Protein AF-A0A2I0W6A7-F1 (afdb_monomer)

Foldseek 3Di:
DDDDCVVFKDWDAWPAADLQATKTWIAGPVPRDIWIKGKGFCPPPSDDPVLVVQLLVLQCLLCVPDPQAKDFPDWDDDPTIIITTIHDQPDDFQVVVCVVPPADDLLVLLQLLLLLLVSLVSCVVQQKAQQADDRNQWTAHPVRGTHGHDSSVMDGAPDPGFWDFEQDYDLLQFALCSLVRHTDGNLRSLSSSLQVSCCNHQVDGQADDPDSVRSSVRNNVLDQRDDDCVRHVPDDPLSSVLSRLSSPNPSVSHDRSVVSCVRPSSVVSPLVNVLVVVLVLLLVVLVVVVVVLVVDDPDDPPDLSVVLNVLSVVLNVCSVPDDSVCVVVSVVSVVVSVVSVVRVVVVLVVDDDDPVRVVVVVVVVVVVVVVVVVVVVCCVVPVVPD

Radius of gyration: 25.46 Å; Cα contacts (8 Å, |Δi|>4): 555; chains: 1; bounding box: 53×70×63 Å

Secondary structure (DSSP, 8-state):
----HHHHEEEEEEEEEETTEEEEEEEETTT--EEEEEEEETTSTT--HHHHHHHHHHHHHHHTT-TTBPPEEEEEE-SSEEEEEE----S--HHHHHHHH-SPPHHHHHHHHHHHHHHHHHHHHTTEE-----GGGEEE-TTS-EEE--GGG-EEPPTT---B----S-TTTS-HHHHTT--B-TTHHHHHHHHHHHHHHHSS-SS--SSHHHHHHHHHHTPPP---TTT-TT--HHHHHHHHHHT-SSTTTSPPHHHHTTSHHHHHHHHHHHHHHHHHHHHHHHHHHHHHHHHS--PPTTSHHHHHHHHHHHHHHHHHT--GGGHHHHHHHHHHHHHHHHHHHHHHTTS---HHHHHHHHHHHHHHHHHHHHHHHHHHHHTT--

Structure (mmCIF, N/CA/C/O backbone):
data_AF-A0A2I0W6A7-F1
#
_entry.id   AF-A0A2I0W6A7-F1
#
loop_
_atom_site.group_PDB
_atom_site.id
_atom_site.type_symbol
_atom_site.label_atom_id
_atom_site.label_alt_id
_atom_site.label_comp_id
_atom_site.label_asym_id
_atom_site.label_entity_id
_atom_site.label_seq_id
_atom_site.pdbx_PDB_ins_code
_atom_site.Cartn_x
_atom_site.Cartn_y
_atom_site.Cartn_z
_atom_site.occupancy
_atom_site.B_iso_or_equiv
_atom_site.auth_seq_id
_atom_site.auth_comp_id
_atom_site.auth_asym_id
_atom_site.auth_atom_id
_atom_site.pdbx_PDB_model_num
ATOM 1 N N . MET A 1 1 ? 17.912 -22.467 -19.927 1.00 40.47 1 MET A N 1
ATOM 2 C CA . MET A 1 1 ? 18.731 -21.477 -19.197 1.00 40.47 1 MET A CA 1
ATOM 3 C C . MET A 1 1 ? 19.440 -20.663 -20.254 1.00 40.47 1 MET A C 1
ATOM 5 O O . MET A 1 1 ? 20.305 -21.221 -20.913 1.00 40.47 1 MET A O 1
ATOM 9 N N . GLY A 1 2 ? 18.998 -19.439 -20.529 1.00 49.84 2 GLY A N 1
ATOM 10 C CA . GLY A 1 2 ? 19.563 -18.687 -21.646 1.00 49.84 2 GLY A CA 1
ATOM 11 C C . GLY A 1 2 ? 18.756 -17.466 -22.045 1.00 49.84 2 GLY A C 1
ATOM 12 O O . GLY A 1 2 ? 18.435 -17.345 -23.213 1.00 49.84 2 GLY A O 1
ATOM 13 N N . GLU A 1 3 ? 18.447 -16.593 -21.092 1.00 61.25 3 GLU A N 1
ATOM 14 C CA . GLU A 1 3 ? 18.225 -15.171 -21.362 1.00 61.25 3 GLU A CA 1
ATOM 15 C C . GLU A 1 3 ? 18.923 -14.424 -20.219 1.00 61.25 3 GLU A C 1
ATOM 17 O O . GLU A 1 3 ? 18.825 -14.831 -19.059 1.00 61.25 3 GLU A O 1
ATOM 22 N N . SER A 1 4 ? 19.740 -13.431 -20.558 1.00 84.62 4 SER A N 1
ATOM 23 C CA . SER A 1 4 ? 20.513 -12.640 -19.599 1.00 84.62 4 SER A CA 1
ATOM 24 C C . SER A 1 4 ? 19.864 -11.270 -19.509 1.00 84.62 4 SER A C 1
ATOM 26 O O . SER A 1 4 ? 19.593 -10.663 -20.543 1.00 84.62 4 SER A O 1
ATOM 28 N N . PHE A 1 5 ? 19.644 -10.792 -18.284 1.00 91.69 5 PHE A N 1
ATOM 29 C CA . PHE A 1 5 ? 19.105 -9.460 -18.010 1.00 91.69 5 PHE A CA 1
ATOM 30 C C . PHE A 1 5 ? 19.785 -8.370 -18.861 1.00 91.69 5 PHE A C 1
ATOM 32 O O . PHE A 1 5 ? 19.096 -7.533 -19.440 1.00 91.69 5 PHE A O 1
ATOM 39 N N . ASP A 1 6 ? 21.112 -8.436 -19.014 1.00 91.44 6 ASP A N 1
ATOM 40 C CA . ASP A 1 6 ? 21.915 -7.431 -19.723 1.00 91.44 6 ASP A CA 1
ATOM 41 C C . ASP A 1 6 ? 21.699 -7.404 -21.250 1.00 91.44 6 ASP A C 1
ATOM 43 O O . ASP A 1 6 ? 22.098 -6.444 -21.913 1.00 91.44 6 ASP A O 1
ATOM 47 N N . LEU A 1 7 ? 21.092 -8.447 -21.832 1.00 92.69 7 LEU A N 1
ATOM 48 C CA . LEU A 1 7 ? 20.740 -8.468 -23.258 1.00 92.69 7 LEU A CA 1
ATOM 49 C C . LEU A 1 7 ? 19.461 -7.672 -23.535 1.00 92.69 7 LEU A C 1
ATOM 51 O O . LEU A 1 7 ? 19.378 -6.969 -24.544 1.00 92.69 7 LEU A O 1
ATOM 55 N N . ASP A 1 8 ? 18.490 -7.766 -22.629 1.00 95.06 8 ASP A N 1
ATOM 56 C CA . ASP A 1 8 ? 17.147 -7.219 -22.828 1.00 95.06 8 ASP A CA 1
ATOM 57 C C . ASP A 1 8 ? 16.949 -5.870 -22.128 1.00 95.06 8 ASP A C 1
ATOM 59 O O . ASP A 1 8 ? 16.109 -5.071 -22.554 1.00 95.06 8 ASP A O 1
ATOM 63 N N . TYR A 1 9 ? 17.732 -5.581 -21.085 1.00 97.06 9 TYR A N 1
ATOM 64 C CA . TYR A 1 9 ? 17.586 -4.393 -20.250 1.00 97.06 9 TYR A CA 1
ATOM 65 C C . TYR A 1 9 ? 18.928 -3.722 -19.950 1.00 97.06 9 TYR A C 1
ATOM 67 O O . TYR A 1 9 ? 19.964 -4.360 -19.796 1.00 97.06 9 TYR A O 1
ATOM 75 N N . ARG A 1 10 ? 18.898 -2.393 -19.809 1.00 96.81 10 ARG A N 1
ATOM 76 C CA . ARG A 1 10 ? 20.014 -1.601 -19.273 1.00 96.81 10 ARG A CA 1
ATOM 77 C C . ARG A 1 10 ? 19.687 -1.148 -17.861 1.00 96.81 10 ARG A C 1
ATOM 79 O O . ARG A 1 10 ? 18.650 -0.516 -17.650 1.00 96.81 10 ARG A O 1
ATOM 86 N N . LEU A 1 11 ? 20.573 -1.440 -16.915 1.00 97.00 11 LEU A N 1
ATOM 87 C CA . LEU A 1 11 ? 20.452 -0.983 -15.532 1.00 97.00 11 LEU A CA 1
ATOM 88 C C . LEU A 1 11 ? 20.645 0.539 -15.435 1.00 97.00 11 LEU A C 1
ATOM 90 O O . LEU A 1 11 ? 21.492 1.115 -16.118 1.00 97.00 11 LEU A O 1
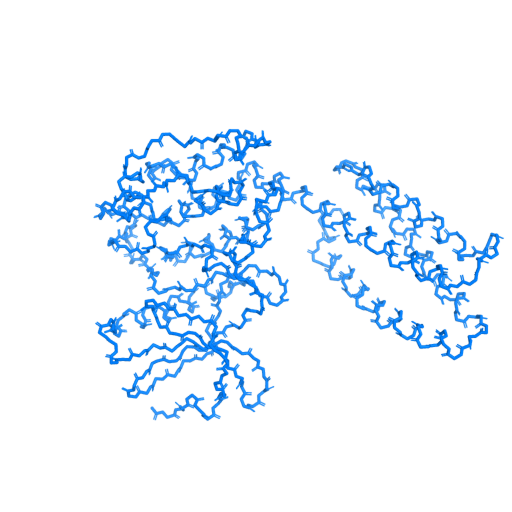ATOM 94 N N . GLY A 1 12 ? 19.854 1.181 -14.583 1.00 95.75 12 GLY A N 1
ATOM 95 C CA . GLY A 1 12 ? 19.884 2.614 -14.314 1.00 95.75 12 GLY A CA 1
ATOM 96 C C . GLY A 1 12 ? 20.157 2.930 -12.843 1.00 95.75 12 GLY A C 1
ATOM 97 O O . GLY A 1 12 ? 20.858 2.204 -12.139 1.00 95.75 12 GLY A O 1
ATOM 98 N N . GLU A 1 13 ? 19.612 4.055 -12.386 1.00 94.62 13 GLU A N 1
ATOM 99 C CA . GLU A 1 13 ? 19.776 4.541 -11.015 1.00 94.62 13 GLU A CA 1
ATOM 100 C C . GLU A 1 13 ? 19.100 3.633 -9.977 1.00 94.62 13 GLU A C 1
ATOM 102 O O . GLU A 1 13 ? 18.096 2.972 -10.251 1.00 94.62 13 GLU A O 1
ATOM 107 N N . ARG A 1 14 ? 19.656 3.598 -8.763 1.00 95.00 14 ARG A N 1
ATOM 108 C CA . ARG A 1 14 ? 19.065 2.868 -7.637 1.00 95.00 14 ARG A CA 1
ATOM 109 C C . ARG A 1 14 ? 17.842 3.623 -7.131 1.00 95.00 14 ARG A C 1
ATOM 111 O O . ARG A 1 14 ? 17.944 4.806 -6.827 1.00 95.00 14 ARG A O 1
ATOM 118 N N . LEU A 1 15 ? 16.727 2.914 -7.006 1.00 90.69 15 LEU A N 1
ATOM 119 C CA . LEU A 1 15 ? 15.462 3.449 -6.502 1.00 90.69 15 LEU A CA 1
ATOM 120 C C . LEU A 1 15 ? 15.289 3.159 -5.010 1.00 90.69 15 LEU A C 1
ATOM 122 O O . LEU A 1 15 ? 14.778 3.992 -4.277 1.00 90.69 15 LEU A O 1
ATOM 126 N N . GLY A 1 16 ? 15.755 1.998 -4.543 1.00 86.31 16 GLY A N 1
ATOM 127 C CA . GLY A 1 16 ? 15.613 1.612 -3.143 1.00 86.31 16 GLY A CA 1
ATOM 128 C C . GLY A 1 16 ? 16.399 0.359 -2.784 1.00 86.31 16 GLY A C 1
ATOM 129 O O . GLY A 1 16 ? 17.004 -0.295 -3.635 1.00 86.31 16 GLY A O 1
ATOM 130 N N . SER A 1 17 ? 16.422 0.022 -1.499 1.00 84.44 17 SER A N 1
ATOM 131 C CA . SER A 1 17 ? 16.997 -1.229 -0.995 1.00 84.44 17 SER A CA 1
ATOM 132 C C . SER A 1 17 ? 16.334 -1.655 0.295 1.00 84.44 17 SER A C 1
ATOM 134 O O . SER A 1 17 ? 16.123 -0.816 1.168 1.00 84.44 17 SER A O 1
ATOM 136 N N . GLY A 1 18 ? 16.138 -2.956 0.460 1.00 73.38 18 GLY A N 1
ATOM 137 C CA . GLY A 1 18 ? 15.632 -3.521 1.699 1.00 73.38 18 GLY A CA 1
ATOM 138 C C . GLY A 1 18 ? 16.130 -4.940 1.930 1.00 73.38 18 GLY A C 1
ATOM 139 O O . GLY A 1 18 ? 17.030 -5.435 1.251 1.00 73.38 18 GLY A O 1
ATOM 140 N N . GLN A 1 19 ? 15.500 -5.606 2.894 1.00 70.50 19 GLN A N 1
ATOM 141 C CA . GLN A 1 19 ? 15.791 -6.994 3.257 1.00 70.50 19 GLN A CA 1
ATOM 142 C C . GLN A 1 19 ? 15.612 -7.969 2.081 1.00 70.50 19 GLN A C 1
ATOM 144 O O . GLN A 1 19 ? 16.300 -8.985 2.015 1.00 70.50 19 GLN A O 1
ATOM 149 N N . PHE A 1 20 ? 14.709 -7.650 1.152 1.00 72.44 20 PHE A N 1
ATOM 150 C CA . PHE A 1 20 ? 14.312 -8.521 0.044 1.00 72.44 20 PHE A CA 1
ATOM 151 C C . PHE A 1 20 ? 15.063 -8.234 -1.262 1.00 72.44 20 PHE A C 1
ATOM 153 O O . PHE A 1 20 ? 14.671 -8.737 -2.309 1.00 72.44 20 PHE A O 1
ATOM 160 N N . GLY A 1 21 ? 16.118 -7.417 -1.226 1.00 87.06 21 GLY A N 1
ATOM 161 C CA . GLY A 1 21 ? 16.925 -7.075 -2.397 1.00 87.06 21 GLY A CA 1
ATOM 162 C C . GLY A 1 21 ? 17.026 -5.574 -2.650 1.00 87.06 21 GLY A C 1
ATOM 163 O O . GLY A 1 21 ? 16.557 -4.741 -1.870 1.00 87.06 21 GLY A O 1
ATOM 164 N N . THR A 1 22 ? 17.673 -5.228 -3.760 1.00 93.00 22 THR A N 1
ATOM 165 C CA . THR A 1 22 ? 17.881 -3.834 -4.177 1.00 93.00 22 THR A CA 1
ATOM 166 C C . THR A 1 22 ? 17.104 -3.554 -5.453 1.00 93.00 22 THR A C 1
ATOM 168 O O . THR A 1 22 ? 17.131 -4.357 -6.383 1.00 93.00 22 THR A O 1
ATOM 171 N N . VAL A 1 23 ? 16.408 -2.419 -5.496 1.00 94.88 23 VAL A N 1
ATOM 172 C CA . VAL A 1 23 ? 15.572 -2.021 -6.629 1.00 94.88 23 VAL A CA 1
ATOM 173 C C . VAL A 1 23 ? 16.264 -0.908 -7.404 1.00 94.88 23 VAL A C 1
ATOM 175 O O . VAL A 1 23 ? 16.701 0.092 -6.830 1.00 94.88 23 VAL A O 1
ATOM 178 N N . TYR A 1 24 ? 16.339 -1.076 -8.717 1.00 96.12 24 TYR A N 1
ATOM 179 C CA . TYR A 1 24 ? 16.897 -0.110 -9.655 1.00 96.12 24 TYR A CA 1
ATOM 180 C C . TYR A 1 24 ? 15.876 0.219 -10.731 1.00 96.12 24 TYR A C 1
ATOM 182 O O . TYR A 1 24 ? 14.994 -0.581 -11.034 1.00 96.12 24 TYR A O 1
ATOM 190 N N . LYS A 1 25 ? 16.030 1.373 -11.363 1.00 96.75 25 LYS A N 1
ATOM 191 C CA . LYS A 1 25 ? 15.416 1.630 -12.658 1.00 96.75 25 LYS A CA 1
ATOM 192 C C . LYS A 1 25 ? 16.128 0.786 -13.710 1.00 96.75 25 LYS A C 1
ATOM 194 O O . LYS A 1 25 ? 17.342 0.606 -13.639 1.00 96.75 25 LYS A O 1
ATOM 199 N N . CYS A 1 26 ? 15.407 0.308 -14.709 1.00 97.44 26 CYS A N 1
ATOM 200 C CA . CYS A 1 26 ? 16.001 -0.263 -15.910 1.00 97.44 26 CYS A CA 1
ATOM 201 C C . CYS A 1 26 ? 15.224 0.169 -17.156 1.00 97.44 26 CYS A C 1
ATOM 203 O O . CYS A 1 26 ? 14.093 0.649 -17.072 1.00 97.44 26 CYS A O 1
ATOM 205 N N . VAL A 1 27 ? 15.856 0.049 -18.319 1.00 97.50 27 VAL A N 1
ATOM 206 C CA . VAL A 1 27 ? 15.267 0.434 -19.607 1.00 97.50 27 VAL A CA 1
ATOM 207 C C . VAL A 1 27 ? 15.344 -0.749 -20.554 1.00 97.50 27 VAL A C 1
ATOM 209 O O . VAL A 1 27 ? 16.429 -1.301 -20.738 1.00 97.50 27 VAL A O 1
ATOM 212 N N . SER A 1 28 ? 14.219 -1.128 -21.159 1.00 97.25 28 SER A N 1
ATOM 213 C CA . SER A 1 28 ? 14.199 -2.169 -22.189 1.00 97.25 28 SER A CA 1
ATOM 214 C C . SER A 1 28 ? 15.022 -1.730 -23.401 1.00 97.25 28 SER A C 1
ATOM 216 O O . SER A 1 28 ? 14.834 -0.634 -23.934 1.00 97.25 28 SER A O 1
ATOM 218 N N . VAL A 1 29 ? 15.933 -2.586 -23.860 1.00 96.00 29 VAL A N 1
ATOM 219 C CA . VAL A 1 29 ? 16.783 -2.323 -25.028 1.00 96.00 29 VAL A CA 1
ATOM 220 C C . VAL A 1 29 ? 15.956 -2.276 -26.313 1.00 96.00 29 VAL A C 1
ATOM 222 O O . VAL A 1 29 ? 16.261 -1.476 -27.199 1.00 96.00 29 VAL A O 1
ATOM 225 N N . SER A 1 30 ? 14.916 -3.106 -26.418 1.00 95.12 30 SER A N 1
ATOM 226 C CA . SER A 1 30 ? 14.098 -3.237 -27.626 1.00 95.12 30 SER A CA 1
ATOM 227 C C . SER A 1 30 ? 13.021 -2.157 -27.734 1.00 95.12 30 SER A C 1
ATOM 229 O O . SER A 1 30 ? 12.813 -1.627 -28.826 1.00 95.12 30 SER A O 1
ATOM 231 N N . THR A 1 31 ? 12.362 -1.796 -26.628 1.00 95.81 31 THR A N 1
ATOM 232 C CA . THR A 1 31 ? 11.237 -0.839 -26.641 1.00 95.81 31 THR A CA 1
ATOM 233 C C . THR A 1 31 ? 11.605 0.556 -26.141 1.00 95.81 31 THR A C 1
ATOM 235 O O . THR A 1 31 ? 10.860 1.503 -26.380 1.00 95.81 31 THR A O 1
ATOM 238 N N . SER A 1 32 ? 12.757 0.721 -25.480 1.00 95.38 32 SER A N 1
ATOM 239 C CA . SER A 1 32 ? 13.132 1.945 -24.746 1.00 95.38 32 SER A CA 1
ATOM 240 C C . SER A 1 32 ? 12.166 2.334 -23.615 1.00 95.38 32 SER A C 1
ATOM 242 O O . SER A 1 32 ? 12.236 3.451 -23.099 1.00 95.38 32 SER A O 1
ATOM 244 N N . GLU A 1 33 ? 11.275 1.431 -23.204 1.00 95.44 33 GLU A N 1
ATOM 245 C CA . GLU A 1 33 ? 10.370 1.653 -22.077 1.00 95.44 33 GLU A CA 1
ATOM 246 C C . GLU A 1 33 ? 11.101 1.492 -20.740 1.00 95.44 33 GLU A C 1
ATOM 248 O O . GLU A 1 33 ? 12.051 0.712 -20.616 1.00 95.44 33 GLU A O 1
ATOM 253 N N . ASN A 1 34 ? 10.660 2.250 -19.734 1.00 95.75 34 ASN A N 1
ATOM 254 C CA . ASN A 1 34 ? 11.258 2.241 -18.403 1.00 95.75 34 ASN A CA 1
ATOM 255 C C . ASN A 1 34 ? 10.524 1.264 -17.479 1.00 95.75 34 ASN A C 1
ATOM 257 O O . ASN A 1 34 ? 9.296 1.269 -17.416 1.00 95.75 34 ASN A O 1
ATOM 261 N N . PHE A 1 35 ? 11.296 0.516 -16.698 1.00 97.00 35 PHE A N 1
ATOM 262 C CA . PHE A 1 35 ? 10.833 -0.461 -15.718 1.00 97.00 35 PHE A CA 1
ATOM 263 C C . PHE A 1 35 ? 11.599 -0.295 -14.402 1.00 97.00 35 PHE A C 1
ATOM 265 O O . PHE A 1 35 ? 12.577 0.458 -14.315 1.00 97.00 35 PHE A O 1
ATOM 272 N N . ALA A 1 36 ? 11.145 -0.998 -13.371 1.00 96.94 36 ALA A N 1
ATOM 273 C CA . ALA A 1 36 ? 11.948 -1.262 -12.188 1.00 96.94 36 ALA A CA 1
ATOM 274 C C . ALA A 1 36 ? 12.500 -2.692 -12.265 1.00 96.94 36 ALA A C 1
ATOM 276 O O . ALA A 1 36 ? 11.854 -3.588 -12.800 1.00 96.94 36 ALA A O 1
ATOM 277 N N . VAL A 1 37 ? 13.688 -2.925 -11.718 1.00 97.12 37 VAL A N 1
ATOM 278 C CA . VAL A 1 37 ? 14.241 -4.264 -11.518 1.00 97.12 37 VAL A CA 1
ATOM 279 C C . VAL A 1 37 ? 14.593 -4.453 -10.053 1.00 97.12 37 VAL A C 1
ATOM 281 O O . VAL A 1 37 ? 15.402 -3.707 -9.500 1.00 97.12 37 VAL A O 1
ATOM 284 N N . LYS A 1 38 ? 13.985 -5.458 -9.419 1.00 95.81 38 LYS A N 1
ATOM 285 C CA . LYS A 1 38 ? 14.373 -5.926 -8.084 1.00 95.81 38 LYS A CA 1
ATOM 286 C C . LYS A 1 38 ? 15.414 -7.028 -8.249 1.00 95.81 38 LYS A C 1
ATOM 288 O O . LYS A 1 38 ? 15.130 -8.062 -8.851 1.00 95.81 38 LYS A O 1
ATOM 293 N N . ILE A 1 39 ? 16.616 -6.780 -7.739 1.00 95.12 39 ILE A N 1
ATOM 294 C CA . ILE A 1 39 ? 17.758 -7.694 -7.800 1.00 95.12 39 ILE A CA 1
ATOM 295 C C . ILE A 1 39 ? 17.943 -8.331 -6.425 1.00 95.12 39 ILE A C 1
ATOM 297 O O . ILE A 1 39 ? 18.153 -7.633 -5.426 1.00 95.12 39 ILE A O 1
ATOM 301 N N . ILE A 1 40 ? 17.874 -9.659 -6.387 1.00 93.19 40 ILE A N 1
ATOM 302 C CA . ILE A 1 40 ? 18.017 -10.470 -5.179 1.00 93.19 40 ILE A CA 1
ATOM 303 C C . ILE A 1 40 ? 19.320 -11.263 -5.284 1.00 93.19 40 ILE A C 1
ATOM 305 O O . ILE A 1 40 ? 19.425 -12.183 -6.095 1.00 93.19 40 ILE A O 1
ATOM 309 N N . ASP A 1 41 ? 20.306 -10.895 -4.468 1.00 91.31 41 ASP A N 1
ATOM 310 C CA . ASP A 1 41 ? 21.627 -11.528 -4.431 1.00 91.31 41 ASP A CA 1
ATOM 311 C C . ASP A 1 41 ? 21.563 -12.912 -3.761 1.00 91.31 41 ASP A C 1
ATOM 313 O O . ASP A 1 41 ? 21.126 -13.040 -2.613 1.00 91.31 41 ASP A O 1
ATOM 317 N N . LYS A 1 42 ? 22.030 -13.946 -4.470 1.00 90.94 42 LYS A N 1
ATOM 318 C CA . LYS A 1 42 ? 22.073 -15.341 -4.002 1.00 90.94 42 LYS A CA 1
ATOM 319 C C . LYS A 1 42 ? 23.164 -15.612 -2.977 1.00 90.94 42 LYS A C 1
ATOM 321 O O . LYS A 1 42 ? 23.071 -16.593 -2.242 1.00 90.94 42 LYS A O 1
ATOM 326 N N . PHE A 1 43 ? 24.196 -14.778 -2.946 1.00 87.00 43 PHE A N 1
ATOM 327 C CA . PHE A 1 43 ? 25.291 -14.869 -1.984 1.00 87.00 43 PHE A CA 1
ATOM 328 C C . PHE A 1 43 ? 25.035 -14.033 -0.732 1.00 87.00 43 PHE A C 1
ATOM 330 O O . PHE A 1 43 ? 25.819 -14.093 0.218 1.00 87.00 43 PHE A O 1
ATOM 337 N N . SER A 1 44 ? 23.924 -13.295 -0.691 1.00 81.62 44 SER A N 1
ATOM 338 C CA . SER A 1 44 ? 23.464 -12.675 0.543 1.00 81.62 44 SER A CA 1
ATOM 339 C C . SER A 1 44 ? 23.129 -13.753 1.580 1.00 81.62 44 SER A C 1
ATOM 341 O O . SER A 1 44 ? 22.531 -14.785 1.274 1.00 81.62 44 SER A O 1
ATOM 343 N N . GLY A 1 45 ? 23.485 -13.516 2.845 1.00 74.19 45 GLY A N 1
ATOM 344 C CA . GLY A 1 45 ? 23.195 -14.456 3.937 1.00 74.19 45 GLY A CA 1
ATOM 345 C C . GLY A 1 45 ? 21.698 -14.661 4.217 1.00 74.19 45 GLY A C 1
ATOM 346 O O . GLY A 1 45 ? 21.344 -15.510 5.029 1.00 74.19 45 GLY A O 1
ATOM 347 N N . CYS A 1 46 ? 20.825 -13.887 3.566 1.00 72.12 46 CYS A N 1
ATOM 348 C CA . CYS A 1 46 ? 19.370 -13.954 3.676 1.00 72.12 46 CYS A CA 1
ATOM 349 C C . CYS A 1 46 ? 18.688 -14.638 2.478 1.00 72.12 46 CYS A C 1
ATOM 351 O O . CYS A 1 46 ? 17.459 -14.730 2.467 1.00 72.12 46 CYS A O 1
ATOM 353 N N . PHE A 1 47 ? 19.438 -15.124 1.481 1.00 82.94 47 PHE A N 1
ATOM 354 C CA . PHE A 1 47 ? 18.841 -15.779 0.322 1.00 82.94 47 PHE A CA 1
ATOM 355 C C . PHE A 1 47 ? 18.238 -17.144 0.681 1.00 82.94 47 PHE A C 1
ATOM 357 O O . PHE A 1 47 ? 18.942 -18.086 1.045 1.00 82.94 47 PHE A O 1
ATOM 364 N N . ASP A 1 48 ? 16.930 -17.280 0.472 1.00 85.81 48 ASP A N 1
ATOM 365 C CA . ASP A 1 48 ? 16.248 -18.570 0.404 1.00 85.81 48 ASP A CA 1
ATOM 366 C C . ASP A 1 48 ? 15.458 -18.646 -0.901 1.00 85.81 48 ASP A C 1
ATOM 368 O O . ASP A 1 48 ? 14.512 -17.889 -1.148 1.00 85.81 48 ASP A O 1
ATOM 372 N N . ARG A 1 49 ? 15.824 -19.621 -1.736 1.00 88.38 49 ARG A N 1
ATOM 373 C CA . ARG A 1 49 ? 15.173 -19.866 -3.022 1.00 88.38 49 ARG A CA 1
ATOM 374 C C . ARG A 1 49 ? 13.662 -20.078 -2.873 1.00 88.38 49 ARG A C 1
ATOM 376 O O . ARG A 1 49 ? 12.907 -19.691 -3.757 1.00 88.38 49 ARG A O 1
ATOM 383 N N . ARG A 1 50 ? 13.189 -20.682 -1.782 1.00 88.81 50 ARG A N 1
ATOM 384 C CA . ARG A 1 50 ? 11.753 -20.917 -1.561 1.00 88.81 50 ARG A CA 1
ATOM 385 C C . ARG A 1 50 ? 10.999 -19.606 -1.375 1.00 88.81 50 ARG A C 1
ATOM 387 O O . ARG A 1 50 ? 9.932 -19.462 -1.965 1.00 88.81 50 ARG A O 1
ATOM 394 N N . PHE A 1 51 ? 11.558 -18.655 -0.625 1.00 88.25 51 PHE A N 1
ATOM 395 C CA . PHE A 1 51 ? 10.929 -17.347 -0.426 1.00 88.25 51 PHE A CA 1
ATOM 396 C C . PHE A 1 51 ? 10.890 -16.543 -1.725 1.00 88.25 51 PHE A C 1
ATOM 398 O O . PHE A 1 51 ? 9.825 -16.051 -2.082 1.00 88.25 51 PHE A O 1
ATOM 405 N N . VAL A 1 52 ? 11.979 -16.525 -2.501 1.00 91.56 52 VAL A N 1
ATOM 406 C CA . VAL A 1 52 ? 12.018 -15.809 -3.791 1.00 91.56 52 VAL A CA 1
ATOM 407 C C . VAL A 1 52 ? 10.999 -16.365 -4.790 1.00 91.56 52 VAL A C 1
ATOM 409 O O . VAL A 1 52 ? 10.236 -15.621 -5.401 1.00 91.56 52 VAL A O 1
ATOM 412 N N . TYR A 1 53 ? 10.932 -17.689 -4.942 1.00 91.69 53 TYR A N 1
ATOM 413 C CA . TYR A 1 53 ? 9.967 -18.308 -5.855 1.00 91.69 53 TYR A CA 1
ATOM 414 C C . TYR A 1 53 ? 8.519 -18.152 -5.361 1.00 91.69 53 TYR A C 1
ATOM 416 O O . TYR A 1 53 ? 7.599 -18.048 -6.177 1.00 91.69 53 TYR A O 1
ATOM 424 N N . SER A 1 54 ? 8.309 -18.122 -4.041 1.00 92.75 54 SER A N 1
ATOM 425 C CA . SER A 1 54 ? 7.008 -17.806 -3.447 1.00 92.75 54 SER A CA 1
ATOM 426 C C . SER A 1 54 ? 6.595 -16.369 -3.758 1.00 92.75 54 SER A C 1
ATOM 428 O O . SER A 1 54 ? 5.480 -16.164 -4.231 1.00 92.75 54 SER A O 1
ATOM 430 N N . GLU A 1 55 ? 7.491 -15.396 -3.582 1.00 94.25 55 GLU A N 1
ATOM 431 C CA . GLU A 1 55 ? 7.252 -13.988 -3.917 1.00 94.25 55 GLU A CA 1
ATOM 432 C C . GLU A 1 55 ? 6.856 -13.831 -5.390 1.00 94.25 55 GLU A C 1
ATOM 434 O O . GLU A 1 55 ? 5.820 -13.231 -5.681 1.00 94.25 55 GLU A O 1
ATOM 439 N N . ILE A 1 56 ? 7.613 -14.432 -6.316 1.00 95.06 56 ILE A N 1
ATOM 440 C CA . ILE A 1 56 ? 7.315 -14.380 -7.758 1.00 95.06 56 ILE A CA 1
ATOM 441 C C . ILE A 1 56 ? 5.909 -14.926 -8.029 1.00 95.06 56 ILE A C 1
ATOM 443 O O . ILE A 1 56 ? 5.089 -14.271 -8.675 1.00 95.06 56 ILE A O 1
ATOM 447 N N . LYS A 1 57 ? 5.602 -16.119 -7.504 1.00 95.44 57 LYS A N 1
ATOM 448 C CA . LYS A 1 57 ? 4.294 -16.760 -7.686 1.00 95.44 57 LYS A CA 1
ATOM 449 C C . LYS A 1 57 ? 3.161 -15.898 -7.126 1.00 95.44 57 LYS A C 1
ATOM 451 O O . LYS A 1 57 ? 2.135 -15.747 -7.787 1.00 95.44 57 LYS A O 1
ATOM 456 N N . ILE A 1 58 ? 3.322 -15.369 -5.916 1.00 95.75 58 ILE A N 1
ATOM 457 C CA . ILE A 1 58 ? 2.287 -14.585 -5.239 1.00 95.75 58 ILE A CA 1
ATOM 458 C C . ILE A 1 58 ? 2.077 -13.250 -5.943 1.00 95.75 58 ILE A C 1
ATOM 460 O O . ILE A 1 58 ? 0.931 -12.897 -6.194 1.00 95.75 58 ILE A O 1
ATOM 464 N N . THR A 1 59 ? 3.146 -12.562 -6.340 1.00 95.38 59 THR A N 1
ATOM 465 C CA . THR A 1 59 ? 3.057 -11.291 -7.074 1.00 95.38 59 THR A CA 1
ATOM 466 C C . THR A 1 59 ? 2.311 -11.476 -8.393 1.00 95.38 59 THR A C 1
ATOM 468 O O . THR A 1 59 ? 1.368 -10.740 -8.680 1.00 95.38 59 THR A O 1
ATOM 471 N N . LEU A 1 60 ? 2.644 -12.520 -9.165 1.00 94.94 60 LEU A N 1
ATOM 472 C CA . LEU A 1 60 ? 1.927 -12.853 -10.402 1.00 94.94 60 LEU A CA 1
ATOM 473 C C . LEU A 1 60 ? 0.433 -13.125 -10.153 1.00 94.94 60 LEU A C 1
ATOM 475 O O . LEU A 1 60 ? -0.422 -12.676 -10.920 1.00 94.94 60 LEU A O 1
ATOM 479 N N . LEU A 1 61 ? 0.097 -13.849 -9.080 1.00 94.25 61 LEU A N 1
ATOM 480 C CA . LEU A 1 61 ? -1.294 -14.139 -8.717 1.00 94.25 61 LEU A CA 1
ATOM 481 C C . LEU A 1 61 ? -2.048 -12.894 -8.240 1.00 94.25 61 LEU A C 1
ATOM 483 O O . LEU A 1 61 ? -3.208 -12.718 -8.623 1.00 94.25 61 LEU A O 1
ATOM 487 N N . ALA A 1 62 ? -1.403 -12.049 -7.435 1.00 92.81 62 ALA A N 1
ATOM 488 C CA . ALA A 1 62 ? -1.957 -10.811 -6.905 1.00 92.81 62 ALA A CA 1
ATOM 489 C C . ALA A 1 62 ? -2.256 -9.816 -8.028 1.00 92.81 62 ALA A C 1
ATOM 491 O O . ALA A 1 62 ? -3.346 -9.253 -8.053 1.00 92.81 62 ALA A O 1
ATOM 492 N N . ALA A 1 63 ? -1.336 -9.669 -8.986 1.00 90.69 63 ALA A N 1
ATOM 493 C CA . ALA A 1 63 ? -1.456 -8.769 -10.131 1.00 90.69 63 ALA A CA 1
ATOM 494 C C . ALA A 1 63 ? -2.381 -9.292 -11.248 1.00 90.69 63 ALA A C 1
ATOM 496 O O . ALA A 1 63 ? -2.886 -8.522 -12.066 1.00 90.69 63 ALA A O 1
ATOM 497 N N . SER A 1 64 ? -2.647 -10.601 -11.315 1.00 86.31 64 SER A N 1
ATOM 498 C CA . SER A 1 64 ? -3.449 -11.189 -12.395 1.00 86.31 64 SER A CA 1
ATOM 499 C C . SER A 1 64 ? -4.867 -10.601 -12.437 1.00 86.31 64 SER A C 1
ATOM 501 O O . SER A 1 64 ? -5.700 -10.925 -11.599 1.00 86.31 64 SER A O 1
ATOM 503 N N . LYS A 1 65 ? -5.185 -9.762 -13.432 1.00 76.00 65 LYS A N 1
ATOM 504 C CA . LYS A 1 65 ? -6.455 -9.000 -13.532 1.00 76.00 65 LYS A CA 1
ATOM 505 C C . LYS A 1 65 ? -6.678 -7.964 -12.414 1.00 76.00 65 LYS A C 1
ATOM 507 O O . LYS A 1 65 ? -7.768 -7.403 -12.337 1.00 76.00 65 LYS A O 1
ATOM 512 N N . ASN A 1 66 ? -5.675 -7.696 -11.580 1.00 74.38 66 ASN A N 1
ATOM 513 C CA . ASN A 1 66 ? -5.706 -6.652 -10.564 1.00 74.38 66 ASN A CA 1
ATOM 514 C C . ASN A 1 66 ? -4.830 -5.482 -11.016 1.00 74.38 66 ASN A C 1
ATOM 516 O O . ASN A 1 66 ? -3.621 -5.621 -11.155 1.00 74.38 66 ASN A O 1
ATOM 520 N N . GLN A 1 67 ? -5.434 -4.317 -11.227 1.00 84.25 67 GLN A N 1
ATOM 521 C CA . GLN A 1 67 ? -4.703 -3.113 -11.635 1.00 84.25 67 GLN A CA 1
ATOM 522 C C . GLN A 1 67 ? -4.117 -2.323 -10.452 1.00 84.25 67 GLN A C 1
ATOM 524 O O . GLN A 1 67 ? -3.589 -1.240 -10.669 1.00 84.25 67 GLN A O 1
ATOM 529 N N . ARG A 1 68 ? -4.246 -2.825 -9.214 1.00 91.00 68 ARG A N 1
ATOM 530 C CA . ARG A 1 68 ? -3.782 -2.167 -7.977 1.00 91.00 68 ARG A CA 1
ATOM 531 C C . ARG A 1 68 ? -2.628 -2.909 -7.291 1.00 91.00 68 ARG A C 1
ATOM 533 O O . ARG A 1 68 ? -2.359 -2.681 -6.116 1.00 91.00 68 ARG A O 1
ATOM 540 N N . SER A 1 69 ? -1.948 -3.804 -8.000 1.00 94.94 69 SER A N 1
ATOM 541 C CA . SER A 1 69 ? -0.720 -4.457 -7.536 1.00 94.94 69 SER A CA 1
ATOM 542 C C . SER A 1 69 ? 0.341 -4.357 -8.618 1.00 94.94 69 SER A C 1
ATOM 544 O O . SER A 1 69 ? 0.011 -4.434 -9.802 1.00 94.94 69 SER A O 1
ATOM 546 N N . VAL A 1 70 ? 1.597 -4.194 -8.208 1.00 94.50 70 VAL A N 1
ATOM 547 C CA . VAL A 1 70 ? 2.739 -4.154 -9.128 1.00 94.50 70 VAL A CA 1
ATOM 548 C C . VAL A 1 70 ? 2.813 -5.454 -9.930 1.00 94.50 70 VAL A C 1
ATOM 550 O O . VAL A 1 70 ? 2.720 -6.551 -9.373 1.00 94.50 70 VAL A O 1
ATOM 553 N N . GLN A 1 71 ? 2.986 -5.330 -11.244 1.00 94.12 71 GLN A N 1
ATOM 554 C CA . GLN A 1 71 ? 3.111 -6.461 -12.155 1.00 94.12 71 GL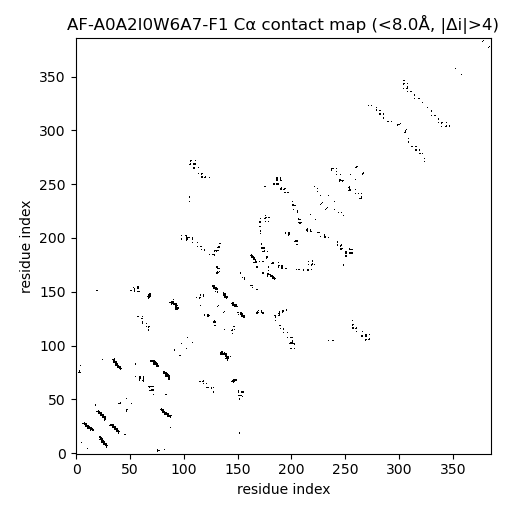N A CA 1
ATOM 555 C C . GLN A 1 71 ? 4.562 -6.917 -12.284 1.00 94.12 71 GLN A C 1
ATOM 557 O O . GLN A 1 71 ? 5.478 -6.098 -12.300 1.00 94.12 71 GLN A O 1
ATOM 562 N N . ILE A 1 72 ? 4.753 -8.230 -12.438 1.00 95.94 72 ILE A N 1
ATOM 563 C CA . ILE A 1 72 ? 6.002 -8.806 -12.947 1.00 95.94 72 ILE A CA 1
ATOM 564 C C . ILE A 1 72 ? 5.864 -8.958 -14.459 1.00 95.94 72 ILE A C 1
ATOM 566 O O . ILE A 1 72 ? 4.984 -9.678 -14.932 1.00 95.94 72 ILE A O 1
ATOM 570 N N . HIS A 1 73 ? 6.760 -8.312 -15.197 1.00 95.06 73 HIS A N 1
ATOM 571 C CA . HIS A 1 73 ? 6.844 -8.385 -16.657 1.00 95.06 73 HIS A CA 1
ATOM 572 C C . HIS A 1 73 ? 7.718 -9.545 -17.115 1.00 95.06 73 HIS A C 1
ATOM 574 O O . HIS A 1 73 ? 7.389 -10.223 -18.083 1.00 95.06 73 HIS A O 1
ATOM 580 N N . GLN A 1 74 ? 8.829 -9.774 -16.413 1.00 95.31 74 GLN A N 1
ATOM 581 C CA . GLN A 1 74 ? 9.795 -10.811 -16.754 1.00 95.31 74 GLN A CA 1
ATOM 582 C C . GLN A 1 74 ? 10.642 -11.188 -15.536 1.00 95.31 74 GLN A C 1
ATOM 584 O O . GLN A 1 74 ? 10.829 -10.377 -14.625 1.00 95.31 74 GLN A O 1
ATOM 589 N N . VAL A 1 75 ? 11.166 -12.415 -15.519 1.00 95.94 75 VAL A N 1
AT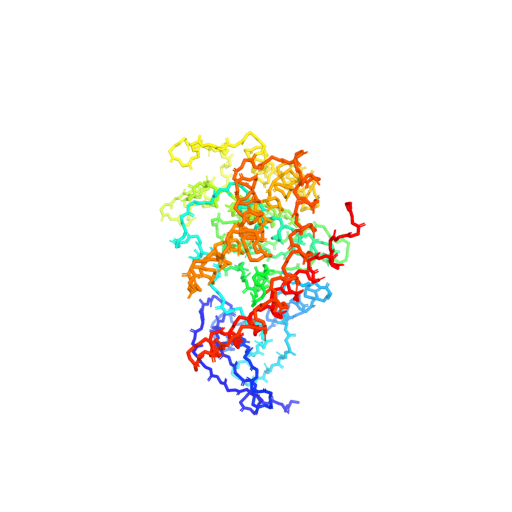OM 590 C CA . VAL A 1 75 ? 12.091 -12.890 -14.481 1.00 95.94 75 VAL A CA 1
ATOM 591 C C . VAL A 1 75 ? 13.343 -13.477 -15.123 1.00 95.94 75 VAL A C 1
ATOM 593 O O . VAL A 1 75 ? 13.242 -14.365 -15.967 1.00 95.94 75 VAL A O 1
ATOM 596 N N . TYR A 1 76 ? 14.513 -13.035 -14.665 1.00 95.75 76 TYR A N 1
ATOM 597 C CA . TYR A 1 76 ? 15.806 -13.622 -15.020 1.00 95.75 76 TYR A CA 1
ATOM 598 C C . TYR A 1 76 ? 16.467 -14.237 -13.791 1.00 95.75 76 TYR A C 1
ATOM 600 O O . TYR A 1 76 ? 16.284 -13.781 -12.663 1.00 95.75 76 TYR A O 1
ATOM 608 N N . GLU A 1 77 ? 17.272 -15.268 -14.010 1.00 94.19 77 GLU A N 1
ATOM 609 C CA . GLU A 1 77 ? 18.047 -15.912 -12.957 1.00 94.19 77 GLU A CA 1
ATOM 610 C C . GLU A 1 77 ? 19.400 -16.349 -13.519 1.00 94.19 77 GLU A C 1
ATOM 612 O O . GLU A 1 77 ? 19.459 -17.111 -14.488 1.00 94.19 77 GLU A O 1
ATOM 617 N N . ASP A 1 78 ? 20.482 -15.897 -12.887 1.00 91.75 78 ASP A N 1
ATOM 618 C CA . ASP A 1 78 ? 21.844 -16.341 -13.188 1.00 91.75 78 ASP A CA 1
ATOM 619 C C . ASP A 1 78 ? 22.517 -16.968 -11.958 1.00 91.75 78 ASP A C 1
ATOM 621 O O . ASP A 1 78 ? 21.856 -17.318 -10.979 1.00 91.75 78 ASP A O 1
ATOM 625 N N . ILE A 1 79 ? 23.829 -17.204 -12.010 1.00 90.88 79 ILE A N 1
ATOM 626 C CA . ILE A 1 79 ? 24.557 -17.839 -10.900 1.00 90.88 79 ILE A CA 1
ATOM 627 C C . ILE A 1 79 ? 24.660 -16.947 -9.652 1.00 90.88 79 ILE A C 1
ATOM 629 O O . ILE A 1 79 ? 24.884 -17.469 -8.564 1.00 90.88 79 ILE A O 1
ATOM 633 N N . THR A 1 80 ? 24.496 -15.634 -9.806 1.00 91.06 80 THR A N 1
ATOM 634 C CA . THR A 1 80 ? 24.698 -14.617 -8.770 1.00 91.06 80 THR A CA 1
ATOM 635 C C . THR A 1 80 ? 23.398 -14.051 -8.215 1.00 91.06 80 THR A C 1
ATOM 637 O O . THR A 1 80 ? 23.331 -13.771 -7.022 1.00 91.06 80 THR A O 1
ATOM 640 N N . ALA A 1 81 ? 22.353 -13.914 -9.034 1.00 93.31 81 ALA A N 1
ATOM 641 C CA . ALA A 1 81 ? 21.156 -13.185 -8.638 1.00 93.31 81 ALA A CA 1
ATOM 642 C C . ALA A 1 81 ? 19.874 -13.671 -9.331 1.00 93.31 81 ALA A C 1
ATOM 644 O O . ALA A 1 81 ? 19.890 -14.435 -10.303 1.00 93.31 81 ALA A O 1
ATOM 645 N N . VAL A 1 82 ? 18.743 -13.217 -8.789 1.00 94.69 82 VAL A N 1
ATOM 646 C CA . VAL A 1 82 ? 17.418 -13.262 -9.422 1.00 94.69 82 VAL A CA 1
ATOM 647 C C . VAL A 1 82 ? 16.978 -11.824 -9.705 1.00 94.69 82 VAL A C 1
ATOM 649 O O . VAL A 1 82 ? 17.108 -10.962 -8.836 1.00 94.69 82 VAL A O 1
ATOM 652 N N . TYR A 1 83 ? 16.457 -11.572 -10.905 1.00 96.00 83 TYR A N 1
ATOM 653 C CA . TYR A 1 83 ? 16.045 -10.254 -11.390 1.00 96.00 83 TYR A CA 1
ATOM 654 C C . TYR A 1 83 ? 14.555 -10.284 -11.709 1.00 96.00 83 TYR A C 1
ATOM 656 O O . TYR A 1 83 ? 14.123 -11.046 -12.575 1.00 96.00 83 TYR A O 1
ATOM 664 N N . LEU A 1 84 ? 13.769 -9.459 -11.027 1.00 96.25 84 LEU A N 1
ATOM 665 C CA . LEU A 1 84 ? 12.333 -9.332 -11.259 1.00 96.25 84 LEU A CA 1
ATOM 666 C C . LEU A 1 84 ? 12.095 -7.998 -11.963 1.00 96.25 84 LEU A C 1
ATOM 668 O O . LEU A 1 84 ? 12.328 -6.952 -11.358 1.00 96.25 84 LEU A O 1
ATOM 672 N N . ILE A 1 85 ? 11.657 -8.030 -13.223 1.00 97.31 85 ILE A N 1
ATOM 673 C CA . ILE A 1 85 ? 11.262 -6.829 -13.967 1.00 97.31 85 ILE A CA 1
ATOM 674 C C . ILE A 1 85 ? 9.834 -6.466 -13.572 1.00 97.31 85 ILE A C 1
ATOM 676 O O . ILE A 1 85 ? 8.919 -7.271 -13.745 1.00 97.31 85 ILE A O 1
ATOM 680 N N . LEU A 1 86 ? 9.656 -5.261 -13.045 1.00 96.00 86 LEU A N 1
ATOM 681 C CA . LEU A 1 86 ? 8.441 -4.765 -12.412 1.00 96.00 86 LEU A CA 1
ATOM 682 C C . LEU A 1 86 ? 7.958 -3.464 -13.062 1.00 96.00 86 LEU A C 1
ATOM 684 O O . LEU A 1 86 ? 8.727 -2.770 -13.735 1.00 96.00 86 LEU A O 1
ATOM 688 N N . ASP A 1 87 ? 6.698 -3.103 -12.811 1.00 94.31 87 ASP A N 1
ATOM 689 C CA . ASP A 1 87 ? 6.201 -1.758 -13.124 1.00 94.31 87 ASP A CA 1
ATOM 690 C C . ASP A 1 87 ? 7.106 -0.684 -12.505 1.00 94.31 87 ASP A C 1
ATOM 692 O O . ASP A 1 87 ? 7.421 -0.723 -11.313 1.00 94.31 87 ASP A O 1
ATOM 696 N N . LEU A 1 88 ? 7.487 0.320 -13.300 1.00 94.44 88 LEU A N 1
ATOM 697 C CA . LEU A 1 88 ? 8.107 1.523 -12.757 1.00 94.44 88 LEU A CA 1
ATOM 698 C C . LEU A 1 88 ? 7.024 2.466 -12.228 1.00 94.44 88 LEU A C 1
ATOM 700 O O . LEU A 1 88 ? 6.197 2.966 -12.992 1.00 94.44 88 LEU A O 1
ATOM 704 N N . CYS A 1 89 ? 7.082 2.770 -10.935 1.00 93.00 89 CYS A N 1
ATOM 705 C CA . CYS A 1 89 ? 6.282 3.821 -10.314 1.00 93.00 89 CYS A CA 1
ATOM 706 C C . CYS A 1 89 ? 7.109 5.120 -10.298 1.00 93.00 89 CYS A C 1
ATOM 708 O O . CYS A 1 89 ? 8.090 5.190 -9.564 1.00 93.00 89 CYS A O 1
ATOM 710 N N . PRO A 1 90 ? 6.791 6.130 -11.133 1.00 81.00 90 PRO A N 1
ATOM 711 C CA . PRO A 1 90 ? 7.644 7.311 -11.299 1.00 81.00 90 PRO A CA 1
ATOM 712 C C . PRO A 1 90 ? 7.476 8.360 -10.190 1.00 81.00 90 PRO A C 1
ATOM 714 O O . PRO A 1 90 ? 8.270 9.296 -10.118 1.00 81.00 90 PRO A O 1
ATOM 717 N N . GLY A 1 91 ? 6.413 8.258 -9.388 1.00 81.44 91 GLY A N 1
ATOM 718 C CA . GLY A 1 91 ? 6.142 9.166 -8.276 1.00 81.44 91 GLY A CA 1
ATOM 719 C C . GLY A 1 91 ? 6.699 8.656 -6.944 1.00 81.44 91 GLY A C 1
ATOM 720 O O . GLY A 1 91 ? 7.058 7.482 -6.852 1.00 81.44 91 GLY A O 1
ATOM 721 N N . PRO A 1 92 ? 6.721 9.518 -5.910 1.00 86.19 92 PRO A N 1
ATOM 722 C CA . PRO A 1 92 ? 7.060 9.100 -4.554 1.00 86.19 92 PRO A CA 1
ATOM 723 C C . PRO A 1 92 ? 6.079 8.036 -4.056 1.00 86.19 92 PRO A C 1
ATOM 725 O O . PRO A 1 92 ? 4.885 8.077 -4.399 1.00 86.19 92 PRO A O 1
ATOM 728 N N . ASP A 1 93 ? 6.586 7.126 -3.227 1.00 92.00 93 ASP A N 1
ATOM 729 C CA . ASP A 1 93 ? 5.761 6.219 -2.434 1.00 92.00 93 ASP A CA 1
ATOM 730 C C . ASP A 1 93 ? 4.907 6.996 -1.413 1.00 92.00 93 ASP A C 1
ATOM 732 O O . ASP A 1 93 ? 4.979 8.227 -1.294 1.00 92.00 93 ASP A O 1
ATOM 736 N N . LEU A 1 94 ? 4.025 6.298 -0.697 1.00 94.19 94 LEU A N 1
ATOM 737 C CA . LEU A 1 94 ? 3.168 6.959 0.279 1.00 94.19 94 LEU A CA 1
ATOM 738 C C . LEU A 1 94 ? 3.971 7.528 1.455 1.00 94.19 94 LEU A C 1
ATOM 740 O O . LEU A 1 94 ? 3.549 8.545 1.997 1.00 94.19 94 LEU A O 1
ATOM 744 N N . PHE A 1 95 ? 5.106 6.931 1.830 1.00 90.12 95 PHE A N 1
ATOM 745 C CA . PHE A 1 95 ? 5.959 7.437 2.907 1.00 90.12 95 PHE A CA 1
ATOM 746 C C . PHE A 1 95 ? 6.520 8.821 2.568 1.00 90.12 95 PHE A C 1
ATOM 748 O O . PHE A 1 95 ? 6.389 9.754 3.359 1.00 90.12 95 PHE A O 1
ATOM 755 N N . ASP A 1 96 ? 7.061 8.987 1.366 1.00 84.12 96 ASP A N 1
ATOM 756 C CA . ASP A 1 96 ? 7.591 10.260 0.878 1.00 84.12 96 ASP A CA 1
ATOM 757 C C . ASP A 1 96 ? 6.478 11.305 0.674 1.00 84.12 96 ASP A C 1
ATOM 759 O O . ASP A 1 96 ? 6.664 12.503 0.931 1.00 84.12 96 ASP A O 1
ATOM 763 N N . ARG A 1 97 ? 5.280 10.877 0.249 1.00 86.69 97 ARG A N 1
ATOM 764 C CA . ARG A 1 97 ? 4.101 11.765 0.176 1.00 86.69 97 ARG A CA 1
ATOM 765 C C . ARG A 1 97 ? 3.673 12.254 1.549 1.00 86.69 97 ARG A C 1
ATOM 767 O O . ARG A 1 97 ? 3.408 13.438 1.707 1.00 86.69 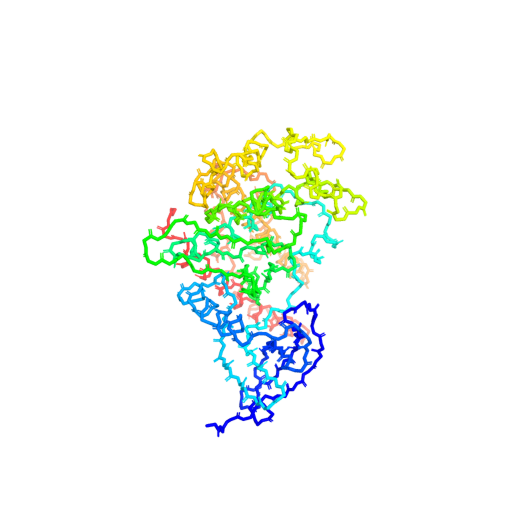97 ARG A O 1
ATOM 774 N N . ILE A 1 98 ? 3.639 11.351 2.522 1.00 81.19 98 ILE A N 1
ATOM 775 C CA . ILE A 1 98 ? 3.442 11.647 3.937 1.00 81.19 98 ILE A CA 1
ATOM 776 C C . ILE A 1 98 ? 4.508 12.683 4.343 1.00 81.19 98 ILE A C 1
ATOM 778 O O . ILE A 1 98 ? 4.149 13.815 4.666 1.00 81.19 98 ILE A O 1
ATOM 782 N N . ALA A 1 99 ? 5.804 12.382 4.201 1.00 76.56 99 ALA A N 1
ATOM 783 C CA . ALA A 1 99 ? 6.921 13.259 4.598 1.00 76.56 99 ALA A CA 1
ATOM 784 C C . ALA A 1 99 ? 6.850 14.683 4.028 1.00 76.56 99 ALA A C 1
ATOM 786 O O . ALA A 1 99 ? 7.230 15.641 4.703 1.00 76.56 99 ALA A O 1
ATOM 787 N N . SER A 1 100 ? 6.369 14.827 2.793 1.00 74.12 100 SER A N 1
ATOM 788 C CA . SER A 1 100 ? 6.283 16.116 2.102 1.00 74.12 100 SER A CA 1
ATOM 789 C C . SER A 1 100 ? 4.977 16.881 2.344 1.00 74.12 100 SER A C 1
ATOM 791 O O . SER A 1 100 ? 4.997 18.112 2.313 1.00 74.12 100 SER A O 1
ATOM 793 N N . HIS A 1 101 ? 3.857 16.190 2.578 1.00 71.31 101 HIS A N 1
ATOM 794 C CA . HIS A 1 101 ? 2.536 16.805 2.748 1.00 71.31 101 HIS A CA 1
ATOM 795 C C . HIS A 1 101 ? 2.197 17.117 4.214 1.00 71.31 101 HIS A C 1
ATOM 797 O O . HIS A 1 101 ? 1.504 18.096 4.488 1.00 71.31 101 HIS A O 1
ATOM 803 N N . GLY A 1 102 ? 2.686 16.308 5.159 1.00 70.50 102 GLY A N 1
ATOM 804 C CA . GLY A 1 102 ? 2.204 16.308 6.540 1.00 70.50 102 GLY A CA 1
ATOM 805 C C . GLY A 1 102 ? 0.887 15.534 6.678 1.00 70.50 102 GLY A C 1
ATOM 806 O O . GLY A 1 102 ? 0.689 14.515 6.014 1.00 70.50 102 GLY A O 1
ATOM 807 N N . SER A 1 103 ? -0.016 15.994 7.549 1.00 65.50 103 SER A N 1
ATOM 808 C CA . SER A 1 103 ? -1.333 15.368 7.716 1.00 65.50 103 SER A CA 1
ATOM 809 C C . SER A 1 103 ? -2.225 15.571 6.487 1.00 65.50 103 SER A C 1
ATOM 811 O O . SER A 1 103 ? -2.144 16.576 5.776 1.00 65.50 103 SER A O 1
ATOM 813 N N . PHE A 1 104 ? -3.082 14.586 6.235 1.00 79.69 104 PHE A N 1
ATOM 814 C CA . PHE A 1 104 ? -4.064 14.594 5.158 1.00 79.69 104 PHE A CA 1
ATOM 815 C C . PHE A 1 104 ? -5.432 14.986 5.699 1.00 79.69 104 PHE A C 1
ATOM 817 O O . PHE A 1 104 ? -5.810 14.601 6.809 1.00 79.69 104 PHE A O 1
ATOM 824 N N . TYR A 1 105 ? -6.217 15.685 4.882 1.00 83.88 105 TYR A N 1
ATOM 825 C CA . TYR A 1 105 ? -7.640 15.814 5.170 1.00 83.88 105 TYR A CA 1
ATOM 826 C C . TYR A 1 105 ? -8.340 14.465 4.972 1.00 83.88 105 TYR A C 1
ATOM 828 O O . TYR A 1 105 ? -7.928 13.643 4.150 1.00 83.88 105 TYR A O 1
ATOM 836 N N . GLU A 1 106 ? -9.448 14.242 5.682 1.00 88.50 106 GLU A N 1
ATOM 837 C CA . GLU A 1 106 ? -10.173 12.966 5.623 1.00 88.50 106 GLU A CA 1
ATOM 838 C C . GLU A 1 106 ? -10.582 12.561 4.206 1.00 88.50 106 GLU A C 1
ATOM 840 O O . GLU A 1 106 ? -10.470 11.395 3.842 1.00 88.50 106 GLU A O 1
ATOM 845 N N . ASN A 1 107 ? -10.993 13.518 3.372 1.00 82.75 107 ASN A N 1
ATOM 846 C CA . ASN A 1 107 ? -11.355 13.251 1.983 1.00 82.75 107 ASN A CA 1
ATOM 847 C C . ASN A 1 107 ? -10.162 12.788 1.135 1.00 82.75 107 ASN A C 1
ATOM 849 O O . ASN A 1 107 ? -10.354 11.987 0.227 1.00 82.75 107 ASN A O 1
ATOM 853 N N . GLU A 1 108 ? -8.952 13.278 1.408 1.00 84.19 108 GLU A N 1
ATOM 854 C CA . GLU A 1 108 ? -7.734 12.871 0.696 1.00 84.19 108 GLU A CA 1
ATOM 855 C C . GLU A 1 108 ? -7.277 11.489 1.172 1.00 84.19 108 GLU A C 1
ATOM 857 O O . GLU A 1 108 ? -7.025 10.594 0.361 1.00 84.19 108 GLU A O 1
ATOM 862 N N . ALA A 1 109 ? -7.249 11.285 2.493 1.00 90.50 109 ALA A N 1
ATOM 863 C CA . ALA A 1 109 ? -6.913 10.003 3.102 1.00 90.50 109 ALA A CA 1
ATOM 864 C C . ALA A 1 109 ? -7.883 8.897 2.661 1.00 90.50 109 ALA A C 1
ATOM 866 O O . ALA A 1 109 ? -7.454 7.785 2.353 1.00 90.50 109 ALA A O 1
ATOM 867 N N . ALA A 1 110 ? -9.179 9.203 2.558 1.00 92.31 110 ALA A N 1
ATOM 868 C CA . ALA A 1 110 ? -10.192 8.250 2.121 1.00 92.31 110 ALA A CA 1
ATOM 869 C C . ALA A 1 110 ? -9.933 7.714 0.709 1.00 92.31 110 ALA A C 1
ATOM 871 O O . ALA A 1 110 ? -10.195 6.540 0.464 1.00 92.31 110 ALA A O 1
ATOM 872 N N . VAL A 1 111 ? -9.390 8.516 -0.212 1.00 88.69 111 VAL A N 1
ATOM 873 C CA . VAL A 1 111 ? -9.046 8.051 -1.570 1.00 88.69 111 VAL A CA 1
ATOM 874 C C . VAL A 1 111 ? -7.946 7.004 -1.512 1.00 88.69 111 VAL A C 1
ATOM 876 O O . VAL A 1 111 ? -8.087 5.921 -2.079 1.00 88.69 111 VAL A O 1
ATOM 879 N N . ILE A 1 112 ? -6.874 7.316 -0.784 1.00 92.75 112 ILE A N 1
ATOM 880 C CA . ILE A 1 112 ? -5.711 6.439 -0.641 1.00 92.75 112 ILE A CA 1
ATOM 881 C C . ILE A 1 112 ? -6.128 5.138 0.047 1.00 92.75 112 ILE A C 1
ATOM 883 O O . ILE A 1 112 ? -5.828 4.053 -0.448 1.00 92.75 112 ILE A O 1
ATOM 887 N N . ILE A 1 113 ? -6.877 5.234 1.148 1.00 97.38 113 ILE A N 1
ATOM 888 C CA . ILE A 1 113 ? -7.336 4.067 1.905 1.00 97.38 113 ILE A CA 1
ATOM 889 C C . ILE A 1 113 ? -8.352 3.243 1.123 1.00 97.38 113 ILE A C 1
ATOM 891 O O . ILE A 1 113 ? -8.281 2.019 1.166 1.00 97.38 113 ILE A O 1
ATOM 895 N N . THR A 1 114 ? -9.248 3.865 0.355 1.00 95.88 114 THR A N 1
ATOM 896 C CA . THR A 1 114 ? -10.171 3.115 -0.508 1.00 95.88 114 THR A CA 1
ATOM 897 C C . THR A 1 114 ? -9.391 2.281 -1.519 1.00 95.88 114 THR A C 1
ATOM 899 O O . THR A 1 114 ? -9.607 1.075 -1.600 1.00 95.88 114 THR A O 1
ATOM 902 N N . GLU A 1 115 ? -8.436 2.876 -2.242 1.00 94.56 115 GLU A N 1
ATOM 903 C CA . GLU A 1 115 ? -7.650 2.130 -3.232 1.00 94.56 115 GLU A CA 1
ATOM 904 C C . GLU A 1 115 ? -6.755 1.059 -2.594 1.00 94.56 115 GLU A C 1
ATOM 906 O O . GLU A 1 115 ? -6.634 -0.041 -3.141 1.00 94.56 115 GLU A O 1
ATOM 911 N N . LEU A 1 116 ? -6.177 1.344 -1.423 1.00 97.94 116 LEU A N 1
ATOM 912 C CA . LEU A 1 116 ? -5.387 0.383 -0.655 1.00 97.94 116 LEU A CA 1
ATOM 913 C C . LEU A 1 116 ? -6.237 -0.822 -0.247 1.00 97.94 116 LEU A C 1
ATOM 915 O O . LEU A 1 116 ? -5.858 -1.966 -0.487 1.00 97.94 116 LEU A O 1
ATOM 919 N N . VAL A 1 117 ? -7.406 -0.578 0.343 1.00 98.19 117 VAL A N 1
ATOM 920 C CA . VAL A 1 117 ? -8.292 -1.643 0.819 1.00 98.19 117 VAL A CA 1
ATOM 921 C C . VAL A 1 117 ? -8.898 -2.414 -0.357 1.00 98.19 117 VAL A C 1
ATOM 923 O O . VAL A 1 117 ? -9.060 -3.626 -0.258 1.00 98.19 117 VAL A O 1
ATOM 926 N N . GLU A 1 118 ? -9.162 -1.775 -1.500 1.00 96.38 118 GLU A N 1
ATOM 927 C CA . GLU A 1 118 ? -9.535 -2.476 -2.737 1.00 96.38 118 GLU A CA 1
ATOM 928 C C . GLU A 1 118 ? -8.431 -3.436 -3.211 1.00 96.38 118 GLU A C 1
ATOM 930 O O . GLU A 1 118 ? -8.735 -4.560 -3.626 1.00 96.38 118 GLU A O 1
ATOM 935 N N . ALA A 1 119 ? -7.160 -3.020 -3.142 1.00 97.00 119 ALA A N 1
ATOM 936 C CA . ALA A 1 119 ? -6.019 -3.874 -3.471 1.00 97.00 119 ALA A CA 1
ATOM 937 C C . ALA A 1 119 ? -5.910 -5.062 -2.500 1.00 97.00 119 ALA A C 1
ATOM 939 O O . ALA A 1 119 ? -5.780 -6.208 -2.936 1.00 97.00 119 ALA A O 1
ATOM 940 N N . ILE A 1 120 ? -6.041 -4.796 -1.197 1.00 98.06 120 ILE A N 1
ATOM 941 C CA . ILE A 1 120 ? -6.029 -5.809 -0.134 1.00 98.06 120 ILE A CA 1
ATOM 942 C C . ILE A 1 120 ? -7.181 -6.807 -0.323 1.00 98.06 120 ILE A C 1
ATOM 944 O O . ILE A 1 120 ? -6.947 -8.012 -0.330 1.00 98.06 120 ILE A O 1
ATOM 948 N N . ALA A 1 121 ? -8.406 -6.335 -0.565 1.00 97.12 121 ALA A N 1
ATOM 949 C CA . ALA A 1 121 ? -9.572 -7.191 -0.784 1.00 97.12 121 ALA A CA 1
ATOM 950 C C . ALA A 1 121 ? -9.403 -8.113 -2.006 1.00 97.12 121 ALA A C 1
ATOM 952 O O . ALA A 1 121 ? -9.848 -9.260 -2.001 1.00 97.12 121 ALA A O 1
ATOM 953 N N . GLU A 1 122 ? -8.759 -7.646 -3.080 1.00 95.81 122 GLU A N 1
ATOM 954 C CA . GLU A 1 122 ? -8.449 -8.500 -4.235 1.00 95.81 122 GLU A CA 1
ATOM 955 C C . GLU A 1 122 ? -7.412 -9.583 -3.895 1.00 95.81 122 GLU A C 1
ATOM 957 O O . GLU A 1 122 ? -7.588 -10.732 -4.310 1.00 95.81 122 GLU A O 1
ATOM 962 N N . CYS A 1 123 ? -6.385 -9.260 -3.102 1.00 96.19 123 CYS A N 1
ATOM 963 C CA . CYS A 1 123 ? -5.451 -10.253 -2.563 1.00 96.19 123 CYS A CA 1
ATOM 964 C C . CYS A 1 123 ? -6.180 -11.280 -1.682 1.00 96.19 123 CYS A C 1
ATOM 966 O O . CYS A 1 123 ? -6.051 -12.488 -1.897 1.00 96.19 123 CYS A O 1
ATOM 968 N N . HIS A 1 124 ? -7.018 -10.815 -0.754 1.00 96.12 124 HIS A N 1
ATOM 969 C CA . HIS A 1 124 ? -7.761 -11.658 0.187 1.00 96.12 124 HIS A CA 1
ATOM 970 C C . HIS A 1 124 ? -8.708 -12.619 -0.536 1.00 96.12 124 HIS A C 1
ATOM 972 O O . HIS A 1 124 ? -8.709 -13.817 -0.251 1.00 96.12 124 HIS A O 1
ATOM 978 N N . ARG A 1 125 ? -9.419 -12.153 -1.574 1.00 94.12 125 ARG A N 1
ATOM 979 C CA . ARG A 1 125 ? -10.263 -13.006 -2.438 1.00 94.12 125 ARG A CA 1
ATOM 980 C C . ARG A 1 125 ? -9.496 -14.113 -3.162 1.00 94.12 125 ARG A C 1
ATOM 982 O O . ARG A 1 125 ? -10.099 -15.107 -3.568 1.00 94.12 125 ARG A O 1
ATOM 989 N N . ARG A 1 126 ? -8.183 -13.960 -3.327 1.00 92.94 126 ARG A N 1
ATOM 990 C CA . ARG A 1 126 ? -7.283 -14.958 -3.930 1.00 92.94 126 ARG A CA 1
ATOM 991 C C . ARG A 1 126 ? -6.589 -15.831 -2.892 1.00 92.94 126 ARG A C 1
ATOM 993 O O . ARG A 1 126 ? -5.754 -16.653 -3.262 1.00 92.94 126 ARG A O 1
ATOM 1000 N N . GLY A 1 127 ? -6.930 -15.663 -1.617 1.00 94.25 127 GLY A N 1
ATOM 1001 C CA . GLY A 1 127 ? -6.272 -16.344 -0.514 1.00 94.25 127 GLY A CA 1
ATOM 1002 C C . GLY A 1 127 ? -4.832 -15.879 -0.320 1.00 94.25 127 GLY A C 1
ATOM 1003 O O . GLY A 1 127 ? -3.995 -16.696 0.047 1.00 94.25 127 GLY A O 1
ATOM 1004 N N . ILE A 1 128 ? -4.528 -14.609 -0.595 1.00 95.88 128 ILE A N 1
ATOM 1005 C CA . ILE A 1 128 ? -3.212 -14.001 -0.370 1.00 95.88 128 ILE A CA 1
ATOM 1006 C C . ILE A 1 128 ? -3.318 -13.040 0.813 1.00 95.88 128 ILE A C 1
ATOM 1008 O O . ILE A 1 128 ? -4.150 -12.139 0.774 1.00 95.88 128 ILE A O 1
ATOM 1012 N N . ALA A 1 129 ? -2.446 -13.188 1.810 1.00 97.25 129 ALA A N 1
ATOM 1013 C CA . ALA A 1 129 ? -2.179 -12.157 2.815 1.00 97.25 129 ALA A CA 1
ATOM 1014 C C . ALA A 1 129 ? -0.830 -11.491 2.507 1.00 97.25 129 ALA A C 1
ATOM 1016 O O . ALA A 1 129 ? 0.160 -12.192 2.274 1.00 97.25 129 ALA A O 1
ATOM 1017 N N . HIS A 1 130 ? -0.780 -10.158 2.496 1.00 97.62 130 HIS A N 1
ATOM 1018 C CA . HIS A 1 130 ? 0.419 -9.390 2.144 1.00 97.62 130 HIS A CA 1
ATOM 1019 C C . HIS A 1 130 ? 1.460 -9.386 3.273 1.00 97.62 130 HIS A C 1
ATOM 1021 O O . HIS A 1 130 ? 2.646 -9.610 3.037 1.00 97.62 130 HIS A O 1
ATOM 1027 N N . ARG A 1 131 ? 1.008 -9.179 4.514 1.00 97.19 131 ARG A N 1
ATOM 1028 C CA . ARG A 1 131 ? 1.768 -9.225 5.777 1.00 97.19 131 ARG A CA 1
ATOM 1029 C C . ARG A 1 131 ? 2.870 -8.175 5.970 1.00 97.19 131 ARG A C 1
ATOM 1031 O O . ARG A 1 131 ? 3.498 -8.169 7.022 1.00 97.19 131 ARG A O 1
ATOM 1038 N N . ASP A 1 132 ? 3.094 -7.282 5.009 1.00 96.81 132 ASP A N 1
ATOM 1039 C CA . ASP A 1 132 ? 3.981 -6.112 5.164 1.00 96.81 132 ASP A CA 1
ATOM 1040 C C . ASP A 1 132 ? 3.392 -4.850 4.506 1.00 96.81 132 ASP A C 1
ATOM 1042 O O . ASP A 1 132 ? 4.032 -4.188 3.692 1.00 96.81 132 ASP A O 1
ATOM 1046 N N . ILE A 1 133 ? 2.116 -4.552 4.784 1.00 98.44 133 ILE A N 1
ATOM 1047 C CA . ILE A 1 133 ? 1.497 -3.288 4.354 1.00 98.44 133 ILE A CA 1
ATOM 1048 C C . ILE A 1 133 ? 2.084 -2.146 5.190 1.00 98.44 133 ILE A C 1
ATOM 1050 O O . ILE A 1 133 ? 1.980 -2.149 6.416 1.00 98.44 133 ILE A O 1
ATOM 1054 N N . LYS A 1 134 ? 2.674 -1.165 4.513 1.00 96.50 134 LYS A N 1
ATOM 1055 C CA . LYS A 1 134 ? 3.255 0.050 5.094 1.00 96.50 134 LYS A CA 1
ATOM 1056 C C . LYS A 1 134 ? 3.389 1.127 4.011 1.00 96.50 134 LYS A C 1
ATOM 1058 O O . LYS A 1 134 ? 3.346 0.768 2.831 1.00 96.50 134 LYS A O 1
ATOM 1063 N N . PRO A 1 135 ? 3.543 2.413 4.365 1.00 95.50 135 PRO A N 1
ATOM 1064 C CA . PRO A 1 135 ? 3.608 3.501 3.390 1.00 95.50 135 PRO A CA 1
ATOM 1065 C C . PRO A 1 135 ? 4.664 3.313 2.285 1.00 95.50 135 PRO A C 1
ATOM 1067 O O . PRO A 1 135 ? 4.394 3.616 1.127 1.00 95.50 135 PRO A O 1
ATOM 1070 N N . GLU A 1 136 ? 5.818 2.729 2.601 1.00 94.69 136 GLU A N 1
ATOM 1071 C CA . GLU A 1 136 ? 6.911 2.456 1.654 1.00 94.69 136 GLU A CA 1
ATOM 1072 C C . GLU A 1 136 ? 6.518 1.441 0.562 1.00 94.69 136 GLU A C 1
ATOM 1074 O O . GLU A 1 136 ? 7.033 1.472 -0.552 1.00 94.69 136 GLU A O 1
ATOM 1079 N N . ASN A 1 137 ? 5.571 0.547 0.865 1.00 96.00 137 ASN A N 1
ATOM 1080 C CA . ASN A 1 137 ? 5.084 -0.484 -0.058 1.00 96.00 137 ASN A CA 1
ATOM 1081 C C . ASN A 1 137 ? 3.819 -0.044 -0.819 1.00 96.00 137 ASN A C 1
ATOM 1083 O O . ASN A 1 137 ? 3.238 -0.824 -1.578 1.00 96.00 137 ASN A O 1
ATOM 1087 N N . ILE A 1 138 ? 3.372 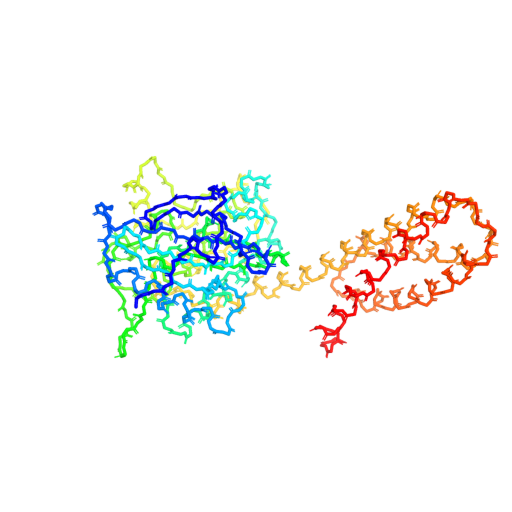1.199 -0.622 1.00 97.44 138 ILE A N 1
ATOM 1088 C CA . ILE A 1 138 ? 2.208 1.783 -1.289 1.00 97.44 138 ILE A CA 1
ATOM 1089 C C . ILE A 1 138 ? 2.716 2.789 -2.320 1.00 97.44 138 ILE A C 1
ATOM 1091 O O . ILE A 1 138 ? 3.043 3.931 -2.000 1.00 97.44 138 ILE A O 1
ATOM 1095 N N . LEU A 1 139 ? 2.799 2.344 -3.572 1.00 95.19 139 LEU A N 1
ATOM 1096 C CA . LEU A 1 139 ? 3.344 3.125 -4.677 1.00 95.19 139 LEU A CA 1
ATOM 1097 C C . LEU A 1 139 ? 2.230 3.740 -5.522 1.00 95.19 139 LEU A C 1
ATOM 1099 O O . LEU A 1 139 ? 1.052 3.407 -5.383 1.00 95.19 139 LEU A O 1
ATOM 1103 N N . PHE A 1 140 ? 2.612 4.621 -6.443 1.00 89.75 140 PHE A N 1
ATOM 1104 C CA . PHE A 1 140 ? 1.683 5.251 -7.372 1.00 89.75 140 PHE A CA 1
ATOM 1105 C C . PHE A 1 140 ? 2.191 5.131 -8.805 1.00 89.75 140 PHE A C 1
ATOM 1107 O O . PHE A 1 140 ? 3.295 5.575 -9.133 1.00 89.75 140 PHE A O 1
ATOM 1114 N N . GLY A 1 141 ? 1.363 4.540 -9.666 1.00 86.12 141 GLY A N 1
ATOM 1115 C CA . GLY A 1 141 ? 1.647 4.414 -11.090 1.00 86.12 141 GLY A CA 1
ATOM 1116 C C . GLY A 1 141 ? 1.667 5.770 -11.803 1.00 86.12 141 GLY A C 1
ATOM 1117 O O . GLY A 1 141 ? 1.288 6.805 -11.255 1.00 86.12 141 GLY A O 1
ATOM 1118 N N . SER A 1 142 ? 2.062 5.770 -13.077 1.00 80.25 142 SER A N 1
ATOM 1119 C CA . SER A 1 142 ? 2.099 6.981 -13.918 1.00 80.25 142 SER A CA 1
ATOM 1120 C C . SER A 1 142 ? 0.736 7.667 -14.085 1.00 80.25 142 SER A C 1
ATOM 1122 O O . SER A 1 142 ? 0.668 8.869 -14.325 1.00 80.25 142 SER A O 1
ATOM 1124 N N . ASN A 1 143 ? -0.354 6.919 -13.917 1.00 78.31 143 ASN A N 1
ATOM 1125 C CA . ASN A 1 143 ? -1.731 7.415 -13.910 1.00 78.31 143 ASN A CA 1
ATOM 1126 C C . ASN A 1 143 ? -2.185 7.953 -12.535 1.00 78.31 143 ASN A C 1
ATOM 1128 O O . ASN A 1 143 ? -3.360 8.278 -12.372 1.00 78.31 143 ASN A O 1
ATOM 1132 N N . GLY A 1 144 ? -1.290 7.998 -11.543 1.00 81.25 144 GLY A N 1
ATOM 1133 C CA . GLY A 1 144 ? -1.571 8.438 -10.177 1.00 81.25 144 GLY A CA 1
ATOM 1134 C C . GLY A 1 144 ? -2.349 7.435 -9.322 1.00 81.25 144 GLY A C 1
ATOM 1135 O O . GLY A 1 144 ? -2.663 7.757 -8.179 1.00 81.25 144 GLY A O 1
ATOM 1136 N N . ARG A 1 145 ? -2.659 6.241 -9.844 1.00 85.62 145 ARG A N 1
ATOM 1137 C CA . ARG A 1 145 ? -3.382 5.183 -9.122 1.00 85.62 145 ARG A CA 1
ATOM 1138 C C . ARG A 1 145 ? -2.447 4.425 -8.192 1.00 85.62 145 ARG A C 1
ATOM 1140 O O . ARG A 1 145 ? -1.279 4.218 -8.529 1.00 85.62 145 ARG A O 1
ATOM 1147 N N . LEU A 1 146 ? -2.985 3.973 -7.066 1.00 93.06 146 LEU A N 1
ATOM 1148 C CA . LEU A 1 146 ? -2.258 3.172 -6.092 1.00 93.06 146 LEU A CA 1
ATOM 1149 C C . LEU A 1 146 ? -1.876 1.803 -6.672 1.00 93.06 146 LEU A C 1
ATOM 1151 O O . LEU A 1 146 ? -2.704 1.102 -7.260 1.00 93.06 146 LEU A O 1
ATOM 1155 N N . LEU A 1 147 ? -0.623 1.415 -6.450 1.00 95.31 147 LEU A N 1
ATOM 1156 C CA . LEU A 1 147 ? -0.085 0.089 -6.716 1.00 95.31 147 LEU A CA 1
ATOM 1157 C C . LEU A 1 147 ? 0.535 -0.458 -5.431 1.00 95.31 147 LEU A C 1
ATOM 1159 O O . LEU A 1 147 ? 1.504 0.091 -4.912 1.00 95.31 147 LEU A O 1
ATOM 1163 N N . LEU A 1 148 ? -0.022 -1.557 -4.927 1.00 97.00 148 LEU A N 1
ATOM 1164 C CA . LEU A 1 148 ? 0.563 -2.295 -3.818 1.00 97.00 148 LEU A CA 1
ATOM 1165 C C . LEU A 1 148 ? 1.794 -3.075 -4.300 1.00 97.00 148 LEU A C 1
ATOM 1167 O O . LEU A 1 148 ? 1.714 -3.815 -5.289 1.00 97.00 148 LEU A O 1
ATOM 1171 N N . ALA A 1 149 ? 2.913 -2.901 -3.606 1.00 95.19 149 ALA A N 1
ATOM 1172 C CA . ALA A 1 149 ? 4.216 -3.447 -3.961 1.00 95.19 149 ALA A CA 1
ATOM 1173 C C . ALA A 1 149 ? 4.811 -4.316 -2.841 1.00 95.19 149 ALA A C 1
ATOM 1175 O O . ALA A 1 149 ? 4.341 -4.303 -1.712 1.00 95.19 149 ALA A O 1
ATOM 1176 N N . ASP A 1 150 ? 5.887 -5.026 -3.184 1.00 92.69 150 ASP A N 1
ATOM 1177 C CA . ASP A 1 150 ? 6.713 -5.855 -2.293 1.00 92.69 150 ASP A CA 1
ATOM 1178 C C . ASP A 1 150 ? 5.984 -7.002 -1.567 1.00 92.69 150 ASP A C 1
ATOM 1180 O O . ASP A 1 150 ? 5.773 -7.009 -0.356 1.00 92.69 150 ASP A O 1
ATOM 1184 N N . PHE A 1 151 ? 5.700 -8.064 -2.321 1.00 94.81 151 PHE A N 1
ATOM 1185 C CA . PHE A 1 151 ? 5.099 -9.297 -1.808 1.00 94.81 151 PHE A CA 1
ATOM 1186 C C . PHE A 1 151 ? 6.127 -10.256 -1.172 1.00 94.81 151 PHE A C 1
ATOM 1188 O O . PHE A 1 151 ? 5.841 -11.446 -1.020 1.00 94.81 151 PHE A O 1
ATOM 1195 N N . GLY A 1 152 ? 7.317 -9.779 -0.783 1.00 92.12 152 GLY A N 1
ATOM 1196 C CA . GLY A 1 152 ? 8.374 -10.609 -0.186 1.00 92.12 152 GLY A CA 1
ATOM 1197 C C . GLY A 1 152 ? 7.966 -11.284 1.131 1.00 92.12 152 GLY A C 1
ATOM 1198 O O . GLY A 1 152 ? 8.411 -12.393 1.430 1.00 92.12 152 GLY A O 1
ATOM 1199 N N . CYS A 1 153 ? 7.061 -10.659 1.894 1.00 93.44 153 CYS A N 1
ATOM 1200 C CA . CYS A 1 153 ? 6.459 -11.244 3.097 1.00 93.44 153 CYS A CA 1
ATOM 1201 C C . CYS A 1 153 ? 5.133 -11.967 2.835 1.00 93.44 153 CYS A C 1
ATOM 1203 O O . CYS A 1 153 ? 4.586 -12.566 3.762 1.00 93.44 153 CYS A O 1
ATOM 1205 N N . ALA A 1 154 ? 4.583 -11.928 1.624 1.00 95.50 154 ALA A N 1
ATOM 1206 C CA . ALA A 1 154 ? 3.236 -12.419 1.379 1.00 95.50 154 ALA A CA 1
ATOM 1207 C C . ALA A 1 154 ? 3.150 -13.951 1.462 1.00 95.50 154 ALA A C 1
ATOM 1209 O O . ALA A 1 154 ? 4.132 -14.672 1.267 1.00 95.50 154 ALA A O 1
ATOM 1210 N N . ALA A 1 155 ? 1.960 -14.466 1.766 1.00 95.31 155 ALA A N 1
ATOM 1211 C CA . ALA A 1 155 ? 1.696 -15.901 1.806 1.00 95.31 155 ALA A CA 1
ATOM 1212 C C . ALA A 1 155 ? 0.321 -16.245 1.233 1.00 95.31 155 ALA A C 1
ATOM 1214 O O . ALA A 1 155 ? -0.616 -15.450 1.298 1.00 95.31 155 ALA A O 1
ATOM 1215 N N . LEU A 1 156 ? 0.223 -17.457 0.685 1.00 94.38 156 LEU A N 1
ATOM 1216 C CA . LEU A 1 156 ? -1.036 -18.065 0.269 1.00 94.38 156 LEU A CA 1
ATOM 1217 C C . LEU A 1 156 ? -1.587 -18.926 1.403 1.00 94.38 156 LEU A C 1
ATOM 1219 O O . LEU A 1 156 ? -0.838 -19.709 1.985 1.00 94.38 156 LEU A O 1
ATOM 1223 N N . PHE A 1 157 ? -2.889 -18.846 1.658 1.00 91.06 157 PHE A N 1
ATOM 1224 C CA . PHE A 1 157 ? -3.568 -19.836 2.492 1.00 91.06 157 PHE A CA 1
ATOM 1225 C C . PHE A 1 157 ? -3.587 -21.181 1.759 1.00 91.06 157 PHE A C 1
ATOM 1227 O O . PHE A 1 157 ? -4.031 -21.271 0.607 1.00 91.06 157 PHE A O 1
ATOM 1234 N N . GLU A 1 158 ? -3.089 -22.235 2.406 1.00 82.12 158 GLU A N 1
ATOM 1235 C CA . GLU A 1 158 ? -3.150 -23.576 1.836 1.00 82.12 158 GLU A CA 1
ATOM 1236 C C . GLU A 1 158 ? -4.602 -24.056 1.714 1.00 82.12 158 GLU A C 1
ATOM 1238 O O . GLU A 1 158 ? -5.522 -23.583 2.386 1.00 82.12 158 GLU A O 1
ATOM 1243 N N . LYS A 1 159 ? -4.846 -25.007 0.808 1.00 75.38 159 LYS A N 1
ATOM 1244 C CA . LYS A 1 159 ? -6.203 -25.469 0.512 1.00 75.38 159 LYS A CA 1
ATOM 1245 C C . LYS A 1 159 ? -6.837 -26.107 1.753 1.00 75.38 159 LYS A C 1
ATOM 1247 O O . LYS A 1 159 ? -6.492 -27.224 2.120 1.00 75.38 159 LYS A O 1
ATOM 1252 N N . GLY A 1 160 ? -7.837 -25.432 2.316 1.00 72.25 160 GLY A N 1
ATOM 1253 C CA . GLY A 1 160 ? -8.555 -25.882 3.513 1.00 72.25 160 GLY A CA 1
ATOM 1254 C C . GLY A 1 160 ? -8.033 -25.273 4.814 1.00 72.25 160 GLY A C 1
ATOM 1255 O O . GLY A 1 160 ? -8.693 -25.417 5.842 1.00 72.25 160 GLY A O 1
ATOM 1256 N N . GLU A 1 161 ? -6.919 -24.545 4.767 1.00 81.81 161 GLU A N 1
ATOM 1257 C CA . GLU A 1 161 ? -6.418 -23.760 5.888 1.00 81.81 161 GLU A CA 1
ATOM 1258 C C . GLU A 1 161 ? -7.029 -22.356 5.883 1.00 81.81 161 GLU A C 1
ATOM 1260 O O . GLU A 1 161 ? -7.370 -21.797 4.840 1.00 81.81 161 GLU A O 1
ATOM 1265 N N . ARG A 1 162 ? -7.200 -21.790 7.079 1.00 79.19 162 ARG A N 1
ATOM 1266 C CA . ARG A 1 162 ? -7.710 -20.422 7.285 1.00 79.19 162 ARG A CA 1
ATOM 1267 C C . ARG A 1 162 ? -6.766 -19.566 8.120 1.00 79.19 162 ARG A C 1
ATOM 1269 O O . ARG A 1 162 ? -7.150 -18.496 8.572 1.00 79.19 162 ARG A O 1
ATOM 1276 N N . SER A 1 163 ? -5.563 -20.063 8.385 1.00 89.56 163 SER A N 1
ATOM 1277 C CA . SER A 1 163 ? -4.610 -19.383 9.245 1.00 89.56 163 SER A CA 1
ATOM 1278 C C . SER A 1 163 ? -3.190 -19.581 8.757 1.00 89.56 163 SER A C 1
ATOM 1280 O O . SER A 1 163 ? -2.823 -20.676 8.347 1.00 89.56 163 SER A O 1
ATOM 1282 N N . LEU A 1 164 ? -2.397 -18.532 8.881 1.00 92.00 164 LEU A N 1
ATOM 1283 C CA . LEU A 1 164 ? -0.963 -18.501 8.664 1.00 92.00 164 LEU A CA 1
ATOM 1284 C C . LEU A 1 164 ? -0.251 -18.420 10.016 1.00 92.00 164 LEU A C 1
ATOM 1286 O O . LEU A 1 164 ? -0.862 -18.110 11.041 1.00 92.00 164 LEU A O 1
ATOM 1290 N N . LYS A 1 165 ? 1.056 -18.680 10.006 1.00 90.50 165 LYS A N 1
ATOM 1291 C CA . LYS A 1 165 ? 1.934 -18.520 11.166 1.00 90.50 165 LYS A CA 1
ATOM 1292 C C . LYS A 1 165 ? 3.229 -17.813 10.767 1.00 90.50 165 LYS A C 1
ATOM 1294 O O . LYS A 1 165 ? 3.637 -17.839 9.604 1.00 90.50 165 LYS A O 1
ATOM 1299 N N . GLY A 1 166 ? 3.883 -17.218 11.758 1.00 90.44 166 GLY A N 1
ATOM 1300 C CA . GLY A 1 166 ? 5.224 -16.664 11.662 1.00 90.44 166 GLY A CA 1
ATOM 1301 C C . GLY A 1 166 ? 5.222 -15.158 11.857 1.00 90.44 166 GLY A C 1
ATOM 1302 O O . GLY A 1 166 ? 4.387 -14.446 11.293 1.00 90.44 166 GLY A O 1
ATOM 1303 N N . LYS A 1 167 ? 6.188 -14.688 12.643 1.00 92.56 167 LYS A N 1
ATOM 1304 C CA . LYS A 1 167 ? 6.446 -13.272 12.889 1.00 92.56 167 LYS A CA 1
ATOM 1305 C C . LYS A 1 167 ? 7.194 -12.650 11.703 1.00 92.56 167 LYS A C 1
ATOM 1307 O O . LYS A 1 167 ? 8.399 -12.843 11.561 1.00 92.56 167 LYS A O 1
ATOM 1312 N N . VAL A 1 168 ? 6.470 -11.924 10.854 1.00 91.88 168 VAL A N 1
ATOM 1313 C CA . VAL A 1 168 ? 6.984 -11.245 9.650 1.00 91.88 168 VAL A CA 1
ATOM 1314 C C . VAL A 1 168 ? 6.447 -9.815 9.563 1.00 91.88 168 VAL A C 1
ATOM 1316 O O . VAL A 1 168 ? 5.530 -9.455 10.301 1.00 91.88 168 VAL A O 1
ATOM 1319 N N . GLY A 1 169 ? 7.009 -9.025 8.648 1.00 90.38 169 GLY A N 1
ATOM 1320 C CA . GLY A 1 169 ? 6.602 -7.644 8.407 1.00 90.38 169 GLY A CA 1
ATOM 1321 C C . GLY A 1 169 ? 7.233 -6.634 9.365 1.00 90.38 169 GLY A C 1
ATOM 1322 O O . GLY A 1 169 ? 8.034 -6.961 10.246 1.00 90.38 169 GLY A O 1
ATOM 1323 N N . THR A 1 170 ? 6.876 -5.371 9.164 1.00 92.25 170 THR A N 1
ATOM 1324 C CA . THR A 1 170 ? 7.434 -4.233 9.900 1.00 92.25 170 THR A CA 1
ATOM 1325 C C . THR A 1 170 ? 6.695 -4.020 11.225 1.00 92.25 170 THR A C 1
ATOM 1327 O O . THR A 1 170 ? 5.486 -3.802 11.238 1.00 92.25 170 THR A O 1
ATOM 1330 N N . ALA A 1 171 ? 7.420 -4.044 12.351 1.00 92.94 171 ALA A N 1
ATOM 1331 C CA . ALA A 1 171 ? 6.833 -4.117 13.697 1.00 92.94 171 ALA A CA 1
ATOM 1332 C C . ALA A 1 171 ? 5.794 -3.027 14.019 1.00 92.94 171 ALA A C 1
ATOM 1334 O O . ALA A 1 171 ? 4.791 -3.324 14.660 1.00 92.94 171 ALA A O 1
ATOM 1335 N N . ALA A 1 172 ? 6.002 -1.794 13.547 1.00 93.19 172 ALA A N 1
ATOM 1336 C CA . ALA A 1 172 ? 5.083 -0.674 13.771 1.00 93.19 172 ALA A CA 1
ATOM 1337 C C . ALA A 1 172 ? 3.711 -0.840 13.086 1.00 93.19 172 ALA A C 1
ATOM 1339 O O . ALA A 1 172 ? 2.732 -0.242 13.524 1.00 93.19 172 ALA A O 1
ATOM 1340 N N . TYR A 1 173 ? 3.637 -1.657 12.033 1.00 96.81 173 TYR A N 1
ATOM 1341 C CA . TYR A 1 173 ? 2.426 -1.887 11.238 1.00 96.81 173 TYR A CA 1
ATOM 1342 C C . TYR A 1 173 ? 1.857 -3.298 11.421 1.00 96.81 173 TYR A C 1
ATOM 1344 O O . TYR A 1 173 ? 0.739 -3.570 10.989 1.00 96.81 173 TYR A O 1
ATOM 1352 N N . ALA A 1 174 ? 2.611 -4.210 12.036 1.00 96.69 174 ALA A N 1
ATOM 1353 C CA . ALA A 1 174 ? 2.211 -5.598 12.215 1.00 96.69 174 ALA A CA 1
ATOM 1354 C C . ALA A 1 174 ? 1.122 -5.748 13.290 1.00 96.69 174 ALA A C 1
ATOM 1356 O O . ALA A 1 174 ? 1.145 -5.084 14.327 1.00 96.69 174 ALA A O 1
ATOM 1357 N N . ALA A 1 175 ? 0.182 -6.664 13.053 1.00 96.88 175 ALA A N 1
ATOM 1358 C CA . ALA A 1 175 ? -0.900 -6.944 13.989 1.00 96.88 175 ALA A CA 1
ATOM 1359 C C . ALA A 1 175 ? -0.399 -7.622 15.287 1.00 96.88 175 ALA A C 1
ATOM 1361 O O . ALA A 1 175 ? 0.606 -8.348 15.258 1.00 96.88 175 ALA A O 1
ATOM 1362 N N . PRO A 1 176 ? -1.100 -7.457 16.428 1.00 96.31 176 PRO A N 1
ATOM 1363 C CA . PRO A 1 176 ? -0.695 -8.015 17.719 1.00 96.31 176 PRO A CA 1
ATOM 1364 C C . PRO A 1 176 ? -0.461 -9.527 17.682 1.00 96.31 176 PRO A C 1
ATOM 1366 O O . PRO A 1 176 ? 0.508 -10.020 18.262 1.00 96.31 176 PRO A O 1
ATOM 1369 N N . GLU A 1 177 ? -1.321 -10.261 16.976 1.00 96.31 177 GLU A N 1
ATOM 1370 C CA . GLU A 1 177 ? -1.246 -11.712 16.820 1.00 96.31 177 GLU A CA 1
ATOM 1371 C C . GLU A 1 177 ? -0.027 -12.168 15.997 1.00 96.31 177 GLU A C 1
ATOM 1373 O O . GLU A 1 177 ? 0.562 -13.202 16.312 1.00 96.31 177 GLU A O 1
ATOM 1378 N N . VAL A 1 178 ? 0.434 -11.366 15.027 1.00 96.31 178 VAL A N 1
ATOM 1379 C CA . VAL A 1 178 ? 1.676 -11.629 14.273 1.00 96.31 178 VAL A CA 1
ATOM 1380 C C . VAL A 1 178 ? 2.886 -11.460 15.190 1.00 96.31 178 VAL A C 1
ATOM 1382 O O . VAL A 1 178 ? 3.765 -12.320 15.250 1.00 96.31 178 VAL A O 1
ATOM 1385 N N . LEU A 1 179 ? 2.922 -10.368 15.961 1.00 94.94 179 LEU A N 1
ATOM 1386 C CA . LEU A 1 179 ? 4.028 -10.077 16.876 1.00 94.94 179 LEU A CA 1
ATOM 1387 C C . LEU A 1 179 ? 4.091 -11.051 18.060 1.00 94.94 179 LEU A C 1
ATOM 1389 O O . LEU A 1 179 ? 5.160 -11.230 18.657 1.00 94.94 179 LEU A O 1
ATOM 1393 N N . ALA A 1 180 ? 2.955 -11.646 18.423 1.00 93.25 180 ALA A N 1
ATOM 1394 C CA . ALA A 1 180 ? 2.828 -12.684 19.439 1.00 93.25 180 ALA A CA 1
ATOM 1395 C C . ALA A 1 180 ? 3.100 -14.108 18.909 1.00 93.25 180 ALA A C 1
ATOM 1397 O O . ALA A 1 180 ? 2.961 -15.056 19.678 1.00 93.25 180 ALA A O 1
ATOM 1398 N N . ASP A 1 181 ? 3.484 -14.257 17.633 1.00 93.12 181 ASP A N 1
ATOM 1399 C CA . ASP A 1 181 ? 3.707 -15.544 16.948 1.00 93.12 181 ASP A CA 1
ATOM 1400 C C . ASP A 1 181 ? 2.506 -16.511 17.049 1.00 93.12 181 ASP A C 1
ATOM 1402 O O . ASP A 1 181 ? 2.645 -17.731 17.179 1.00 93.12 181 ASP A O 1
ATOM 1406 N N . GLN A 1 182 ? 1.296 -15.949 17.014 1.00 93.56 182 GLN A N 1
ATOM 1407 C CA . GLN A 1 182 ? 0.043 -16.700 17.005 1.00 93.56 182 GLN A CA 1
ATOM 1408 C C . GLN A 1 182 ? -0.367 -17.051 15.570 1.00 93.56 182 GLN A C 1
ATOM 1410 O O . GLN A 1 182 ? 0.203 -16.559 14.598 1.00 93.56 182 GLN A O 1
ATOM 1415 N N . ASN A 1 183 ? -1.369 -17.919 15.439 1.00 94.12 183 ASN A N 1
ATOM 1416 C CA . ASN A 1 183 ? -2.013 -18.159 14.152 1.00 94.12 183 ASN A CA 1
ATOM 1417 C C . ASN A 1 183 ? -2.916 -16.970 13.806 1.00 94.12 183 ASN A C 1
ATOM 1419 O O . ASN A 1 183 ? -3.653 -16.495 14.671 1.00 94.12 183 ASN A O 1
ATOM 1423 N N . TYR A 1 184 ? -2.892 -16.526 12.553 1.00 95.44 184 TYR A N 1
ATOM 1424 C CA . TYR A 1 184 ? -3.634 -15.346 12.104 1.00 95.44 184 TYR A CA 1
ATOM 1425 C C . TYR A 1 184 ? -4.216 -15.526 10.702 1.00 95.44 184 TYR A C 1
ATOM 1427 O O . TYR A 1 184 ? -3.728 -16.343 9.926 1.00 95.44 184 TYR A O 1
ATOM 1435 N N . ASP A 1 185 ? -5.270 -14.779 10.383 1.00 95.88 185 ASP A N 1
ATOM 1436 C CA . ASP A 1 185 ? -5.915 -14.783 9.069 1.00 95.88 185 ASP A CA 1
ATOM 1437 C C . ASP A 1 185 ? -5.483 -13.561 8.233 1.00 95.88 185 ASP A C 1
ATOM 1439 O O . ASP A 1 185 ? -4.498 -12.885 8.539 1.00 95.88 185 ASP A O 1
ATOM 1443 N N . GLU A 1 186 ? -6.189 -13.285 7.140 1.00 96.75 186 GLU A N 1
ATOM 1444 C CA . GLU A 1 186 ? -5.883 -12.183 6.229 1.00 96.75 186 GLU A CA 1
ATOM 1445 C C . GLU A 1 186 ? -6.088 -10.787 6.850 1.00 96.75 186 GLU A C 1
ATOM 1447 O O . GLU A 1 186 ? -5.534 -9.799 6.361 1.00 96.75 186 GLU A O 1
ATOM 1452 N N . LYS A 1 187 ? -6.826 -10.676 7.966 1.00 98.06 187 LYS A N 1
ATOM 1453 C CA . LYS A 1 187 ? -7.153 -9.388 8.608 1.00 98.06 187 LYS A CA 1
ATOM 1454 C C . LYS A 1 187 ? -5.955 -8.726 9.277 1.00 98.06 187 LYS A C 1
ATOM 1456 O O . LYS A 1 187 ? -6.073 -7.597 9.758 1.00 98.06 187 LYS A O 1
ATOM 1461 N N . VAL A 1 188 ? -4.795 -9.378 9.292 1.00 98.25 188 VAL A N 1
ATOM 1462 C CA . VAL A 1 188 ? -3.524 -8.723 9.628 1.00 98.25 188 VAL A CA 1
ATOM 1463 C C . VAL A 1 188 ? -3.220 -7.569 8.671 1.00 98.25 188 VAL A C 1
ATOM 1465 O O . VAL A 1 188 ? -2.730 -6.538 9.116 1.00 98.25 188 VAL A O 1
ATOM 1468 N N . ASP A 1 189 ? -3.607 -7.678 7.395 1.00 98.69 189 ASP A N 1
ATOM 1469 C CA . ASP A 1 189 ? -3.422 -6.594 6.423 1.00 98.69 189 ASP A CA 1
ATOM 1470 C C . ASP A 1 189 ? -4.373 -5.419 6.692 1.00 98.69 189 ASP A C 1
ATOM 1472 O O . ASP A 1 189 ? -4.017 -4.264 6.461 1.00 98.69 189 ASP A O 1
ATOM 1476 N N . VAL A 1 190 ? -5.575 -5.698 7.214 1.00 98.81 190 VAL A N 1
ATOM 1477 C CA . VAL A 1 190 ? -6.546 -4.658 7.595 1.00 98.81 190 VAL A CA 1
ATOM 1478 C C . VAL A 1 190 ? -6.047 -3.874 8.805 1.00 98.81 190 VAL A C 1
ATOM 1480 O O . VAL A 1 190 ? -6.169 -2.652 8.822 1.00 98.81 190 VAL A O 1
ATOM 1483 N N . TRP A 1 191 ? -5.422 -4.548 9.776 1.00 98.62 191 TRP A N 1
ATOM 1484 C CA . TRP A 1 191 ? -4.745 -3.868 10.881 1.00 98.62 191 TRP A CA 1
ATOM 1485 C C . TRP A 1 191 ? -3.677 -2.907 10.358 1.00 98.62 191 TRP A C 1
ATOM 1487 O O . TRP A 1 191 ? -3.690 -1.723 10.688 1.00 98.62 191 TRP A O 1
ATOM 1497 N N . SER A 1 192 ? -2.787 -3.391 9.489 1.00 98.69 192 SER A N 1
ATOM 1498 C CA . SER A 1 192 ? -1.726 -2.565 8.914 1.00 98.69 192 SER A CA 1
ATOM 1499 C C . SER A 1 192 ? -2.279 -1.373 8.123 1.00 98.69 192 SER A C 1
ATOM 1501 O O . SER A 1 192 ? -1.786 -0.257 8.276 1.00 98.69 192 SER A O 1
ATOM 1503 N N . ALA A 1 193 ? -3.351 -1.561 7.346 1.00 98.81 193 ALA A N 1
ATOM 1504 C CA . ALA A 1 193 ? -4.048 -0.464 6.671 1.00 98.81 193 ALA A CA 1
ATOM 1505 C C . ALA A 1 193 ? -4.684 0.537 7.658 1.00 98.81 193 ALA A C 1
ATOM 1507 O O . ALA A 1 193 ? -4.703 1.734 7.382 1.00 98.81 193 ALA A O 1
ATOM 1508 N N . GLY A 1 194 ? -5.157 0.075 8.820 1.00 98.56 194 GLY A N 1
ATOM 1509 C CA . GLY A 1 194 ? -5.654 0.931 9.900 1.00 98.56 194 GLY A CA 1
ATOM 1510 C C . GLY A 1 194 ? -4.549 1.793 10.514 1.00 98.56 194 GLY A C 1
ATOM 1511 O O . GLY A 1 194 ? -4.762 2.979 10.762 1.00 98.56 194 GLY A O 1
ATOM 1512 N N . VAL A 1 195 ? -3.342 1.236 10.678 1.00 98.12 195 VAL A N 1
ATOM 1513 C CA . VAL A 1 195 ? -2.157 1.997 11.114 1.00 98.12 195 VAL A CA 1
ATOM 1514 C C . VAL A 1 195 ? -1.799 3.066 10.077 1.00 98.12 195 VAL A C 1
ATOM 1516 O O . VAL A 1 195 ? -1.530 4.206 10.450 1.00 98.12 195 VAL A O 1
ATOM 1519 N N . VAL A 1 196 ? -1.853 2.731 8.781 1.00 98.19 196 VAL A N 1
ATOM 1520 C CA . VAL A 1 196 ? -1.642 3.701 7.691 1.00 98.19 196 VAL A CA 1
ATOM 1521 C C . VAL A 1 196 ? -2.699 4.810 7.721 1.00 98.19 196 VAL A C 1
ATOM 1523 O O . VAL A 1 196 ? -2.337 5.978 7.627 1.00 98.19 196 VAL A O 1
ATOM 1526 N N . LEU A 1 197 ? -3.985 4.487 7.898 1.00 98.06 197 LEU A N 1
ATOM 1527 C CA . LEU A 1 197 ? -5.055 5.489 7.996 1.00 98.06 197 LEU A CA 1
ATOM 1528 C C . LEU A 1 197 ? -4.845 6.433 9.190 1.00 98.06 197 LEU A C 1
ATOM 1530 O O . LEU A 1 197 ? -4.939 7.650 9.034 1.00 98.06 197 LEU A O 1
ATOM 1534 N N . TYR A 1 198 ? -4.515 5.886 10.361 1.00 96.31 198 TYR A N 1
ATOM 1535 C CA . TYR A 1 198 ? -4.206 6.686 11.546 1.00 96.31 198 TYR A CA 1
ATOM 1536 C C . TYR A 1 198 ? -3.014 7.624 11.288 1.00 96.31 198 TYR A C 1
ATOM 1538 O O . TYR A 1 198 ? -3.082 8.810 11.613 1.00 96.31 198 TYR A O 1
ATOM 1546 N N . LEU A 1 199 ? -1.955 7.123 10.639 1.00 93.44 199 LEU A N 1
ATOM 1547 C CA . LEU A 1 199 ? -0.783 7.919 10.272 1.00 93.44 199 LEU A CA 1
ATOM 1548 C C . LEU A 1 199 ? -1.128 9.051 9.294 1.00 93.44 199 LEU A C 1
ATOM 1550 O O . LEU A 1 199 ? -0.652 10.169 9.476 1.00 93.44 199 LEU A O 1
ATOM 1554 N N . LEU A 1 200 ? -1.970 8.788 8.290 1.00 90.12 200 LEU A N 1
ATOM 1555 C CA . LEU A 1 200 ? -2.404 9.801 7.323 1.00 90.12 200 LEU A CA 1
ATOM 1556 C C . LEU A 1 200 ? -3.146 10.959 7.998 1.00 90.12 200 LEU A C 1
ATOM 1558 O O . LEU A 1 200 ? -2.893 12.117 7.672 1.00 90.12 200 LEU A O 1
ATOM 1562 N N . LEU A 1 201 ? -4.045 10.656 8.936 1.00 90.44 201 LEU A N 1
ATOM 1563 C CA . LEU A 1 201 ? -4.882 11.669 9.584 1.00 90.44 201 LEU A CA 1
ATOM 1564 C C . LEU A 1 201 ? -4.180 12.381 10.746 1.00 90.44 201 LEU A C 1
ATOM 1566 O O . LEU A 1 201 ? -4.419 13.565 10.962 1.00 90.44 201 LEU A O 1
ATOM 1570 N N . GLY A 1 202 ? -3.321 11.676 11.486 1.00 84.69 202 GLY A N 1
ATOM 1571 C CA . GLY A 1 202 ? -2.711 12.180 12.719 1.00 84.69 202 GLY A CA 1
ATOM 1572 C C . GLY A 1 202 ? -1.238 12.538 12.630 1.00 84.69 202 GLY A C 1
ATOM 1573 O O . GLY A 1 202 ? -0.687 13.055 13.599 1.00 84.69 202 GLY A O 1
ATOM 1574 N N . TRP A 1 203 ? -0.567 12.223 11.518 1.00 87.00 203 TRP A N 1
ATOM 1575 C CA . TRP A 1 203 ? 0.879 12.416 11.368 1.00 87.00 203 TRP A CA 1
ATOM 1576 C C . TRP A 1 203 ? 1.721 11.735 12.473 1.00 87.00 203 TRP A C 1
ATOM 1578 O O . TRP A 1 203 ? 2.837 12.133 12.799 1.00 87.00 203 TRP A O 1
ATOM 1588 N N . THR A 1 204 ? 1.173 10.697 13.099 1.00 87.69 204 THR A N 1
ATOM 1589 C CA . THR A 1 204 ? 1.801 9.952 14.192 1.00 87.69 204 THR A CA 1
ATOM 1590 C C . THR A 1 204 ? 1.333 8.504 14.156 1.00 87.69 204 THR A C 1
ATOM 1592 O O . THR A 1 204 ? 0.331 8.196 13.516 1.00 87.69 204 THR A O 1
ATOM 1595 N N . LEU A 1 205 ? 2.054 7.595 14.809 1.00 91.75 205 LEU A N 1
ATOM 1596 C CA . LEU A 1 205 ? 1.664 6.187 14.890 1.00 91.75 205 LEU A CA 1
ATOM 1597 C C . LEU A 1 205 ? 0.723 5.949 16.083 1.00 91.75 205 LEU A C 1
ATOM 1599 O O . LEU A 1 205 ? 0.883 6.599 17.118 1.00 91.75 205 LEU A O 1
ATOM 1603 N N . PRO A 1 206 ? -0.225 4.996 15.981 1.00 92.12 206 PRO A N 1
ATOM 1604 C CA . PRO A 1 206 ? -1.129 4.660 17.083 1.00 92.12 206 PRO A CA 1
ATOM 1605 C C . PRO A 1 206 ? -0.399 3.961 18.237 1.00 92.12 206 PRO A C 1
ATOM 1607 O O . PRO A 1 206 ? -0.814 4.058 19.388 1.00 92.12 206 PRO A O 1
ATOM 1610 N N . PHE A 1 207 ? 0.709 3.279 17.930 1.00 91.81 207 PHE A N 1
ATOM 1611 C CA . PHE A 1 207 ? 1.584 2.624 18.894 1.00 91.81 207 PHE A CA 1
ATOM 1612 C C . PHE A 1 207 ? 3.022 3.049 18.615 1.00 91.81 207 PHE A C 1
ATOM 1614 O O . PHE A 1 207 ? 3.519 2.892 17.499 1.00 91.81 207 PHE A O 1
ATOM 1621 N N . ASN A 1 208 ? 3.689 3.597 19.623 1.00 82.81 208 ASN A N 1
ATOM 1622 C CA . ASN A 1 208 ? 5.027 4.160 19.512 1.00 82.81 208 ASN A CA 1
ATOM 1623 C C . ASN A 1 208 ? 5.937 3.676 20.652 1.00 82.81 208 ASN A C 1
ATOM 1625 O O . ASN A 1 208 ? 5.486 3.156 21.671 1.00 82.81 208 ASN A O 1
ATOM 1629 N N . GLY A 1 209 ? 7.240 3.815 20.434 1.00 85.75 209 GLY A N 1
ATOM 1630 C CA . GLY A 1 209 ? 8.309 3.429 21.350 1.00 85.75 209 GLY A CA 1
ATOM 1631 C C . GLY A 1 209 ? 9.654 3.862 20.771 1.00 85.75 209 GLY A C 1
ATOM 1632 O O . GLY A 1 209 ? 9.763 4.068 19.560 1.00 85.75 209 GLY A O 1
ATOM 1633 N N . GLU A 1 210 ? 10.668 4.021 21.616 1.00 87.12 210 GLU A N 1
ATOM 1634 C CA . GLU A 1 210 ? 12.021 4.397 21.181 1.00 87.12 210 GLU A CA 1
ATOM 1635 C C . GLU A 1 210 ? 12.752 3.205 20.553 1.00 87.12 210 GLU A C 1
ATOM 1637 O O . GLU A 1 210 ? 13.635 3.366 19.709 1.00 87.12 210 GLU A O 1
ATOM 1642 N N . THR A 1 211 ? 12.359 1.988 20.940 1.00 92.69 211 THR A N 1
ATOM 1643 C CA . THR A 1 211 ? 12.926 0.740 20.427 1.00 92.69 211 THR A CA 1
ATOM 1644 C C . THR A 1 211 ? 11.867 -0.150 19.782 1.00 92.69 211 THR A C 1
ATOM 1646 O O . THR A 1 211 ? 10.684 -0.097 20.115 1.00 92.69 211 THR A O 1
ATOM 1649 N N . VAL A 1 212 ? 12.294 -1.051 18.888 1.00 90.00 212 VAL A N 1
ATOM 1650 C CA . VAL A 1 212 ? 11.402 -2.064 18.287 1.00 90.00 212 VAL A CA 1
ATOM 1651 C C . VAL A 1 212 ? 10.707 -2.902 19.365 1.00 90.00 212 VAL A C 1
ATOM 1653 O O . VAL A 1 212 ? 9.531 -3.221 19.234 1.00 90.00 212 VAL A O 1
ATOM 1656 N N . VAL A 1 213 ? 11.408 -3.221 20.457 1.00 93.25 213 VAL A N 1
ATOM 1657 C CA . VAL A 1 213 ? 10.855 -3.998 21.577 1.00 93.25 213 VAL A CA 1
ATOM 1658 C C . VAL A 1 213 ? 9.731 -3.236 22.280 1.00 93.25 213 VAL A C 1
ATOM 1660 O O . VAL A 1 213 ? 8.707 -3.832 22.611 1.00 93.25 213 VAL A O 1
ATOM 1663 N N . GLU A 1 214 ? 9.895 -1.929 22.479 1.00 93.44 214 GLU A N 1
ATOM 1664 C CA . GLU A 1 214 ? 8.861 -1.070 23.064 1.00 93.44 214 GLU A CA 1
ATOM 1665 C C . GLU A 1 214 ? 7.652 -0.922 22.144 1.00 93.44 214 GLU A C 1
ATOM 1667 O O . GLU A 1 214 ? 6.524 -1.061 22.614 1.00 93.44 214 GLU A O 1
ATOM 1672 N N . ILE A 1 215 ? 7.874 -0.733 20.839 1.00 91.38 215 ILE A N 1
ATOM 1673 C CA . ILE A 1 215 ? 6.796 -0.686 19.841 1.00 91.38 215 ILE A CA 1
ATOM 1674 C C . ILE A 1 215 ? 6.006 -1.998 19.869 1.00 91.38 215 ILE A C 1
ATOM 1676 O O . ILE A 1 215 ? 4.782 -1.988 19.981 1.00 91.38 215 ILE A O 1
ATOM 1680 N N . GLU A 1 216 ? 6.691 -3.144 19.840 1.00 93.44 216 GLU A N 1
ATOM 1681 C CA . GLU A 1 216 ? 6.021 -4.441 19.922 1.00 93.44 216 GLU A CA 1
ATOM 1682 C C . GLU A 1 216 ? 5.232 -4.612 21.222 1.00 93.44 216 GLU A C 1
ATOM 1684 O O . GLU A 1 216 ? 4.136 -5.178 21.207 1.00 93.44 216 GLU A O 1
ATOM 1689 N N . ALA A 1 217 ? 5.782 -4.157 22.349 1.00 92.81 217 ALA A N 1
ATOM 1690 C CA . ALA A 1 217 ? 5.104 -4.213 23.636 1.00 92.81 217 ALA A CA 1
ATOM 1691 C C . ALA A 1 217 ? 3.844 -3.334 23.642 1.00 92.81 217 ALA A C 1
ATOM 1693 O O . ALA A 1 217 ? 2.802 -3.792 24.116 1.00 92.81 217 ALA A O 1
ATOM 1694 N N . ALA A 1 218 ? 3.907 -2.128 23.071 1.00 91.81 218 ALA A N 1
ATOM 1695 C CA . ALA A 1 218 ? 2.770 -1.219 22.938 1.00 91.81 218 ALA A CA 1
ATOM 1696 C C . ALA A 1 218 ? 1.651 -1.833 22.079 1.00 91.81 218 ALA A C 1
ATOM 1698 O O . ALA A 1 218 ? 0.503 -1.910 22.525 1.00 91.81 218 ALA A O 1
ATOM 1699 N N . VAL A 1 219 ? 1.998 -2.375 20.906 1.00 92.62 219 VAL A N 1
ATOM 1700 C CA . VAL A 1 219 ? 1.047 -3.059 20.010 1.00 92.62 219 VAL A CA 1
ATOM 1701 C C . VAL A 1 219 ? 0.401 -4.265 20.709 1.00 92.62 219 VAL A C 1
ATOM 1703 O O . VAL A 1 219 ? -0.815 -4.449 20.660 1.00 92.62 219 VAL A O 1
ATOM 1706 N N . LYS A 1 220 ? 1.194 -5.088 21.410 1.00 90.50 220 LYS A N 1
ATOM 1707 C CA . LYS A 1 220 ? 0.699 -6.280 22.129 1.00 90.50 220 LYS A CA 1
ATOM 1708 C C . LYS A 1 220 ? -0.194 -5.940 23.314 1.00 90.50 220 LYS A C 1
ATOM 1710 O O . LYS A 1 220 ? -1.117 -6.710 23.604 1.00 90.50 220 LYS A O 1
ATOM 1715 N N . LYS A 1 221 ? 0.098 -4.843 24.017 1.00 88.31 221 LYS A N 1
ATOM 1716 C CA . LYS A 1 221 ? -0.700 -4.359 25.148 1.00 88.31 221 LYS A CA 1
ATOM 1717 C C . LYS A 1 221 ? -2.110 -4.011 24.677 1.00 88.31 221 LYS A C 1
ATOM 1719 O O . LYS A 1 221 ? -3.073 -4.450 25.308 1.00 88.31 221 LYS A O 1
ATOM 1724 N N . GLY A 1 222 ? -2.209 -3.345 23.522 1.00 71.69 222 GLY A N 1
ATOM 1725 C CA . GLY A 1 222 ? -3.478 -3.019 22.877 1.00 71.69 222 GLY A CA 1
ATOM 1726 C C . GLY A 1 222 ? -4.335 -2.110 23.747 1.00 71.69 222 GLY A C 1
ATOM 1727 O O . GLY A 1 222 ? -5.516 -2.393 23.950 1.00 71.69 222 GLY A O 1
ATOM 1728 N N . ASP A 1 223 ? -3.709 -1.071 24.308 1.00 76.19 223 ASP A N 1
ATOM 1729 C CA . ASP A 1 223 ? -4.437 0.015 24.960 1.00 76.19 223 ASP A CA 1
ATOM 1730 C C . ASP A 1 223 ? -5.461 0.613 23.973 1.00 76.19 223 ASP A C 1
ATOM 1732 O O . ASP A 1 223 ? -5.254 0.527 22.757 1.00 76.19 223 ASP A O 1
ATOM 1736 N N . PRO A 1 224 ? -6.572 1.196 24.463 1.00 81.94 224 PRO A N 1
ATOM 1737 C CA . PRO A 1 224 ? -7.537 1.867 23.600 1.00 81.94 224 PRO A CA 1
ATOM 1738 C C . PRO A 1 224 ? -6.848 2.856 22.659 1.00 81.94 224 PRO A C 1
ATOM 1740 O O . PRO A 1 224 ? -5.960 3.603 23.083 1.00 81.94 224 PRO A O 1
ATOM 1743 N N . ILE A 1 225 ? -7.270 2.870 21.394 1.00 92.25 225 ILE A N 1
ATOM 1744 C CA . ILE A 1 225 ? -6.757 3.834 20.424 1.00 92.25 225 ILE A CA 1
ATOM 1745 C C . ILE A 1 225 ? -7.118 5.232 20.921 1.00 92.25 225 ILE A C 1
ATOM 1747 O O . ILE A 1 225 ? -8.260 5.507 21.282 1.00 92.25 225 ILE A O 1
ATOM 1751 N N . CYS A 1 226 ? -6.119 6.103 20.999 1.00 91.38 226 CYS A N 1
ATOM 1752 C CA . CYS A 1 226 ? -6.299 7.474 21.447 1.00 91.38 226 CYS A CA 1
ATOM 1753 C C . CYS A 1 226 ? -6.230 8.412 20.246 1.00 91.38 226 CYS A C 1
ATOM 1755 O O . CYS A 1 226 ? -5.403 8.212 19.365 1.00 91.38 226 CYS A O 1
ATOM 1757 N N . PHE A 1 227 ? -7.025 9.481 20.262 1.00 94.44 227 PHE A N 1
ATOM 1758 C CA . PHE A 1 227 ? -7.003 10.525 19.232 1.00 94.44 227 PHE A CA 1
ATOM 1759 C C . PHE A 1 227 ? -6.745 11.892 19.885 1.00 94.44 227 PHE A C 1
ATOM 1761 O O . PHE A 1 227 ? -7.685 12.657 20.123 1.00 94.44 227 PHE A O 1
ATOM 1768 N N . PRO A 1 228 ? -5.490 12.202 20.270 1.00 89.88 228 PRO A N 1
ATOM 1769 C CA . PRO A 1 228 ? -5.172 13.467 20.927 1.00 89.88 228 PRO A CA 1
ATOM 1770 C C . PRO A 1 228 ? -5.488 14.654 20.012 1.00 89.88 228 PRO A C 1
ATOM 1772 O O . PRO A 1 228 ? -5.175 14.632 18.819 1.00 89.88 228 PRO A O 1
ATOM 1775 N N . LYS A 1 229 ? -6.101 15.709 20.560 1.00 88.81 229 LYS A N 1
ATOM 1776 C CA . LYS A 1 229 ? -6.571 16.864 19.776 1.00 88.81 229 LYS A CA 1
ATOM 1777 C C . LYS A 1 229 ? -5.446 17.665 19.126 1.00 88.81 229 LYS A C 1
ATOM 1779 O O . LYS A 1 229 ? -5.704 18.389 18.171 1.00 88.81 229 LYS A O 1
ATOM 1784 N N . GLU A 1 230 ? -4.218 17.505 19.605 1.00 87.12 230 GLU A N 1
ATOM 1785 C CA . GLU A 1 230 ? -3.011 18.093 19.025 1.00 87.12 230 GLU A CA 1
ATOM 1786 C C . GLU A 1 230 ? -2.704 17.520 17.634 1.00 87.12 230 GLU A C 1
ATOM 1788 O O . GLU A 1 230 ? -2.196 18.238 16.777 1.00 87.12 230 GLU A O 1
ATOM 1793 N N . PHE A 1 231 ? -3.035 16.245 17.411 1.00 83.62 231 PHE A N 1
ATOM 1794 C CA . PHE A 1 231 ? -2.820 15.535 16.148 1.00 83.62 231 PHE A CA 1
ATOM 1795 C C . PHE A 1 231 ? -4.109 15.407 15.327 1.00 83.62 231 PHE A C 1
ATOM 1797 O O . PHE A 1 231 ? -4.063 15.402 14.102 1.00 83.62 231 PHE A O 1
ATOM 1804 N N . PHE A 1 232 ? -5.262 15.352 16.001 1.00 89.56 232 PHE A N 1
ATOM 1805 C CA . PHE A 1 232 ? -6.580 15.100 15.411 1.00 89.56 232 PHE A CA 1
ATOM 1806 C C . PHE A 1 232 ? -7.600 16.195 15.783 1.00 89.56 232 PHE A C 1
ATOM 1808 O O . PHE A 1 232 ? -8.601 15.913 16.458 1.00 89.56 232 PHE A O 1
ATOM 1815 N N . PRO A 1 233 ? -7.378 17.464 15.395 1.00 78.19 233 PRO A N 1
ATOM 1816 C CA . PRO A 1 233 ? -8.244 18.567 15.814 1.00 78.19 233 PRO A CA 1
ATOM 1817 C C . PRO A 1 233 ? -9.695 18.377 15.339 1.00 78.19 233 PRO A C 1
ATOM 1819 O O . PRO A 1 233 ? -10.623 18.439 16.156 1.00 78.19 233 PRO A O 1
ATOM 1822 N N . ASP A 1 234 ? -9.863 18.030 14.060 1.00 83.38 234 ASP A N 1
ATOM 1823 C CA . ASP A 1 234 ? -11.146 18.004 13.344 1.00 83.38 234 ASP A CA 1
ATOM 1824 C C . ASP A 1 234 ? -11.590 16.593 12.912 1.00 83.38 234 ASP A C 1
ATOM 1826 O O . ASP A 1 234 ? -12.411 16.456 12.008 1.00 83.38 234 ASP A O 1
ATOM 1830 N N . LEU A 1 235 ? -11.052 15.547 13.548 1.00 92.19 235 LEU A N 1
ATOM 1831 C CA . LEU A 1 235 ? -11.375 14.157 13.217 1.00 92.19 235 LEU A CA 1
ATOM 1832 C C . LEU A 1 235 ? -12.864 13.849 13.460 1.00 92.19 235 LEU A C 1
ATOM 1834 O O . LEU A 1 235 ? -13.408 14.138 14.533 1.00 92.19 235 LEU A O 1
ATOM 1838 N N . SER A 1 236 ? -13.515 13.269 12.455 1.00 94.44 236 SER A N 1
ATOM 1839 C CA . SER A 1 236 ? -14.915 12.857 12.485 1.00 94.44 236 SER A CA 1
ATOM 1840 C C . SER A 1 236 ? -15.119 11.595 13.321 1.00 94.44 236 SER A C 1
ATOM 1842 O O . SER A 1 236 ? -14.223 10.764 13.481 1.00 94.44 236 SER A O 1
ATOM 1844 N N . ARG A 1 237 ? -16.339 11.417 13.841 1.00 95.69 237 ARG A N 1
ATOM 1845 C CA . ARG A 1 237 ? -16.688 10.209 14.605 1.00 95.69 237 ARG A CA 1
ATOM 1846 C C . ARG A 1 237 ? -16.664 8.967 13.728 1.00 95.69 237 ARG A C 1
ATOM 1848 O O . ARG A 1 237 ? -16.318 7.895 14.200 1.00 95.69 237 ARG A O 1
ATOM 1855 N N . GLU A 1 238 ? -17.000 9.122 12.457 1.00 96.12 238 GLU A N 1
ATOM 1856 C CA . GLU A 1 238 ? -16.979 8.060 11.463 1.00 96.12 238 GLU A CA 1
ATOM 1857 C C . GLU A 1 238 ? -15.542 7.617 11.137 1.00 96.12 238 GLU A C 1
ATOM 1859 O O . GLU A 1 238 ? -15.318 6.432 10.882 1.00 96.12 238 GLU A O 1
ATOM 1864 N N . ALA A 1 239 ? -14.569 8.537 11.162 1.00 96.50 239 ALA A N 1
ATOM 1865 C CA . ALA A 1 239 ? -13.152 8.207 11.013 1.00 96.50 239 ALA A CA 1
ATOM 1866 C C . ALA A 1 239 ? -12.607 7.474 12.247 1.00 96.50 239 ALA A C 1
ATOM 1868 O O . ALA A 1 239 ? -11.945 6.446 12.094 1.00 96.50 239 ALA A O 1
ATOM 1869 N N . GLU A 1 240 ? -12.908 7.976 13.453 1.00 97.50 240 GLU A N 1
ATOM 1870 C CA . GLU A 1 240 ? -12.560 7.316 14.723 1.00 97.50 240 GLU A CA 1
ATOM 1871 C C . GLU A 1 240 ? -13.098 5.877 14.749 1.00 97.50 240 GLU A C 1
ATOM 1873 O O . GLU A 1 240 ? -12.328 4.935 14.934 1.00 97.50 240 GLU A O 1
ATOM 1878 N N . ASP A 1 241 ? -14.393 5.706 14.465 1.00 97.81 241 ASP A N 1
ATOM 1879 C CA . ASP A 1 241 ? -15.079 4.410 14.440 1.00 97.81 241 ASP A CA 1
ATOM 1880 C C . ASP A 1 241 ? -14.439 3.431 13.443 1.00 97.81 241 ASP A C 1
ATOM 1882 O O . ASP A 1 241 ? -14.172 2.273 13.779 1.00 97.81 241 ASP A O 1
ATOM 1886 N N . LEU A 1 242 ? -14.105 3.897 12.231 1.00 98.50 242 LEU A N 1
ATOM 1887 C CA . LEU A 1 242 ? -13.425 3.052 11.250 1.00 98.50 242 LEU A CA 1
ATOM 1888 C C . LEU A 1 242 ? -12.049 2.598 11.752 1.00 98.50 242 LEU A C 1
ATOM 1890 O O . LEU A 1 242 ? -11.718 1.413 11.655 1.00 98.50 242 LEU A O 1
ATOM 1894 N N . ILE A 1 243 ? -11.240 3.529 12.266 1.00 98.25 243 ILE A N 1
ATOM 1895 C CA . ILE A 1 243 ? -9.888 3.232 12.749 1.00 98.25 243 ILE A CA 1
ATOM 1896 C C . ILE A 1 243 ? -9.948 2.236 13.907 1.00 98.25 243 ILE A C 1
ATOM 1898 O O . ILE A 1 243 ? -9.203 1.256 13.898 1.00 98.25 243 ILE A O 1
ATOM 1902 N N . GLU A 1 244 ? -10.842 2.439 14.874 1.00 97.75 244 GLU A N 1
ATOM 1903 C CA . GLU A 1 244 ? -11.018 1.535 16.014 1.00 97.75 244 GLU A CA 1
ATOM 1904 C C . GLU A 1 244 ? -11.406 0.118 15.571 1.00 97.75 244 GLU A C 1
ATOM 1906 O O . GLU A 1 244 ? -10.877 -0.866 16.093 1.00 97.75 244 GLU A O 1
ATOM 1911 N N . GLN A 1 245 ? -12.281 -0.009 14.570 1.00 98.12 245 GLN A N 1
ATOM 1912 C CA . GLN A 1 245 ? -12.700 -1.307 14.040 1.00 98.12 245 GLN A CA 1
ATOM 1913 C C . GLN A 1 245 ? -11.624 -1.987 13.168 1.00 98.12 245 GLN A C 1
ATOM 1915 O O . GLN A 1 245 ? -11.522 -3.219 13.161 1.00 98.12 245 GLN A O 1
ATOM 1920 N N . MET A 1 246 ? -10.790 -1.221 12.455 1.00 98.56 246 MET A N 1
ATOM 1921 C CA . MET A 1 246 ? -9.621 -1.748 11.730 1.00 98.56 246 MET A CA 1
ATOM 1922 C C . MET A 1 246 ? -8.492 -2.162 12.685 1.00 98.56 246 MET A C 1
ATOM 1924 O O . MET A 1 246 ? -7.822 -3.166 12.447 1.00 98.56 246 MET A O 1
ATOM 1928 N N . LEU A 1 247 ? -8.316 -1.431 13.788 1.00 97.81 247 LEU A N 1
ATOM 1929 C CA . LEU A 1 247 ? -7.330 -1.687 14.843 1.00 97.81 247 LEU A CA 1
ATOM 1930 C C . LEU A 1 247 ? -7.919 -2.471 16.025 1.00 97.81 247 LEU A C 1
ATOM 1932 O O . LEU A 1 247 ? -7.398 -2.439 17.143 1.00 97.81 247 LEU A O 1
ATOM 1936 N N . ALA A 1 248 ? -8.993 -3.230 15.793 1.00 96.50 248 ALA A N 1
ATOM 1937 C CA . ALA A 1 248 ? -9.524 -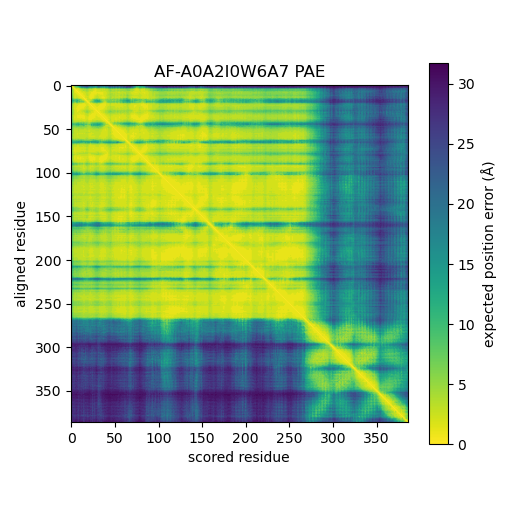4.131 16.800 1.00 96.50 248 ALA A CA 1
ATOM 1938 C C . ALA A 1 248 ? -8.493 -5.229 17.104 1.00 96.50 248 ALA A C 1
ATOM 1940 O O . ALA A 1 248 ? -8.074 -5.994 16.226 1.00 96.50 248 ALA A O 1
ATOM 1941 N N . ARG A 1 249 ? -8.077 -5.315 18.373 1.00 94.19 249 ARG A N 1
ATOM 1942 C CA . ARG A 1 249 ? -7.076 -6.293 18.832 1.00 94.19 249 ARG A CA 1
ATOM 1943 C C . ARG A 1 249 ? -7.525 -7.733 18.605 1.00 94.19 249 ARG A C 1
ATOM 1945 O O . ARG A 1 249 ? -6.714 -8.558 18.215 1.00 94.19 249 A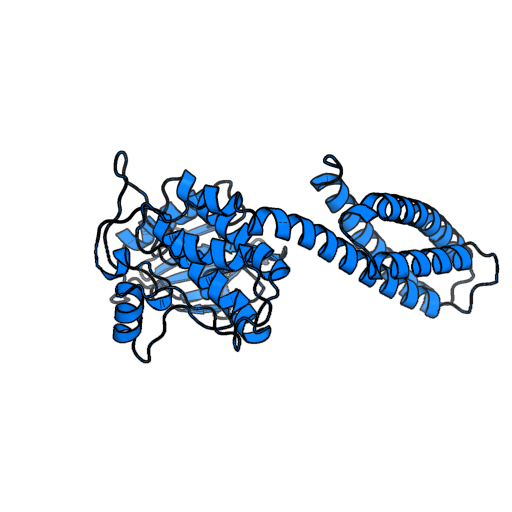RG A O 1
ATOM 1952 N N . ASP A 1 250 ? -8.795 -8.021 18.878 1.00 93.94 250 ASP A N 1
ATOM 1953 C CA . ASP A 1 250 ? -9.403 -9.323 18.611 1.00 93.94 250 ASP A CA 1
ATOM 1954 C C . ASP A 1 250 ? -9.691 -9.452 17.104 1.00 93.94 250 ASP A C 1
ATOM 1956 O O . ASP A 1 250 ? -10.573 -8.736 16.611 1.00 93.94 250 ASP A O 1
ATOM 1960 N N . PRO A 1 251 ? -9.007 -10.352 16.366 1.00 94.50 251 PRO A N 1
ATOM 1961 C CA . PRO A 1 251 ? -9.205 -10.497 14.925 1.00 94.50 251 PRO A CA 1
ATOM 1962 C C . PRO A 1 251 ? -10.647 -10.858 14.547 1.00 94.50 251 PRO A C 1
ATOM 1964 O O . PRO A 1 251 ? -11.098 -10.504 13.462 1.00 94.50 251 PRO A O 1
ATOM 1967 N N . ALA A 1 252 ? -11.408 -11.499 15.446 1.00 95.12 252 ALA A N 1
ATOM 1968 C CA . ALA A 1 252 ? -12.815 -11.820 15.200 1.00 95.12 252 ALA A CA 1
ATOM 1969 C C . ALA A 1 252 ? -13.732 -10.586 15.208 1.00 95.12 252 ALA A C 1
ATOM 1971 O O . ALA A 1 252 ? -14.817 -10.625 14.628 1.00 95.12 252 ALA A O 1
ATOM 1972 N N . LYS A 1 253 ? -13.312 -9.500 15.869 1.00 96.00 253 LYS A N 1
ATOM 1973 C CA . LYS A 1 253 ? -14.017 -8.208 15.881 1.00 96.00 253 LYS A CA 1
ATOM 1974 C C . LYS A 1 253 ? -13.485 -7.244 14.826 1.00 96.00 253 LYS A C 1
ATOM 1976 O O . LYS A 1 253 ? -14.148 -6.256 14.532 1.00 96.00 253 LYS A O 1
ATOM 1981 N N . ARG A 1 254 ? -12.299 -7.522 14.282 1.00 97.94 254 ARG A N 1
ATOM 1982 C CA . ARG A 1 254 ? -11.676 -6.715 13.240 1.00 97.94 254 ARG A CA 1
ATOM 1983 C C . ARG A 1 254 ? -12.436 -6.868 11.932 1.00 97.94 254 ARG A C 1
ATOM 1985 O O . ARG A 1 254 ? -12.831 -7.972 11.552 1.00 97.94 254 ARG A O 1
ATOM 1992 N N . LEU A 1 255 ? -12.628 -5.757 11.231 1.00 98.56 255 LEU A N 1
ATOM 1993 C CA . LEU A 1 255 ? -13.259 -5.783 9.916 1.00 98.56 255 LEU A CA 1
ATOM 1994 C C . LEU A 1 255 ? -12.407 -6.574 8.914 1.00 98.56 255 LEU A C 1
ATOM 1996 O O . LEU A 1 255 ? -11.179 -6.545 8.943 1.00 98.56 255 LEU A O 1
ATOM 2000 N N . SER A 1 256 ? -13.078 -7.258 7.992 1.00 98.69 256 SER A N 1
ATOM 2001 C CA . SER A 1 256 ? -12.482 -7.678 6.717 1.00 98.69 256 SER A CA 1
ATOM 2002 C C . SER A 1 256 ? -12.330 -6.485 5.772 1.00 98.69 256 SER A C 1
ATOM 2004 O O . SER A 1 256 ? -13.022 -5.473 5.920 1.00 98.69 256 SER A O 1
ATOM 2006 N N . ALA A 1 257 ? -11.475 -6.615 4.756 1.00 98.38 257 ALA A N 1
ATOM 2007 C CA . ALA A 1 257 ? -11.289 -5.575 3.747 1.00 98.38 257 ALA A CA 1
ATOM 2008 C C . ALA A 1 257 ? -12.615 -5.215 3.042 1.00 98.38 257 ALA A C 1
ATOM 2010 O O . ALA A 1 257 ? -12.933 -4.043 2.851 1.00 98.38 257 ALA A O 1
ATOM 2011 N N . GLU A 1 258 ? -13.464 -6.203 2.747 1.00 98.12 258 GLU A N 1
ATOM 2012 C CA . GLU A 1 258 ? -14.789 -5.984 2.161 1.00 98.12 258 GLU A CA 1
ATOM 2013 C C . GLU A 1 258 ? -15.747 -5.230 3.088 1.00 98.12 258 GLU A C 1
ATOM 2015 O O . GLU A 1 258 ? -16.613 -4.499 2.604 1.00 98.12 258 GLU A O 1
ATOM 2020 N N . GLN A 1 259 ? -15.635 -5.422 4.405 1.00 98.50 259 GLN A N 1
ATOM 2021 C CA . GLN A 1 259 ? -16.434 -4.671 5.372 1.00 98.50 259 GLN A CA 1
ATOM 2022 C C . GLN A 1 259 ? -15.941 -3.228 5.498 1.00 98.50 259 GLN A C 1
ATOM 2024 O O . GLN A 1 259 ? -16.775 -2.326 5.529 1.00 98.50 259 GLN A O 1
ATOM 2029 N N . VAL A 1 260 ? -14.622 -2.997 5.477 1.00 98.62 260 VAL A N 1
ATOM 2030 C CA . VAL A 1 260 ? -14.043 -1.642 5.452 1.00 98.62 260 VAL A CA 1
ATOM 2031 C C . VAL A 1 260 ? -14.555 -0.851 4.245 1.00 98.62 260 VAL A C 1
ATOM 2033 O O . VAL A 1 260 ? -15.021 0.272 4.407 1.00 98.62 260 VAL A O 1
ATOM 2036 N N . LEU A 1 261 ? -14.590 -1.452 3.049 1.00 97.00 261 LEU A N 1
ATOM 2037 C CA . LEU A 1 261 ? -15.108 -0.790 1.837 1.00 97.00 261 LEU A CA 1
ATOM 2038 C C . LEU A 1 261 ? -16.594 -0.398 1.916 1.00 97.00 261 LEU A C 1
ATOM 2040 O O . LEU A 1 261 ? -17.061 0.421 1.127 1.00 97.00 261 LEU A O 1
ATOM 2044 N N . ARG A 1 262 ? -17.354 -0.987 2.845 1.00 97.06 262 ARG A N 1
ATOM 2045 C CA . ARG A 1 262 ? -18.774 -0.677 3.080 1.00 97.06 262 ARG A CA 1
ATOM 2046 C C . ARG A 1 262 ? -18.984 0.264 4.262 1.00 97.06 262 ARG A C 1
ATOM 2048 O O . ARG A 1 262 ? -20.129 0.599 4.557 1.00 97.06 262 ARG A O 1
ATOM 2055 N N . HIS A 1 263 ? -17.914 0.661 4.944 1.00 97.94 263 HIS A N 1
ATOM 2056 C CA . HIS A 1 263 ? -18.001 1.535 6.100 1.00 97.94 263 HIS A CA 1
ATOM 2057 C C . HIS A 1 263 ? -18.543 2.920 5.699 1.00 97.94 263 HIS A C 1
ATOM 2059 O O . HIS A 1 263 ? -18.137 3.437 4.648 1.00 97.94 263 HIS A O 1
ATOM 2065 N N . PRO A 1 264 ? -19.413 3.554 6.513 1.00 95.31 264 PRO A N 1
ATOM 2066 C CA . PRO A 1 264 ? -19.961 4.878 6.220 1.00 95.31 264 PRO A CA 1
ATOM 2067 C C . PRO A 1 264 ? -18.888 5.896 5.835 1.00 95.31 264 PRO A C 1
ATOM 2069 O O . PRO A 1 264 ? -18.992 6.492 4.767 1.00 95.31 264 PRO A O 1
ATOM 2072 N N . TRP A 1 265 ? -17.795 5.974 6.605 1.00 95.94 265 TRP A N 1
ATOM 2073 C CA . TRP A 1 265 ? -16.672 6.875 6.321 1.00 95.94 265 TRP A CA 1
ATOM 2074 C C . TRP A 1 265 ? -16.124 6.737 4.888 1.00 95.94 265 TRP A C 1
ATOM 2076 O O . TRP A 1 265 ? -16.026 7.726 4.167 1.00 95.94 265 TRP A O 1
ATOM 2086 N N . ILE A 1 266 ? -15.866 5.509 4.419 1.00 93.56 266 ILE A N 1
ATOM 2087 C CA . ILE A 1 266 ? -15.378 5.253 3.052 1.00 93.56 266 ILE A CA 1
ATOM 2088 C C . ILE A 1 266 ? -16.424 5.667 2.009 1.00 93.56 266 ILE A C 1
ATOM 2090 O O . ILE A 1 266 ? -16.119 6.369 1.037 1.00 93.56 266 ILE A O 1
ATOM 2094 N N . THR A 1 267 ? -17.677 5.253 2.208 1.00 88.06 267 THR A N 1
ATOM 2095 C CA . THR A 1 267 ? -18.748 5.474 1.223 1.00 88.06 267 THR A CA 1
ATOM 2096 C C . THR A 1 267 ? -19.208 6.934 1.129 1.00 88.06 267 THR A C 1
ATOM 2098 O O . THR A 1 267 ? -19.652 7.370 0.063 1.00 88.06 267 THR A O 1
ATOM 2101 N N . GLU A 1 268 ? -19.100 7.709 2.208 1.00 82.19 268 GLU A N 1
ATOM 2102 C CA . GLU A 1 268 ? -19.459 9.129 2.251 1.00 82.19 268 GLU A CA 1
ATOM 2103 C C . GLU A 1 268 ? -18.313 10.028 1.778 1.00 82.19 268 GLU A C 1
ATOM 2105 O O . GLU A 1 268 ? -18.540 10.956 0.989 1.00 82.19 268 GLU A O 1
ATOM 2110 N N . MET A 1 269 ? -17.071 9.721 2.163 1.00 78.50 269 MET A N 1
ATOM 2111 C CA . MET A 1 269 ? -15.906 10.482 1.706 1.00 78.50 269 MET A CA 1
ATOM 2112 C C . MET A 1 269 ? -15.652 10.300 0.211 1.00 78.50 269 MET A C 1
ATOM 2114 O O . MET A 1 269 ? -15.330 11.277 -0.463 1.00 78.50 269 MET A O 1
ATOM 2118 N N . SER A 1 270 ? -15.916 9.112 -0.345 1.00 62.97 270 SER A N 1
ATOM 2119 C CA . SER A 1 270 ? -15.840 8.877 -1.796 1.00 62.97 270 SER A CA 1
ATOM 2120 C C . SER A 1 270 ? -16.731 9.843 -2.591 1.00 62.97 270 SER A C 1
ATOM 2122 O O . SER A 1 270 ? -16.291 10.429 -3.578 1.00 62.97 270 SER A O 1
ATOM 2124 N N . LYS A 1 271 ? -17.963 10.091 -2.126 1.00 62.69 271 LYS A N 1
ATOM 2125 C CA . LYS A 1 271 ? -18.890 11.050 -2.763 1.00 62.69 271 LYS A CA 1
ATOM 2126 C C . LYS A 1 271 ? -18.389 12.491 -2.643 1.00 62.69 271 LYS A C 1
ATOM 2128 O O . LYS A 1 271 ? -18.549 13.294 -3.560 1.00 62.69 271 LYS A O 1
ATOM 2133 N N . THR A 1 272 ? -17.782 12.822 -1.507 1.00 61.12 272 THR A N 1
ATOM 2134 C CA . THR A 1 272 ? -17.244 14.161 -1.231 1.00 61.12 272 THR A CA 1
ATOM 2135 C C . THR A 1 272 ? -16.000 14.448 -2.071 1.00 61.12 272 THR A C 1
ATOM 2137 O O . THR A 1 272 ? -15.859 15.547 -2.610 1.00 61.12 272 THR A O 1
ATOM 2140 N N . TRP A 1 273 ? -15.138 13.447 -2.260 1.00 57.94 273 TRP A N 1
ATOM 2141 C CA . TRP A 1 273 ? -13.970 13.534 -3.129 1.00 57.94 273 TRP A CA 1
ATOM 2142 C C . TRP A 1 273 ? -14.346 13.702 -4.601 1.00 57.94 273 TRP A C 1
ATOM 2144 O O . TRP A 1 273 ? -13.786 14.565 -5.271 1.00 57.94 273 TRP A O 1
ATOM 2154 N N . GLU A 1 274 ? -15.335 12.954 -5.103 1.00 55.81 274 GLU A N 1
ATOM 2155 C CA . GLU A 1 274 ? -15.817 13.123 -6.482 1.00 55.81 274 GLU A CA 1
ATOM 2156 C C . GLU A 1 274 ? -16.251 14.568 -6.761 1.00 55.81 274 GLU A C 1
ATOM 2158 O O . GLU A 1 274 ? -15.946 15.122 -7.818 1.00 55.81 274 GLU A O 1
ATOM 2163 N N . LEU A 1 275 ? -16.895 15.215 -5.787 1.00 56.81 275 LEU A N 1
ATOM 2164 C CA . LEU A 1 275 ? -17.254 16.631 -5.868 1.00 56.81 275 LEU A CA 1
ATOM 2165 C C . LEU A 1 275 ? -16.039 17.559 -5.774 1.00 56.81 275 LEU A C 1
ATOM 2167 O O . LEU A 1 275 ? -16.028 18.605 -6.426 1.00 56.81 275 LEU A O 1
ATOM 2171 N N . PHE A 1 276 ? -15.038 17.212 -4.966 1.00 58.88 276 PHE A N 1
ATOM 2172 C CA . PHE A 1 276 ? -13.820 18.002 -4.792 1.00 58.88 276 PHE A CA 1
ATOM 2173 C C . PHE A 1 276 ? -12.924 17.971 -6.035 1.00 58.88 276 PHE A C 1
ATOM 2175 O O . PHE A 1 276 ? -12.571 19.035 -6.540 1.00 58.88 276 PHE A O 1
ATOM 2182 N N . GLU A 1 277 ? -12.634 16.791 -6.587 1.00 56.84 277 GLU A N 1
ATOM 2183 C CA . GLU A 1 277 ? -11.913 16.624 -7.858 1.00 56.84 277 GLU A CA 1
ATOM 2184 C C . GLU A 1 277 ? -12.625 17.351 -8.992 1.00 56.84 277 GLU A C 1
ATOM 2186 O O . GLU A 1 277 ? -12.025 18.139 -9.723 1.00 56.84 277 GLU A O 1
ATOM 2191 N N . PHE A 1 278 ? -13.944 17.174 -9.083 1.00 60.16 278 PHE A N 1
ATOM 2192 C CA . PHE A 1 278 ? -14.762 17.903 -10.038 1.00 60.16 278 PHE A CA 1
ATOM 2193 C C . PHE A 1 278 ? -14.626 19.421 -9.856 1.00 60.16 278 PHE A C 1
ATOM 2195 O O . PHE A 1 278 ? -14.370 20.151 -10.816 1.00 60.16 278 PHE A O 1
ATOM 2202 N N . LYS A 1 279 ? -14.745 19.919 -8.622 1.00 60.72 279 LYS A N 1
ATOM 2203 C CA . LYS A 1 279 ? -14.600 21.344 -8.313 1.00 60.72 279 LYS A CA 1
ATOM 2204 C C . LYS A 1 279 ? -13.211 21.861 -8.688 1.00 60.72 279 LYS A C 1
ATOM 2206 O O . LYS A 1 279 ? -13.133 22.905 -9.334 1.00 60.72 279 LYS A O 1
ATOM 2211 N N . ASN A 1 280 ? -12.143 21.153 -8.337 1.00 59.28 280 ASN A N 1
ATOM 2212 C CA . ASN A 1 280 ? -10.767 21.560 -8.623 1.00 59.28 280 ASN A CA 1
ATOM 2213 C C . ASN A 1 280 ? -10.461 21.549 -10.114 1.00 59.28 280 ASN A C 1
ATOM 2215 O O . ASN A 1 280 ? -9.945 22.541 -10.629 1.00 59.28 280 ASN A O 1
ATOM 2219 N N . TYR A 1 281 ? -10.852 20.490 -10.823 1.00 61.81 281 TYR A N 1
ATOM 2220 C CA . TYR A 1 281 ? -10.739 20.419 -12.274 1.00 61.81 281 TYR A CA 1
ATOM 2221 C C . TYR A 1 281 ? -11.387 21.642 -12.934 1.00 61.81 281 TYR A C 1
ATOM 2223 O O . TYR A 1 281 ? -10.752 22.342 -13.724 1.00 61.81 281 TYR A O 1
ATOM 2231 N N . TRP A 1 282 ? -12.631 21.960 -12.565 1.00 60.47 282 TRP A N 1
ATOM 2232 C CA . TRP A 1 282 ? -13.358 23.074 -13.169 1.00 60.47 282 TRP A CA 1
ATOM 2233 C C . TRP A 1 282 ? -12.858 24.455 -12.730 1.00 60.47 282 TRP A C 1
ATOM 2235 O O . TRP A 1 282 ? -12.898 25.397 -13.522 1.00 60.47 282 TRP A O 1
ATOM 2245 N N . VAL A 1 283 ? -12.352 24.601 -11.504 1.00 64.12 283 VAL A N 1
ATOM 2246 C CA . VAL A 1 283 ? -11.709 25.843 -11.046 1.00 64.12 283 VAL A CA 1
ATOM 2247 C C . VAL A 1 283 ? -10.395 26.083 -11.792 1.00 64.12 283 VAL A C 1
ATOM 2249 O O . VAL A 1 283 ? -10.170 27.207 -12.251 1.00 64.12 283 VAL A O 1
ATOM 2252 N N . ASN A 1 284 ? -9.571 25.048 -11.966 1.00 60.97 284 ASN A N 1
ATOM 2253 C CA . ASN A 1 284 ? -8.320 25.115 -12.724 1.00 60.97 284 ASN A CA 1
ATOM 2254 C C . ASN A 1 284 ? -8.592 25.411 -14.201 1.00 60.97 284 ASN A C 1
ATOM 2256 O O . ASN A 1 284 ? -7.994 26.323 -14.768 1.00 60.97 284 ASN A O 1
ATOM 2260 N N . MET A 1 285 ? -9.576 24.728 -14.792 1.00 63.09 285 MET A N 1
ATOM 2261 C CA . MET A 1 285 ? -10.067 25.000 -16.143 1.00 63.09 285 MET A CA 1
ATOM 2262 C C . MET A 1 285 ? -10.515 26.459 -16.302 1.00 63.09 285 MET A C 1
ATOM 2264 O O . MET A 1 285 ? -10.122 27.135 -17.250 1.00 63.09 285 MET A O 1
ATOM 2268 N N . ALA A 1 286 ? -11.314 26.978 -15.365 1.00 64.44 286 ALA A N 1
ATOM 2269 C CA . ALA A 1 286 ? -11.766 28.365 -15.408 1.00 64.44 286 ALA A CA 1
ATOM 2270 C C . ALA A 1 286 ? -10.599 29.357 -15.266 1.00 64.44 286 ALA A C 1
ATOM 2272 O O . ALA A 1 286 ? -10.585 30.375 -15.951 1.00 64.44 286 ALA A O 1
ATOM 2273 N N . GLY A 1 287 ? -9.613 29.066 -14.410 1.00 63.88 287 GLY A N 1
ATOM 2274 C CA . GLY A 1 287 ? -8.391 29.867 -14.286 1.00 63.88 287 GLY A CA 1
ATOM 2275 C C . GLY A 1 287 ? -7.560 29.889 -15.571 1.00 63.88 287 GLY A C 1
ATOM 2276 O O . GLY A 1 287 ? -7.112 30.954 -15.989 1.00 63.88 287 GLY A O 1
ATOM 2277 N N . PHE A 1 288 ? -7.423 28.742 -16.237 1.00 64.19 288 PHE A N 1
ATOM 2278 C CA . PHE A 1 288 ? -6.744 28.628 -17.527 1.00 64.19 288 PHE A CA 1
ATOM 2279 C C . PHE A 1 288 ? -7.435 29.463 -18.616 1.00 64.19 288 PHE A C 1
ATOM 2281 O O . PHE A 1 288 ? -6.784 30.263 -19.287 1.00 64.19 288 PHE A O 1
ATOM 2288 N N . TRP A 1 289 ? -8.764 29.366 -18.744 1.00 64.75 289 TRP A N 1
ATOM 2289 C CA . TRP A 1 289 ? -9.513 30.192 -19.700 1.00 64.75 289 TRP A CA 1
ATOM 2290 C C . TRP A 1 289 ? -9.475 31.685 -19.368 1.00 64.75 289 TRP A C 1
ATOM 2292 O O . TRP A 1 289 ? -9.401 32.502 -20.283 1.00 64.75 289 TRP A O 1
ATOM 2302 N N . GLU A 1 290 ? -9.491 32.071 -18.089 1.00 67.62 290 GLU A N 1
ATOM 2303 C CA . GLU A 1 290 ? -9.300 33.470 -17.687 1.00 67.62 290 GLU A CA 1
ATOM 2304 C C . GLU A 1 290 ? -7.925 33.999 -18.116 1.00 67.62 290 GLU A C 1
ATOM 2306 O O . GLU A 1 290 ? -7.844 35.134 -18.590 1.00 67.62 290 GLU A O 1
ATOM 2311 N N . ALA A 1 291 ? -6.867 33.190 -17.991 1.00 64.62 291 ALA A N 1
ATOM 2312 C CA . ALA A 1 291 ? -5.522 33.550 -18.433 1.00 64.62 291 ALA A CA 1
ATOM 2313 C C . ALA A 1 291 ? -5.451 33.721 -19.958 1.00 64.62 291 ALA A C 1
ATOM 2315 O O . ALA A 1 291 ? -4.935 34.733 -20.427 1.00 64.62 291 ALA A O 1
ATOM 2316 N N . ILE A 1 292 ? -6.051 32.794 -20.718 1.00 63.47 292 ILE A N 1
ATOM 2317 C CA . ILE A 1 292 ? -6.189 32.906 -22.178 1.00 63.47 292 ILE A CA 1
ATOM 2318 C C . ILE A 1 292 ? -6.920 34.199 -22.530 1.00 63.47 292 ILE A C 1
ATOM 2320 O O . ILE A 1 292 ? -6.363 35.030 -23.229 1.00 63.47 292 ILE A O 1
ATOM 2324 N N . ILE A 1 293 ? -8.135 34.410 -22.015 1.00 66.06 293 ILE A N 1
ATOM 2325 C CA . ILE A 1 293 ? -8.979 35.565 -22.365 1.00 66.06 293 ILE A CA 1
ATOM 2326 C C . ILE A 1 293 ? -8.313 36.892 -21.979 1.00 66.06 293 ILE A C 1
ATOM 2328 O O . ILE A 1 293 ? -8.466 37.873 -22.698 1.00 66.06 293 ILE A O 1
ATOM 2332 N N . SER A 1 294 ? -7.551 36.928 -20.882 1.00 64.88 294 SER A N 1
ATOM 2333 C CA . SER A 1 294 ? -6.809 38.125 -20.459 1.00 64.88 294 SER A CA 1
ATOM 2334 C C . SER A 1 294 ? -5.601 38.436 -21.348 1.00 64.88 294 SER A C 1
ATOM 2336 O O . SER A 1 294 ? -5.150 39.579 -21.360 1.00 64.88 294 SER A O 1
ATOM 2338 N N . ALA A 1 295 ? -5.086 37.447 -22.085 1.00 60.94 295 ALA A N 1
ATOM 2339 C CA . ALA A 1 295 ? -4.036 37.638 -23.082 1.00 60.94 295 ALA A CA 1
ATOM 2340 C C . ALA A 1 295 ? -4.569 38.223 -24.407 1.00 60.94 295 ALA A C 1
ATOM 2342 O O . ALA A 1 295 ? -3.784 38.737 -25.199 1.00 60.94 295 ALA A O 1
ATOM 2343 N N . PHE A 1 296 ? -5.888 38.199 -24.638 1.00 55.88 296 PHE A N 1
ATOM 2344 C CA . PHE A 1 296 ? -6.532 38.899 -25.752 1.00 55.88 296 PHE A CA 1
ATOM 2345 C C . PHE A 1 296 ? -6.992 40.296 -25.300 1.00 55.88 296 PHE A C 1
ATOM 2347 O O . PHE A 1 296 ? -7.446 40.487 -24.169 1.00 55.88 296 PHE A O 1
ATOM 2354 N N . ALA A 1 297 ? -6.888 41.302 -26.176 1.00 54.38 297 ALA A N 1
ATOM 2355 C CA . ALA A 1 297 ? -7.397 42.646 -25.891 1.00 54.38 297 ALA A CA 1
ATOM 2356 C C . ALA A 1 297 ? -8.890 42.600 -25.500 1.00 54.38 297 ALA A C 1
ATOM 2358 O O . ALA A 1 297 ? -9.641 41.760 -25.997 1.00 54.38 297 ALA A O 1
ATOM 2359 N N . ARG A 1 298 ? -9.312 43.494 -24.586 1.00 58.91 298 ARG A N 1
ATOM 2360 C CA . ARG A 1 298 ? -10.640 43.458 -23.938 1.00 58.91 298 ARG A CA 1
ATOM 2361 C C . ARG A 1 298 ? -11.765 43.168 -24.951 1.00 58.91 298 ARG A C 1
ATOM 2363 O O . ARG A 1 298 ? -11.958 43.977 -25.859 1.00 58.91 298 ARG A O 1
ATOM 2370 N N . PRO A 1 299 ? -12.538 42.080 -24.770 1.00 58.03 299 PRO A N 1
ATOM 2371 C CA . PRO A 1 299 ? -13.602 41.714 -25.696 1.00 58.03 299 PRO A CA 1
ATOM 2372 C C . PRO A 1 299 ? -14.649 42.823 -25.808 1.00 58.03 299 PRO A C 1
ATOM 2374 O O . PRO A 1 299 ? -15.062 43.392 -24.793 1.00 58.03 299 PRO A O 1
ATOM 2377 N N . ALA A 1 300 ? -15.120 43.101 -27.025 1.00 63.44 300 ALA A N 1
ATOM 2378 C CA . ALA A 1 300 ? -16.240 44.011 -27.235 1.00 63.44 300 ALA A CA 1
ATOM 2379 C C . ALA A 1 300 ? -17.484 43.509 -26.479 1.00 63.44 300 ALA A C 1
ATOM 2381 O O . ALA A 1 300 ? -17.785 42.309 -26.474 1.00 63.44 300 ALA A O 1
ATOM 2382 N N . ALA A 1 301 ? -18.204 44.426 -25.828 1.00 64.12 301 ALA A N 1
ATOM 2383 C CA . ALA A 1 301 ? -19.413 44.099 -25.079 1.00 64.12 301 ALA A CA 1
ATOM 2384 C C . ALA A 1 301 ? -20.470 43.471 -26.007 1.00 64.12 301 ALA A C 1
ATOM 2386 O O . ALA A 1 301 ? -20.793 44.040 -27.046 1.00 64.12 301 ALA A O 1
ATOM 2387 N N . GLY A 1 302 ? -20.997 42.300 -25.635 1.00 64.94 302 GLY A N 1
ATOM 2388 C CA . GLY A 1 302 ? -21.993 41.568 -26.429 1.00 64.94 302 GLY A CA 1
ATOM 2389 C C . GLY A 1 302 ? -21.414 40.559 -27.430 1.00 64.94 302 GLY A C 1
ATOM 2390 O O . GLY A 1 302 ? -22.184 39.850 -28.071 1.00 64.94 302 GLY A O 1
ATOM 2391 N N . SER A 1 303 ? -20.085 40.442 -27.537 1.00 68.88 303 SER A N 1
ATOM 2392 C CA . SER A 1 303 ? -19.436 39.372 -28.312 1.00 68.88 303 SER A CA 1
ATOM 2393 C C . SER A 1 303 ? -19.636 37.990 -27.665 1.00 68.88 303 SER A C 1
ATOM 2395 O O . SER A 1 303 ? -19.712 37.903 -26.429 1.00 68.88 303 SER A O 1
ATOM 2397 N N . PRO A 1 304 ? -19.659 36.895 -28.446 1.00 66.19 304 PRO A N 1
ATOM 2398 C CA . PRO A 1 304 ? -19.601 35.532 -27.917 1.00 66.19 304 PRO A CA 1
ATOM 2399 C C . PRO A 1 304 ? -18.423 35.303 -26.954 1.00 66.19 304 PRO A C 1
ATOM 2401 O O . PRO A 1 304 ? -18.602 34.626 -25.940 1.00 66.19 304 PRO A O 1
ATOM 2404 N N . ILE A 1 305 ? -17.271 35.950 -27.177 1.00 65.12 305 ILE A N 1
ATOM 2405 C CA . ILE A 1 305 ? -16.153 35.978 -26.215 1.00 65.12 305 ILE A CA 1
ATOM 2406 C C . ILE A 1 305 ? -16.569 36.554 -24.853 1.00 65.12 305 ILE A C 1
ATOM 2408 O O . ILE A 1 305 ? -16.296 35.955 -23.808 1.00 65.12 305 ILE A O 1
ATOM 2412 N N . SER A 1 306 ? -17.247 37.704 -24.839 1.00 68.25 306 SER A N 1
ATOM 2413 C CA . SER A 1 306 ? -17.712 38.325 -23.592 1.00 68.25 306 SER A CA 1
ATOM 2414 C C . SER A 1 306 ? -18.760 37.468 -22.863 1.00 68.25 306 SER A C 1
ATOM 2416 O O . SER A 1 306 ? -18.732 37.379 -21.633 1.00 68.25 306 SER A O 1
ATOM 2418 N N . ALA A 1 307 ? -19.628 36.776 -23.611 1.00 69.25 307 ALA A N 1
ATOM 2419 C CA . ALA A 1 307 ? -20.618 35.850 -23.066 1.00 69.25 307 ALA A CA 1
ATOM 2420 C C . ALA A 1 307 ? -19.964 34.595 -22.461 1.00 69.25 307 ALA A C 1
ATOM 2422 O O . ALA A 1 307 ? -20.316 34.195 -21.351 1.00 69.25 307 ALA A O 1
ATOM 2423 N N . PHE A 1 308 ? -18.967 34.014 -23.135 1.00 68.81 308 PHE A N 1
ATOM 2424 C CA . PHE A 1 308 ? -18.203 32.873 -22.623 1.00 68.81 308 PHE A CA 1
ATOM 2425 C C . PHE A 1 308 ? -17.439 33.230 -21.341 1.00 68.81 308 PHE A C 1
ATOM 2427 O O . PHE A 1 308 ? -17.526 32.510 -20.346 1.00 68.81 308 PHE A O 1
ATOM 2434 N N . TYR A 1 309 ? -16.770 34.387 -21.317 1.00 70.00 309 TYR A N 1
ATOM 2435 C CA . TYR A 1 309 ? -16.064 34.878 -20.131 1.00 70.00 309 TYR A CA 1
ATOM 2436 C C . TYR A 1 309 ? -16.996 35.094 -18.929 1.00 70.00 309 TYR A C 1
ATOM 2438 O O . TYR A 1 309 ? -16.659 34.739 -17.795 1.00 70.00 309 TYR A O 1
ATOM 2446 N N . LEU A 1 310 ? -18.188 35.654 -19.160 1.00 71.38 310 LEU A N 1
ATOM 2447 C CA . LEU A 1 310 ? -19.175 35.861 -18.103 1.00 71.38 310 LEU A CA 1
ATOM 2448 C C . LEU A 1 310 ? -19.710 34.526 -17.564 1.00 71.38 310 LEU A C 1
ATOM 2450 O O . LEU A 1 310 ? -19.754 34.340 -16.347 1.00 71.38 310 LEU A O 1
ATOM 2454 N N . SER A 1 311 ? -20.038 33.580 -18.447 1.00 69.62 311 SER A N 1
ATOM 2455 C CA . SER A 1 311 ? -20.468 32.229 -18.064 1.00 69.62 311 SER A CA 1
ATOM 2456 C C . SER A 1 311 ? -19.386 31.471 -17.287 1.00 69.62 311 SER A C 1
ATOM 2458 O O . SER A 1 311 ? -19.698 30.816 -16.293 1.00 69.62 311 SER A O 1
ATOM 2460 N N . LEU A 1 312 ? -18.107 31.618 -17.654 1.00 68.00 312 LEU A N 1
ATOM 2461 C CA . LEU A 1 312 ? -16.978 31.040 -16.913 1.00 68.00 312 LEU A CA 1
ATOM 2462 C C . LEU A 1 312 ? -16.868 31.615 -15.496 1.00 68.00 312 LEU A C 1
ATOM 2464 O O . LEU A 1 312 ? -16.689 30.866 -14.533 1.00 68.00 312 LEU A O 1
ATOM 2468 N N . LYS A 1 313 ? -17.027 32.935 -15.340 1.00 72.25 313 LYS A N 1
ATOM 2469 C CA . LYS A 1 313 ? -17.040 33.584 -14.018 1.00 72.25 313 LYS A CA 1
ATOM 2470 C C . LYS A 1 313 ? -18.218 33.139 -13.159 1.00 72.25 313 LYS A C 1
ATOM 2472 O O . LYS A 1 313 ? -18.051 32.967 -11.949 1.00 72.25 313 LYS A O 1
ATOM 2477 N N . ILE A 1 314 ? -19.393 32.968 -13.764 1.00 72.25 314 ILE A N 1
ATOM 2478 C CA . ILE A 1 314 ? -20.586 32.459 -13.078 1.00 72.25 314 ILE A CA 1
ATOM 2479 C C . ILE A 1 314 ? -20.332 31.028 -12.606 1.00 72.25 314 ILE A C 1
ATOM 2481 O O . ILE A 1 314 ? -20.479 30.770 -11.413 1.00 72.25 314 ILE A O 1
ATOM 2485 N N . LEU A 1 315 ? -19.843 30.141 -13.481 1.00 66.31 315 LEU A N 1
ATOM 2486 C CA . LEU A 1 315 ? -19.491 28.774 -13.101 1.00 66.31 315 LEU A CA 1
ATOM 2487 C C . LEU A 1 315 ? -18.466 28.771 -11.960 1.00 66.31 315 LEU A C 1
ATOM 2489 O O . LEU A 1 315 ? -18.711 28.149 -10.933 1.00 66.31 315 LEU A O 1
ATOM 2493 N N . LYS A 1 316 ? -17.366 29.525 -12.068 1.00 67.88 316 LYS A N 1
ATOM 2494 C CA . LYS A 1 316 ? -16.331 29.609 -11.020 1.00 67.88 316 LYS A CA 1
ATOM 2495 C C . LYS A 1 316 ? -16.896 30.056 -9.668 1.00 67.88 316 LYS A C 1
ATOM 2497 O O . LYS A 1 316 ? -16.494 29.533 -8.628 1.00 67.88 316 LYS A O 1
ATOM 2502 N N . ARG A 1 317 ? -17.847 30.996 -9.659 1.00 71.69 317 ARG A N 1
ATOM 2503 C CA . ARG A 1 317 ? -18.565 31.405 -8.437 1.00 71.69 317 ARG A CA 1
ATOM 2504 C C . ARG A 1 317 ? -19.482 30.301 -7.910 1.00 71.69 317 ARG A C 1
ATOM 2506 O O . ARG A 1 317 ? -19.457 30.041 -6.710 1.00 71.69 317 ARG A O 1
ATOM 2513 N N . SER A 1 318 ? -20.235 29.628 -8.776 1.00 65.88 318 SER A N 1
ATOM 2514 C CA . SER A 1 318 ? -21.100 28.504 -8.397 1.00 65.88 318 SER A CA 1
ATOM 2515 C C . SER A 1 318 ? -20.305 27.319 -7.837 1.00 65.88 318 SER A C 1
ATOM 2517 O O . SER A 1 318 ? -20.702 26.744 -6.827 1.00 65.88 318 SER A O 1
ATOM 2519 N N . LEU A 1 319 ? -19.138 27.009 -8.411 1.00 63.41 319 LEU A N 1
ATOM 2520 C CA . LEU A 1 319 ? -18.221 25.978 -7.915 1.00 63.41 319 LEU A CA 1
ATOM 2521 C C . LEU A 1 319 ? -17.712 26.298 -6.501 1.00 63.41 319 LEU A C 1
ATOM 2523 O O . LEU A 1 319 ? -17.623 25.400 -5.664 1.00 63.41 319 LEU A O 1
ATOM 2527 N N . LYS A 1 320 ? -17.411 27.571 -6.193 1.00 66.31 320 LYS A N 1
ATOM 2528 C CA . LYS A 1 320 ? -16.931 27.982 -4.858 1.00 66.31 320 LYS A CA 1
ATOM 2529 C C . LYS A 1 320 ? -17.918 27.632 -3.739 1.00 66.31 320 LYS A C 1
ATOM 2531 O O . LYS A 1 320 ? -17.458 27.221 -2.677 1.00 66.31 320 LYS A O 1
ATOM 2536 N N . GLY A 1 321 ? -19.225 27.722 -3.994 1.00 60.56 321 GLY A N 1
ATOM 2537 C CA . GLY A 1 321 ? -20.292 27.415 -3.030 1.00 60.56 321 GLY A CA 1
ATOM 2538 C C . GLY A 1 321 ? -20.916 26.019 -3.152 1.00 60.56 321 GLY A C 1
ATOM 2539 O O . GLY A 1 321 ? -21.963 25.783 -2.551 1.00 60.56 321 GLY A O 1
ATOM 2540 N N . MET A 1 322 ? -20.329 25.117 -3.946 1.00 59.66 322 MET A N 1
ATOM 2541 C CA . MET A 1 322 ? -20.942 23.824 -4.264 1.00 59.66 322 MET A CA 1
ATOM 2542 C C . MET A 1 322 ? -21.091 22.916 -3.034 1.00 59.66 322 MET A C 1
ATOM 2544 O O . MET A 1 322 ? -20.132 22.685 -2.300 1.00 59.66 322 MET A O 1
ATOM 2548 N N . LYS A 1 323 ? -22.296 22.357 -2.872 1.00 54.88 323 LYS A N 1
ATOM 2549 C CA . LYS A 1 323 ? -22.626 21.225 -1.985 1.00 54.88 323 LYS A CA 1
ATOM 2550 C C . LYS A 1 323 ? -23.119 20.032 -2.820 1.00 54.88 323 LYS A C 1
ATOM 2552 O O . LYS A 1 323 ? -23.562 20.229 -3.951 1.00 54.88 323 LYS A O 1
ATOM 2557 N N . CYS A 1 324 ? -23.139 18.819 -2.261 1.00 47.53 324 CYS A N 1
ATOM 2558 C CA . CYS A 1 324 ? -23.532 17.590 -2.976 1.00 47.53 324 CYS A CA 1
ATOM 2559 C C . CYS A 1 324 ? -24.891 17.680 -3.709 1.00 47.53 324 CYS A C 1
ATOM 2561 O O . CYS A 1 324 ? -25.015 17.208 -4.831 1.00 47.53 324 CYS A O 1
ATOM 2563 N N . ALA A 1 325 ? -25.888 18.364 -3.135 1.00 41.69 325 ALA A N 1
ATOM 2564 C CA . ALA A 1 325 ? -27.222 18.528 -3.733 1.00 41.69 325 ALA A CA 1
ATOM 2565 C C . ALA A 1 325 ? -27.307 19.564 -4.883 1.00 41.69 325 ALA A C 1
ATOM 2567 O O . ALA A 1 325 ? -28.352 19.701 -5.514 1.00 41.69 325 ALA A O 1
ATOM 2568 N N . SER A 1 326 ? -26.232 20.315 -5.159 1.00 53.00 326 SER A N 1
ATOM 2569 C CA . SER A 1 326 ? -26.189 21.365 -6.199 1.00 53.00 326 SER A CA 1
ATOM 2570 C C . SER A 1 326 ? -25.589 20.906 -7.540 1.00 53.00 326 SER A C 1
ATOM 2572 O O . SER A 1 326 ? -25.508 21.696 -8.483 1.00 53.00 326 SER A O 1
ATOM 2574 N N . SER A 1 327 ? -25.212 19.627 -7.647 1.00 54.62 327 SER A N 1
ATOM 2575 C CA . SER A 1 327 ? -24.543 19.025 -8.810 1.00 54.62 327 SER A CA 1
ATOM 2576 C C . SER A 1 327 ? -25.340 19.148 -10.118 1.00 54.62 327 SER A C 1
ATOM 2578 O O . SER A 1 327 ? -24.759 19.479 -11.149 1.00 54.62 327 SER A O 1
ATOM 2580 N N . ASN A 1 328 ? -26.671 19.007 -10.083 1.00 54.56 328 ASN A N 1
ATOM 2581 C CA . ASN A 1 328 ? -27.526 19.056 -11.283 1.00 54.56 328 ASN A CA 1
ATOM 2582 C C . ASN A 1 328 ? -27.557 20.436 -11.970 1.00 54.56 328 ASN A C 1
ATOM 2584 O O . ASN A 1 328 ? -27.545 20.529 -13.198 1.00 54.56 328 ASN A O 1
ATOM 2588 N N . TYR A 1 329 ? -27.561 21.527 -11.195 1.00 57.41 329 TYR A N 1
ATOM 2589 C CA . TYR A 1 329 ? -27.524 22.895 -11.738 1.00 57.41 329 TYR A CA 1
ATOM 2590 C C . TYR A 1 329 ? -26.166 23.209 -12.384 1.00 57.41 329 TYR A C 1
ATOM 2592 O O . TYR A 1 329 ? -26.072 23.903 -13.401 1.00 57.41 329 TYR A O 1
ATOM 2600 N N . ILE A 1 330 ? -25.100 22.661 -11.804 1.00 58.47 330 ILE A N 1
ATOM 2601 C CA . ILE A 1 330 ? -23.728 22.870 -12.261 1.00 58.47 330 ILE A CA 1
ATOM 2602 C C . ILE A 1 330 ? -23.438 22.020 -13.500 1.00 58.47 330 ILE A C 1
ATOM 2604 O O . ILE A 1 330 ? -22.826 22.530 -14.432 1.00 58.47 330 ILE A O 1
ATOM 2608 N N . ALA A 1 331 ? -23.974 20.798 -13.579 1.00 59.16 331 ALA A N 1
ATOM 2609 C CA . ALA A 1 331 ? -23.931 19.968 -14.784 1.00 59.16 331 ALA A CA 1
ATOM 2610 C C . ALA A 1 331 ? -24.573 20.674 -15.992 1.00 59.16 331 ALA A C 1
ATOM 2612 O O . ALA A 1 331 ? -23.985 20.709 -17.072 1.00 59.16 331 ALA A O 1
ATOM 2613 N N . LYS A 1 332 ? -25.728 21.327 -15.797 1.00 63.84 332 LYS A N 1
ATOM 2614 C CA . LYS A 1 332 ? -26.359 22.152 -16.839 1.00 63.84 332 LYS A CA 1
ATOM 2615 C C . LYS A 1 332 ? -25.497 23.359 -17.230 1.00 63.84 332 LYS A C 1
ATOM 2617 O O . LYS A 1 332 ? -25.250 23.569 -18.410 1.00 63.84 332 LYS A O 1
ATOM 2622 N N . SER A 1 333 ? -24.964 24.087 -16.246 1.00 61.66 333 SER A N 1
ATOM 2623 C CA . SER A 1 333 ? -24.068 25.235 -16.481 1.00 61.66 333 SER A CA 1
ATOM 2624 C C . SER A 1 333 ? -22.784 24.850 -17.236 1.00 61.66 333 SER A C 1
ATOM 2626 O O . SER A 1 333 ? -22.246 25.639 -18.008 1.00 61.66 333 SER A O 1
ATOM 2628 N N . ILE A 1 334 ? -22.291 23.629 -17.021 1.00 61.09 334 ILE A N 1
ATOM 2629 C CA . ILE A 1 334 ? -21.140 23.038 -17.712 1.00 61.09 334 ILE A CA 1
ATOM 2630 C C . ILE A 1 334 ? -21.465 22.685 -19.167 1.00 61.09 334 ILE A C 1
ATOM 2632 O O . ILE A 1 334 ? -20.651 22.951 -20.052 1.00 61.09 334 ILE A O 1
ATOM 2636 N N . LEU A 1 335 ? -22.646 22.117 -19.425 1.00 64.12 335 LEU A N 1
ATOM 2637 C CA . LEU A 1 335 ? -23.117 21.837 -20.785 1.00 64.12 335 LEU A CA 1
ATOM 2638 C C . LEU A 1 335 ? -23.300 23.137 -21.581 1.00 64.12 335 LEU A C 1
ATOM 2640 O O . LEU A 1 335 ? -22.796 23.241 -22.698 1.00 64.12 335 LEU A O 1
ATOM 2644 N N . ASP A 1 336 ? -23.903 24.159 -20.971 1.00 63.88 336 ASP A N 1
ATOM 2645 C CA . ASP A 1 336 ? -24.063 25.485 -21.583 1.00 63.88 336 ASP A CA 1
ATOM 2646 C C . ASP A 1 336 ? -22.696 26.139 -21.893 1.00 63.88 336 ASP A C 1
ATOM 2648 O O . ASP A 1 336 ? -22.518 26.808 -22.915 1.00 63.88 336 ASP A O 1
ATOM 2652 N N . LEU A 1 337 ? -21.688 25.908 -21.043 1.00 63.03 337 LEU A N 1
ATOM 2653 C CA . LEU A 1 337 ? -20.314 26.365 -21.272 1.00 63.03 337 LEU A CA 1
ATOM 2654 C C . LEU A 1 337 ? -19.618 25.654 -22.434 1.00 63.03 337 LEU A C 1
ATOM 2656 O O . LEU A 1 337 ? -18.836 26.294 -23.134 1.00 63.03 337 LEU A O 1
ATOM 2660 N N . LYS A 1 338 ? -19.904 24.371 -22.672 1.00 65.00 338 LYS A N 1
ATOM 2661 C CA . LYS A 1 338 ? -19.364 23.614 -23.813 1.00 65.00 338 LYS A CA 1
ATOM 2662 C C . LYS A 1 338 ? -19.875 24.159 -25.153 1.00 65.00 338 LYS A C 1
ATOM 2664 O O . LYS A 1 338 ? -19.105 24.294 -26.110 1.00 65.00 338 LYS A O 1
ATOM 2669 N N . ASP A 1 339 ? -21.145 24.549 -25.202 1.00 66.56 339 ASP A N 1
ATOM 2670 C CA . ASP A 1 339 ? -21.738 25.189 -26.381 1.00 66.56 339 ASP A CA 1
ATOM 2671 C C . ASP A 1 339 ? -21.143 26.581 -26.637 1.00 66.56 339 ASP A C 1
ATOM 2673 O O . ASP A 1 339 ? -20.856 26.949 -27.780 1.00 66.56 339 ASP A O 1
ATOM 2677 N N . LEU A 1 340 ? -20.906 27.357 -25.575 1.00 64.06 340 LEU A N 1
ATOM 2678 C CA . LEU A 1 340 ? -20.263 28.670 -25.676 1.00 64.06 340 LEU A CA 1
ATOM 2679 C C . LEU A 1 340 ? -18.773 28.572 -26.037 1.00 64.06 340 LEU A C 1
ATOM 2681 O O . LEU A 1 340 ? -18.295 29.392 -26.818 1.00 64.06 340 LEU A O 1
ATOM 2685 N N . GLN A 1 341 ? -18.058 27.558 -25.543 1.00 65.31 341 GLN A N 1
ATOM 2686 C CA . GLN A 1 341 ? -16.658 27.289 -25.892 1.00 65.31 341 GLN A CA 1
ATOM 2687 C C . GLN A 1 341 ? -16.499 27.045 -27.396 1.00 65.31 341 GLN A C 1
ATOM 2689 O O . GLN A 1 341 ? -15.599 27.594 -28.027 1.00 65.31 341 GLN A O 1
ATOM 2694 N N . SER A 1 342 ? -17.399 26.258 -27.987 1.00 66.62 342 SER A N 1
ATOM 2695 C CA . SER A 1 342 ? -17.369 25.959 -29.423 1.00 66.62 342 SER A CA 1
ATOM 2696 C C . SER A 1 342 ? -17.559 27.227 -30.269 1.00 66.62 342 SER A C 1
ATOM 2698 O O . SER A 1 342 ? -16.870 27.420 -31.268 1.00 66.62 342 SER A O 1
ATOM 2700 N N . LYS A 1 343 ? -18.436 28.142 -29.833 1.00 66.88 343 LYS A N 1
ATOM 2701 C CA . LYS A 1 343 ? -18.654 29.450 -30.479 1.00 66.88 343 LYS A CA 1
ATOM 2702 C C . LYS A 1 343 ? -17.470 30.405 -30.287 1.00 66.88 343 LYS A C 1
ATOM 2704 O O . LYS A 1 343 ? -17.099 31.100 -31.227 1.00 66.88 343 LYS A O 1
ATOM 2709 N N . PHE A 1 344 ? -16.856 30.401 -29.104 1.00 65.81 344 PHE A N 1
ATOM 2710 C CA . PHE A 1 344 ? -15.649 31.171 -28.792 1.00 65.81 344 PHE A CA 1
ATOM 2711 C C . PHE A 1 344 ? -14.462 30.772 -29.684 1.00 65.81 344 PHE A C 1
ATOM 2713 O O . PHE A 1 344 ? -13.780 31.639 -30.226 1.00 65.81 344 PHE A O 1
ATOM 2720 N N . LEU A 1 345 ? -14.249 29.468 -29.895 1.00 64.38 345 LEU A N 1
ATOM 2721 C CA . LEU A 1 345 ? -13.182 28.961 -30.765 1.00 64.38 345 LEU A CA 1
ATOM 2722 C C . LEU A 1 345 ? -13.384 29.346 -32.238 1.00 64.38 345 LEU A C 1
ATOM 2724 O O . LEU A 1 345 ? -12.412 29.664 -32.919 1.00 64.38 345 LEU A O 1
ATOM 2728 N N . LEU A 1 346 ? -14.631 29.369 -32.718 1.00 66.50 346 LEU A N 1
ATOM 2729 C CA . LEU A 1 346 ? -14.961 29.820 -34.075 1.00 66.50 346 LEU A CA 1
ATOM 2730 C C . LEU A 1 346 ? -14.713 31.324 -34.265 1.00 66.50 346 LEU A C 1
ATOM 2732 O O . LEU A 1 346 ? -14.179 31.737 -35.292 1.00 66.50 346 LEU A O 1
ATOM 2736 N N . GLU A 1 347 ? -15.060 32.150 -33.275 1.00 64.25 347 GLU A N 1
ATOM 2737 C CA . GLU A 1 347 ? -14.819 33.598 -33.326 1.00 64.25 347 GLU A CA 1
ATOM 2738 C C . GLU A 1 347 ? -13.316 33.925 -33.268 1.00 64.25 347 GLU A C 1
ATOM 2740 O O . GLU A 1 347 ? -12.842 34.777 -34.020 1.00 64.25 347 GLU A O 1
ATOM 2745 N N . LEU A 1 348 ? -12.541 33.189 -32.464 1.00 60.44 348 LEU A N 1
ATOM 2746 C CA . LEU A 1 348 ? -11.076 33.292 -32.410 1.00 60.44 348 LEU A CA 1
ATOM 2747 C C . LEU A 1 348 ? -10.399 33.040 -33.763 1.00 60.44 348 LEU A C 1
ATOM 2749 O O . LEU A 1 348 ? -9.455 33.742 -34.114 1.00 60.44 348 LEU A O 1
ATOM 2753 N N . GLN A 1 349 ? -10.889 32.067 -34.534 1.00 61.16 349 GLN A N 1
ATOM 2754 C CA . GLN A 1 349 ? -10.363 31.751 -35.869 1.00 61.16 349 GLN A CA 1
ATOM 2755 C C . GLN A 1 349 ? -10.651 32.846 -36.909 1.00 61.16 349 GLN A C 1
ATOM 2757 O O . GLN A 1 349 ? -10.038 32.852 -37.975 1.00 61.16 349 GLN A O 1
ATOM 2762 N N . SER A 1 350 ? -11.574 33.767 -36.613 1.00 58.72 350 SER A N 1
ATOM 2763 C CA . SER A 1 350 ? -11.997 34.840 -37.520 1.00 58.72 350 SER A CA 1
ATOM 2764 C C . SER A 1 350 ? -11.290 36.184 -37.291 1.00 58.72 350 SER A C 1
ATOM 2766 O O . SER A 1 350 ? -11.483 37.109 -38.081 1.00 58.72 350 SER A O 1
ATOM 2768 N N . GLN A 1 351 ? -10.463 36.312 -36.244 1.00 56.41 351 GLN A N 1
ATOM 2769 C CA . GLN A 1 351 ? -9.708 37.539 -35.962 1.00 56.41 351 GLN A CA 1
ATOM 2770 C C . GLN A 1 351 ? -8.318 37.529 -36.631 1.00 56.41 351 GLN A C 1
ATOM 2772 O O . GLN A 1 351 ? -7.720 36.464 -36.781 1.00 56.41 351 GLN A O 1
ATOM 2777 N N . PRO A 1 352 ? -7.774 38.690 -37.054 1.00 50.62 352 PRO A N 1
ATOM 2778 C CA . PRO A 1 352 ? -6.425 38.766 -37.608 1.00 50.62 352 PRO A CA 1
ATOM 2779 C C . PRO A 1 352 ? -5.390 38.472 -36.512 1.00 50.62 352 PRO A C 1
ATOM 2781 O O . PRO A 1 352 ? -5.237 39.244 -35.571 1.00 50.62 352 PRO A O 1
ATOM 2784 N N . LEU A 1 353 ? -4.700 37.337 -36.637 1.00 53.03 353 LEU A N 1
ATOM 2785 C CA . LEU A 1 353 ? -3.730 36.839 -35.660 1.00 53.03 353 LEU A CA 1
ATOM 2786 C C . LEU A 1 353 ? -2.314 37.305 -36.014 1.00 53.03 353 LEU A C 1
ATOM 2788 O O . LEU A 1 353 ? -1.761 36.933 -37.052 1.00 53.03 353 LEU A O 1
ATOM 2792 N N . ASP A 1 354 ? -1.693 38.079 -35.135 1.00 51.78 354 ASP A N 1
ATOM 2793 C CA . ASP A 1 354 ? -0.257 38.342 -35.128 1.00 51.78 354 ASP A CA 1
ATOM 2794 C C . ASP A 1 354 ? 0.547 37.059 -34.816 1.00 51.78 354 ASP A C 1
ATOM 2796 O O . ASP A 1 354 ? 0.044 36.087 -34.245 1.00 51.78 354 ASP A O 1
ATOM 2800 N N . ARG A 1 355 ? 1.823 37.014 -35.239 1.00 49.59 355 ARG A N 1
ATOM 2801 C CA . ARG A 1 355 ? 2.679 35.804 -35.162 1.00 49.59 355 ARG A CA 1
ATOM 2802 C C . ARG A 1 355 ? 2.776 35.207 -33.751 1.00 49.59 355 ARG A C 1
ATOM 2804 O O . ARG A 1 355 ? 2.902 33.993 -33.628 1.00 49.59 355 ARG A O 1
ATOM 2811 N N . GLU A 1 356 ? 2.700 36.038 -32.717 1.00 48.09 356 GLU A N 1
ATOM 2812 C CA . GLU A 1 356 ? 2.762 35.633 -31.307 1.00 48.09 356 GLU A CA 1
ATOM 2813 C C . GLU A 1 356 ? 1.455 34.955 -30.845 1.00 48.09 356 GLU A C 1
ATOM 2815 O O . GLU A 1 356 ? 1.479 33.943 -30.141 1.00 48.09 356 GLU A O 1
ATOM 2820 N N . LEU A 1 357 ? 0.306 35.418 -31.349 1.00 50.28 357 LEU A N 1
ATOM 2821 C CA . LEU A 1 357 ? -1.005 34.819 -31.096 1.00 50.28 357 LEU A CA 1
ATOM 2822 C C . LEU A 1 357 ? -1.171 33.447 -31.776 1.00 50.28 357 LEU A C 1
ATOM 2824 O O . LEU A 1 357 ? -1.819 32.563 -31.219 1.00 50.28 357 LEU A O 1
ATOM 2828 N N . ASN A 1 358 ? -0.540 33.226 -32.935 1.00 51.88 358 ASN A N 1
ATOM 2829 C CA . ASN A 1 358 ? -0.540 31.923 -33.619 1.00 51.88 358 ASN A CA 1
ATOM 2830 C C . ASN A 1 358 ? 0.226 30.830 -32.849 1.00 51.88 358 ASN A C 1
ATOM 2832 O O . ASN A 1 358 ? -0.179 29.666 -32.857 1.00 51.88 358 ASN A O 1
ATOM 2836 N N . VAL A 1 359 ? 1.313 31.190 -32.155 1.00 51.75 359 VAL A N 1
ATOM 2837 C CA . VAL A 1 359 ? 2.066 30.256 -31.297 1.00 51.75 359 VAL A CA 1
ATOM 2838 C C . VAL A 1 359 ? 1.249 29.903 -30.052 1.00 51.75 359 VAL A C 1
ATOM 2840 O O . VAL A 1 359 ? 1.136 28.727 -29.706 1.00 51.75 359 VAL A O 1
ATOM 2843 N N . ASN A 1 360 ? 0.593 30.894 -29.441 1.00 51.12 360 ASN A N 1
ATOM 2844 C CA . ASN A 1 360 ? -0.284 30.675 -28.292 1.00 51.12 360 ASN A CA 1
ATOM 2845 C C . ASN A 1 360 ? -1.539 29.865 -28.658 1.00 51.12 360 ASN A C 1
ATOM 2847 O O . ASN A 1 360 ? -1.913 28.966 -27.913 1.00 51.12 360 ASN A O 1
ATOM 2851 N N . LEU A 1 361 ? -2.153 30.085 -29.826 1.00 51.66 361 LEU A N 1
ATOM 2852 C CA . LEU A 1 361 ? -3.297 29.288 -30.292 1.00 51.66 361 LEU A CA 1
ATOM 2853 C C . LEU A 1 361 ? -2.954 27.822 -30.549 1.00 51.66 361 LEU A C 1
ATOM 2855 O O . LEU A 1 361 ? -3.797 26.958 -30.316 1.00 51.66 361 LEU A O 1
ATOM 2859 N N . LYS A 1 362 ? -1.730 27.523 -30.997 1.00 52.44 362 LYS A N 1
ATOM 2860 C CA . LYS A 1 362 ? -1.262 26.142 -31.141 1.00 52.44 362 LYS A CA 1
ATOM 2861 C C . LYS A 1 362 ? -1.160 25.454 -29.776 1.00 52.44 362 LYS A C 1
ATOM 2863 O O . LYS A 1 362 ? -1.714 24.378 -29.608 1.00 52.44 362 LYS A O 1
ATOM 2868 N N . VAL A 1 363 ? -0.588 26.131 -28.776 1.00 51.66 363 VAL A N 1
ATOM 2869 C CA . VAL A 1 363 ? -0.552 25.656 -27.378 1.00 51.66 363 VAL A CA 1
ATOM 2870 C C . VAL A 1 363 ? -1.964 25.483 -26.804 1.00 51.66 363 VAL A C 1
ATOM 2872 O O . VAL A 1 363 ? -2.234 24.523 -26.085 1.00 51.66 363 VAL A O 1
ATOM 2875 N N . VAL A 1 364 ? -2.891 26.386 -27.128 1.00 50.81 364 VAL A N 1
ATOM 2876 C CA . VAL A 1 364 ? -4.295 26.288 -26.708 1.00 50.81 364 VAL A CA 1
ATOM 2877 C C . VAL A 1 364 ? -4.997 25.102 -27.380 1.00 50.81 364 VAL A C 1
ATOM 2879 O O . VAL A 1 364 ? -5.681 24.358 -26.686 1.00 50.81 364 VAL A O 1
ATOM 2882 N N . ASN A 1 365 ? -4.796 24.871 -28.682 1.00 51.66 365 ASN A N 1
ATOM 2883 C CA . ASN A 1 365 ? -5.363 23.731 -29.418 1.00 51.66 365 ASN A CA 1
ATOM 2884 C C . ASN A 1 365 ? -4.782 22.378 -28.977 1.00 51.66 365 ASN A C 1
ATOM 2886 O O . ASN A 1 365 ? -5.538 21.420 -28.806 1.00 51.66 365 ASN A O 1
ATOM 2890 N N . ASP A 1 366 ? -3.474 22.307 -28.733 1.00 51.16 366 ASP A N 1
ATOM 2891 C CA . ASP A 1 366 ? -2.797 21.088 -28.275 1.00 51.16 366 ASP A CA 1
ATOM 2892 C C . ASP A 1 366 ? -3.249 20.710 -26.844 1.00 51.16 366 ASP A C 1
ATOM 2894 O O . ASP A 1 366 ? -3.477 19.538 -26.525 1.00 51.16 366 ASP A O 1
ATOM 2898 N N . ASN A 1 367 ? -3.501 21.711 -25.989 1.00 49.69 367 ASN A N 1
ATOM 2899 C CA . ASN A 1 367 ? -4.076 21.500 -24.657 1.00 49.69 367 ASN A CA 1
ATOM 2900 C C . ASN A 1 367 ? -5.589 21.223 -24.697 1.00 49.69 367 ASN A C 1
ATOM 2902 O O . ASN A 1 367 ? -6.087 20.429 -23.901 1.00 49.69 367 ASN A O 1
ATOM 2906 N N . LEU A 1 368 ? -6.333 21.815 -25.637 1.00 49.12 368 LEU A N 1
ATOM 2907 C CA . LEU A 1 368 ? -7.769 21.575 -25.834 1.00 49.12 368 LEU A CA 1
ATOM 2908 C C . LEU A 1 368 ? -8.073 20.113 -26.150 1.00 49.12 368 LEU A C 1
ATOM 2910 O O . LEU A 1 368 ? -9.022 19.572 -25.588 1.00 49.12 368 LEU A O 1
ATOM 2914 N N . ALA A 1 369 ? -7.273 19.466 -27.000 1.00 50.06 369 ALA A N 1
ATOM 2915 C CA . ALA A 1 369 ? -7.431 18.046 -27.308 1.00 50.06 369 ALA A CA 1
ATOM 2916 C C . ALA A 1 369 ? -7.218 17.173 -26.059 1.00 50.06 369 ALA A C 1
ATOM 2918 O O . ALA A 1 369 ? -8.020 16.285 -25.780 1.00 50.06 369 ALA A O 1
ATOM 2919 N N . THR A 1 370 ? -6.199 17.486 -25.252 1.00 48.81 370 THR A N 1
ATOM 2920 C CA . THR A 1 370 ? -5.904 16.805 -23.978 1.00 48.81 370 THR A CA 1
ATOM 2921 C C . THR A 1 370 ? -7.045 16.973 -22.966 1.00 48.81 370 THR A C 1
ATOM 2923 O O . THR A 1 370 ? -7.478 16.011 -22.330 1.00 48.81 370 THR A O 1
ATOM 2926 N N . LEU A 1 371 ? -7.610 18.178 -22.872 1.00 48.41 371 LEU A N 1
ATOM 2927 C CA . LEU A 1 371 ? -8.748 18.491 -22.006 1.00 48.41 371 LEU A CA 1
AT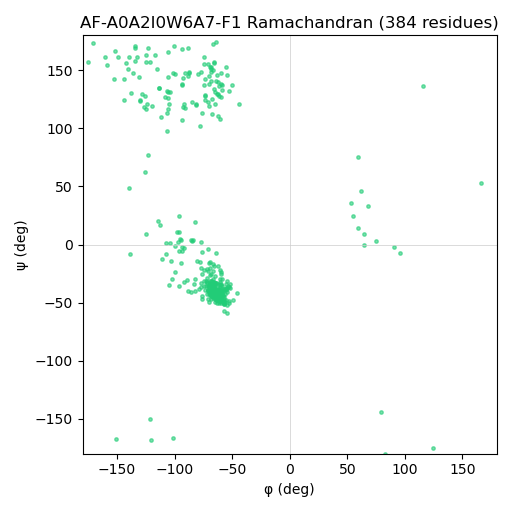OM 2928 C C . LEU A 1 371 ? -10.058 17.848 -22.493 1.00 48.41 371 LEU A C 1
ATOM 2930 O O . LEU A 1 371 ? -10.824 17.323 -21.686 1.00 48.41 371 LEU A O 1
ATOM 2934 N N . GLN A 1 372 ? -10.310 17.829 -23.806 1.00 49.94 372 GLN A N 1
ATOM 2935 C CA . GLN A 1 372 ? -11.455 17.141 -24.416 1.00 49.94 372 GLN A CA 1
ATOM 2936 C C . GLN A 1 372 ? -11.357 15.619 -24.259 1.00 49.94 372 GLN A C 1
ATOM 2938 O O . GLN A 1 372 ? -12.378 14.950 -24.067 1.00 49.94 372 GLN A O 1
ATOM 2943 N N . HIS A 1 373 ? -10.142 15.070 -24.293 1.00 50.16 373 HIS A N 1
ATOM 2944 C CA . HIS A 1 373 ? -9.890 13.657 -24.042 1.00 50.16 373 HIS A CA 1
ATOM 2945 C C . HIS A 1 373 ? -10.083 13.305 -22.559 1.00 50.16 373 HIS A C 1
ATOM 2947 O O . HIS A 1 373 ? -10.708 12.284 -22.263 1.00 50.16 373 HIS A O 1
ATOM 2953 N N . GLY A 1 374 ? -9.642 14.171 -21.636 1.00 47.94 374 GLY A N 1
ATOM 2954 C CA . GLY A 1 374 ? -9.931 14.066 -20.200 1.00 47.94 374 GLY A CA 1
ATOM 2955 C C . GLY A 1 374 ? -11.433 14.131 -19.900 1.00 47.94 374 GLY A C 1
ATOM 2956 O O . GLY A 1 374 ? -11.962 13.275 -19.192 1.00 47.94 374 GLY A O 1
ATOM 2957 N N . TRP A 1 375 ? -12.150 15.064 -20.534 1.00 50.62 375 TRP A N 1
ATOM 2958 C CA . TRP A 1 375 ? -13.615 15.154 -20.494 1.00 50.62 375 TRP A CA 1
ATOM 2959 C C . TRP A 1 375 ? -14.312 13.890 -21.000 1.00 50.62 375 TRP A C 1
ATOM 2961 O O . TRP A 1 375 ? -15.221 13.383 -20.347 1.00 50.62 375 TRP A O 1
ATOM 2971 N N . SER A 1 376 ? -13.913 13.382 -22.166 1.00 46.69 376 SER A N 1
ATOM 2972 C CA . SER A 1 376 ? -14.561 12.222 -22.789 1.00 46.69 376 SER A CA 1
ATOM 2973 C C . SER A 1 376 ? -14.268 10.932 -22.022 1.00 46.69 376 SER A C 1
ATOM 2975 O O . SER A 1 376 ? -15.155 10.095 -21.876 1.00 46.69 376 SER A O 1
ATOM 2977 N N . SER A 1 377 ? -13.059 10.802 -21.464 1.00 46.66 377 SER A N 1
ATOM 2978 C CA . SER A 1 377 ? -12.678 9.709 -20.564 1.00 46.66 377 SER A CA 1
ATOM 2979 C C . SER A 1 377 ? -13.522 9.720 -19.284 1.00 46.66 377 SER A C 1
ATOM 2981 O O . SER A 1 377 ? -14.098 8.697 -18.916 1.00 46.66 377 SER A O 1
ATOM 2983 N N . TRP A 1 378 ? -13.704 10.892 -18.665 1.00 50.09 378 TRP A N 1
ATOM 2984 C CA . TRP A 1 378 ? -14.533 11.054 -17.466 1.00 50.09 378 TRP A CA 1
ATOM 2985 C C . TRP A 1 378 ? -16.016 10.724 -17.725 1.00 50.09 378 TRP A C 1
ATOM 2987 O O . TRP A 1 378 ? -16.610 9.915 -17.007 1.00 50.09 378 TRP A O 1
ATOM 2997 N N . ILE A 1 379 ? -16.600 11.260 -18.806 1.00 48.69 379 ILE A N 1
ATOM 2998 C CA . ILE A 1 379 ? -17.987 10.964 -19.213 1.00 48.69 379 ILE A CA 1
ATOM 2999 C C . ILE A 1 379 ? -18.155 9.476 -19.564 1.00 48.69 379 ILE A C 1
ATOM 3001 O O . ILE A 1 379 ? -19.149 8.864 -19.184 1.00 48.69 379 ILE A O 1
ATOM 3005 N N . SER A 1 380 ? -17.193 8.864 -20.259 1.00 47.53 380 SER A N 1
ATOM 3006 C CA . SER A 1 380 ? -17.285 7.457 -20.669 1.00 47.53 380 SER A CA 1
ATOM 3007 C C . SER A 1 380 ? -17.126 6.478 -19.504 1.00 47.53 380 SER A C 1
ATOM 3009 O O . SER A 1 380 ? -17.731 5.407 -19.540 1.00 47.53 380 SER A O 1
ATOM 3011 N N . GLN A 1 381 ? -16.313 6.807 -18.497 1.00 42.62 381 GLN A N 1
ATOM 3012 C CA . GLN A 1 381 ? -16.085 5.931 -17.345 1.00 42.62 381 GLN A CA 1
ATOM 3013 C C . GLN A 1 381 ? -17.187 6.047 -16.286 1.00 42.62 381 GLN A C 1
ATOM 3015 O O . GLN A 1 381 ? -17.441 5.070 -15.586 1.00 42.62 381 GLN A O 1
ATOM 3020 N N . ARG A 1 382 ? -17.841 7.212 -16.146 1.00 54.97 382 ARG A N 1
ATOM 3021 C CA . ARG A 1 382 ? -18.756 7.470 -15.013 1.00 54.97 382 ARG A CA 1
ATOM 3022 C C . ARG A 1 382 ? -20.055 8.211 -15.358 1.00 54.97 382 ARG A C 1
ATOM 3024 O O . ARG A 1 382 ? -20.958 8.260 -14.533 1.00 54.97 382 ARG A O 1
ATOM 3031 N N . GLY A 1 383 ? -20.217 8.710 -16.584 1.00 39.84 383 GLY A N 1
ATOM 3032 C CA . GLY A 1 383 ? -21.408 9.447 -17.038 1.00 39.84 383 GLY A CA 1
ATOM 3033 C C . GLY A 1 383 ? -22.640 8.594 -17.369 1.00 39.84 383 GLY A C 1
ATOM 3034 O O . GLY A 1 383 ? -23.646 9.139 -17.803 1.00 39.84 383 GLY A O 1
ATOM 3035 N N . LYS A 1 384 ? -22.591 7.266 -17.185 1.00 37.94 384 LYS A N 1
ATOM 3036 C CA . LYS A 1 384 ? -23.771 6.384 -17.314 1.00 37.94 384 LYS A CA 1
ATOM 3037 C C . LYS A 1 384 ? -24.495 6.124 -15.986 1.00 37.94 384 LYS A C 1
ATOM 3039 O O . LYS A 1 384 ? -25.495 5.414 -15.994 1.00 37.94 384 LYS A O 1
ATOM 3044 N N . ALA A 1 385 ? -23.987 6.652 -14.870 1.00 42.19 385 ALA A N 1
ATOM 3045 C CA . ALA A 1 385 ? -24.494 6.361 -13.528 1.00 42.19 385 ALA A CA 1
ATOM 3046 C C . ALA A 1 385 ? -25.271 7.515 -12.860 1.00 42.19 385 ALA A C 1
ATOM 3048 O O . ALA A 1 385 ? -25.716 7.334 -11.729 1.00 42.19 385 ALA A O 1
ATOM 3049 N N . TYR A 1 386 ? -25.457 8.661 -13.526 1.00 34.66 386 TYR A N 1
ATOM 3050 C CA . TYR A 1 386 ? -26.111 9.844 -12.949 1.00 34.66 386 TYR A CA 1
ATOM 3051 C C . TYR A 1 386 ? -27.094 10.504 -13.909 1.00 34.66 386 TYR A C 1
ATOM 3053 O O . TYR A 1 386 ? -26.704 10.725 -15.080 1.00 34.66 386 TYR A O 1
#

pLDDT: mean 81.23, std 17.06, range [34.66, 98.81]

Solvent-accessible surface area (backbone atoms only — not comparable to full-atom values): 21072 Å² total; per-residue (Å²): 141,90,66,56,63,77,76,50,33,44,84,56,59,78,74,50,73,57,97,81,29,38,30,24,34,27,30,32,64,87,78,68,47,72,29,24,32,41,3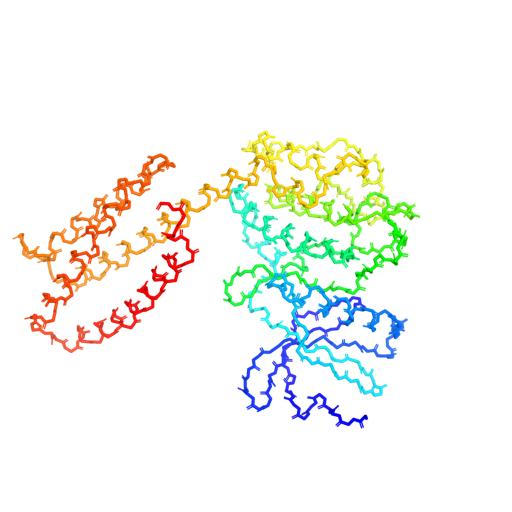9,34,52,58,82,44,98,80,58,47,72,68,54,55,55,47,21,54,53,48,33,48,58,48,20,62,95,32,88,31,30,48,42,69,80,46,77,35,68,64,97,55,35,38,37,40,32,28,64,48,51,83,52,69,27,42,44,57,48,38,75,74,64,51,57,40,56,68,47,59,42,37,53,56,50,49,50,50,37,53,33,49,33,56,24,46,76,70,38,33,32,49,49,43,53,48,45,77,31,33,32,20,37,87,87,68,46,54,23,44,44,72,40,72,60,38,47,70,57,54,95,90,51,76,59,48,75,61,70,62,51,52,67,81,32,42,31,46,48,34,78,67,59,36,75,41,54,58,50,43,40,32,23,10,49,22,41,49,52,44,28,36,48,35,66,43,68,92,45,64,56,97,42,73,69,43,21,45,49,40,46,58,67,55,68,80,89,78,76,56,58,92,44,35,73,82,70,49,70,51,53,52,53,50,40,51,34,25,55,32,82,53,69,89,67,24,41,47,42,70,53,51,67,66,31,65,48,47,58,52,28,52,58,52,34,57,52,46,54,51,41,50,53,51,43,52,51,40,52,51,52,50,53,55,57,68,74,41,77,84,64,59,88,87,37,61,57,39,52,37,55,50,51,42,53,49,49,49,55,52,51,75,72,61,52,88,91,49,51,70,64,49,52,51,54,49,54,57,45,53,59,34,49,57,52,33,55,55,54,60,73,71,52,93,70,54,78,70,54,54,56,52,49,49,55,50,52,61,48,45,54,55,50,52,49,53,50,51,51,51,44,72,76,55,53,87,80,115

Nearest PDB structures (foldseek):
  3e87-assembly2_B  TM=9.101E-01  e=2.298E-19  Homo sapiens
  2x39-assembly1_A  TM=9.141E-01  e=5.234E-19  Homo sapiens
  3d0e-assembly1_A  TM=9.059E-01  e=5.234E-19  Homo sapiens
  2jdo-assembly1_A  TM=8.868E-01  e=8.317E-19  Homo sapiens
  3e8d-assembly1_A  TM=8.816E-01  e=1.624E-18  Homo sapiens

Organism: NCBI:txid906689

Sequence (386 aa):
MGESFDLDYRLGERLGSGQFGTVYKCVSVSTSENFAVKIIDKFSGCFDRRFVYSEIKITLLAASKNQRSVQIHQVYEDITAVYLILDLCPGPDLFDRIASHGSFYENEAAVIITELVEAIAECHRRGIAHRDIKPENILFGSNGRLLLADFGCAALFEKGERSLKGKVGTAAYAAPEVLADQNYDEKVDVWSAGVVLYLLLGWTLPFNGETVVEIEAAVKKGDPICFPKEFFPDLSREAEDLIEQMLARDPAKRLSAEQVLRHPWITEMSKTWELFEFKNYWVNMAGFWEAIISAFARPAAGSPISAFYLSLKILKRSLKGMKCASSNYIAKSILDLKDLQSKFLLELQSQPLDRELNVNLKVVNDNLATLQHGWSSWISQRGKAY

Mean predicted aligned error: 12.01 Å

InterPro domains:
  IPR000719 Protein kinase domain [PF00069] (9-266)
  IPR000719 Protein kinase domain [PS50011] (9-266)
  IPR000719 Protein kinase domain [SM00220] (9-266)
  IPR008271 Serine/threonine-protein kinase, active site [PS00108] (128-140)
  IPR011009 Protein kinase-like domain superfamily [SSF56112] (8-286)
  IPR017441 Protein kinase, ATP binding site [PS00107] (15-38)
  IPR050205 Calcium-dependent Serine/Threonine Protein Kinases [PTHR24349] (5-299)